Protein AF-E9GGU0-F1 (afdb_monomer_lite)

Sequence (508 aa):
MAERGARAARRAAVAAVNPDRPEDVEHHHHQGPAQRIGGIAREENRVRRKEREPPLFRGEAHEDAVDWLSRYEEIAHYNEWNVDEQLHNFGIHLEGVARRWYLSLIPAPLTFQDLRARFLVAFKPPNYDLDLETKLRSRFQEEHEPVMTYCHDVIYLCSRVDRNMGEALKVQHLLRGLKRALVQKVYPFLDPEVHTSQDFMRLVQIQCQADLLANQPPLVSSCTPPAVLMIPPQPPILPQASPFVTEDRLKAFKKELATEFRCELSSTLSSMRKEISNDVRDVLRESRNPKPFTSKRSRDGQPICRQCHQPGHIARECDQRNEAVKLAAVVERGNTTDSVFSIPQLDRTKLVLKNVLFSNRNVEAIVDTGSGVTVISPNLCTALKIPIRRWTGQDVVLADGKRTRPKGMIDAEFTIDHRPVTVSALVFDINGYDLLLGNDTLRQLQSIQVDYFPDMASLTIGDPDFMCNNKDNYVFCNKSCMVPAHTMIVIPIKHARNVLKRVLKNLK

Secondary structure (DSSP, 8-state):
--------------------------------------------------PPPPPPB---TTS-HHHHHHHHHHHHHHTT--HHHHHHHHHHTB-HHHHHHHHT-SSPPSSHHHHHHHHHHHHS-TTHHHHHHHHHHH----TT--HHHHHHHHHHHHHHH-TT--HHHHHHHHHHHS-HHHHHHHGGG--TTT--HHHHHHHHHHHHHHHHHHTSPP-----PPPP----PPPPPPPPP------HHHHHHHHHHHHHHHHHHHHHHHHHHHHHHHHHHHHHTTS---------SB-TTSPBBPTTT--BTS-GGG-GGGSTTSTTSTT--S---------PPPP-GGGS-EEEEEETTEEEEEEE-TT-SS-EE-HHHHHHTTPPPBPP-SPPEEPTTS-EE--SEEEEEEEEETTEEEEEEEEE--BTTBSEEE-HHHHGGG--EEEEEETTEEEEEES------S--SS-EEE-S-----TT------EEEGGGTHHHHTTS--

pLDDT: mean 70.71, std 22.52, range [26.12, 96.88]

InterPro domains:
  IPR001878 Zinc finger, CCHC-type [PS50158] (305-320)
  IPR001878 Zinc finger, CCHC-type [SM00343] (304-320)
  IPR005162 Retrotransposon-derived protein PEG10, N-terminal capsid-like domain [PF03732] (91-179)
  IPR021109 Aspartic peptidase domain superfamily [G3DSA:2.40.70.10] (350-467)
  IPR021109 Aspartic peptidase domain superfamily [SSF50630] (346-446)
  IPR036875 Zinc finger, CCHC-type superfamily [SSF57756] (290-323)

Radius of gyration: 40.95 Å; chains: 1; bounding box: 118×86×121 Å

Organism: Daphnia pulex (NCBI:txid6669)

Structure (mmCIF, N/CA/C/O backbone):
data_AF-E9GGU0-F1
#
_entry.id   AF-E9GGU0-F1
#
loop_
_atom_site.group_PDB
_atom_site.id
_atom_site.type_symbol
_atom_site.label_atom_id
_atom_site.label_alt_id
_atom_site.label_comp_id
_atom_site.label_asym_id
_atom_site.label_entity_id
_atom_site.label_seq_id
_atom_site.pdbx_PDB_ins_code
_atom_site.Cartn_x
_atom_site.Cartn_y
_atom_site.Cartn_z
_atom_site.occupancy
_atom_site.B_iso_or_equiv
_atom_site.auth_seq_id
_atom_site.auth_comp_id
_atom_site.auth_asym_id
_atom_site.auth_atom_id
_atom_site.pdbx_PDB_model_num
ATOM 1 N N . MET A 1 1 ? -5.272 3.632 -64.710 1.00 37.12 1 MET A N 1
ATOM 2 C CA . MET A 1 1 ? -4.442 4.394 -65.667 1.00 37.12 1 MET A CA 1
ATOM 3 C C . MET A 1 1 ? -3.167 4.758 -64.918 1.00 37.12 1 MET A C 1
ATOM 5 O O . MET A 1 1 ? -3.274 5.462 -63.928 1.00 37.12 1 MET A O 1
ATOM 9 N N . ALA A 1 2 ? -2.093 3.970 -65.051 1.00 35.56 2 ALA A N 1
ATOM 10 C CA . ALA A 1 2 ? -1.061 4.100 -66.101 1.00 35.56 2 ALA A CA 1
ATOM 11 C C . ALA A 1 2 ? -0.301 5.439 -65.935 1.00 35.56 2 ALA A C 1
ATOM 13 O O . ALA A 1 2 ? -0.958 6.465 -65.896 1.00 35.56 2 ALA A O 1
ATOM 14 N N . GLU A 1 3 ? 1.024 5.553 -65.802 1.00 34.50 3 GLU A N 1
ATOM 15 C CA . GLU A 1 3 ? 2.146 4.644 -66.061 1.00 34.50 3 GLU A CA 1
ATOM 16 C C . GLU A 1 3 ? 3.471 5.229 -65.487 1.00 34.50 3 GLU A C 1
ATOM 18 O O . GLU A 1 3 ? 3.697 6.428 -65.557 1.00 34.50 3 GLU A O 1
ATOM 23 N N . ARG A 1 4 ? 4.330 4.336 -64.961 1.00 36.91 4 ARG A N 1
ATOM 24 C CA . ARG A 1 4 ? 5.788 4.125 -65.198 1.00 36.91 4 ARG A CA 1
ATOM 25 C C . ARG A 1 4 ? 6.869 5.236 -65.103 1.00 36.91 4 ARG A C 1
ATOM 27 O O . ARG A 1 4 ? 6.868 6.204 -65.845 1.00 36.91 4 ARG A O 1
ATOM 34 N N . GLY A 1 5 ? 7.960 4.831 -64.418 1.00 32.66 5 GLY A N 1
ATOM 35 C CA . GLY A 1 5 ? 9.388 5.040 -64.776 1.00 32.66 5 GLY A CA 1
ATOM 36 C C . GLY A 1 5 ? 10.144 6.038 -63.875 1.00 32.66 5 GLY A C 1
ATOM 37 O O . GLY A 1 5 ? 9.634 7.118 -63.652 1.00 32.66 5 GLY A O 1
ATOM 38 N N . ALA A 1 6 ? 11.345 5.813 -63.317 1.00 34.03 6 ALA A N 1
ATOM 39 C CA . ALA A 1 6 ? 12.388 4.817 -63.567 1.00 34.03 6 ALA A CA 1
ATOM 40 C C . ALA A 1 6 ? 13.391 4.670 -62.380 1.00 34.03 6 ALA A C 1
ATOM 42 O O . ALA A 1 6 ? 13.600 5.584 -61.586 1.00 34.03 6 ALA A O 1
ATOM 43 N N . ARG A 1 7 ? 14.015 3.480 -62.329 1.00 33.47 7 ARG A N 1
ATOM 44 C CA . ARG A 1 7 ? 15.306 3.052 -61.715 1.00 33.47 7 ARG A CA 1
ATOM 45 C C . ARG A 1 7 ? 16.486 3.976 -62.114 1.00 33.47 7 ARG A C 1
ATOM 47 O O . ARG A 1 7 ? 16.357 4.660 -63.114 1.00 33.47 7 ARG A O 1
ATOM 54 N N . ALA A 1 8 ? 17.702 3.997 -61.550 1.00 32.75 8 ALA A N 1
ATOM 55 C CA . ALA A 1 8 ? 18.461 3.297 -60.499 1.00 32.75 8 ALA A CA 1
ATOM 56 C C . ALA A 1 8 ? 19.825 4.029 -60.341 1.00 32.75 8 ALA A C 1
ATOM 58 O O . ALA A 1 8 ? 20.209 4.759 -61.250 1.00 32.75 8 ALA A O 1
ATOM 59 N N . ALA A 1 9 ? 20.571 3.777 -59.250 1.00 31.72 9 ALA A N 1
ATOM 60 C CA . ALA A 1 9 ? 22.002 3.384 -59.249 1.00 31.72 9 ALA A CA 1
ATOM 61 C C . ALA A 1 9 ? 22.698 3.705 -57.905 1.00 31.72 9 ALA A C 1
ATOM 63 O O . ALA A 1 9 ? 22.977 4.859 -57.588 1.00 31.72 9 ALA A O 1
ATOM 64 N N . ARG A 1 10 ? 23.077 2.670 -57.140 1.00 34.50 10 ARG A N 1
ATOM 65 C CA . ARG A 1 10 ? 24.144 2.752 -56.127 1.00 34.50 10 ARG A CA 1
ATOM 66 C C . ARG A 1 10 ? 25.098 1.564 -56.280 1.00 34.50 10 ARG A C 1
ATOM 68 O O . ARG A 1 10 ? 24.746 0.435 -55.975 1.00 34.50 10 ARG A O 1
ATOM 75 N N . ARG A 1 11 ? 26.280 1.909 -56.800 1.00 33.59 11 ARG A N 1
ATOM 76 C CA . ARG A 1 11 ? 27.647 1.493 -56.435 1.00 33.59 11 ARG A CA 1
ATOM 77 C C . ARG A 1 11 ? 27.890 0.031 -56.031 1.00 33.59 11 ARG A C 1
ATOM 79 O O . ARG A 1 11 ? 27.659 -0.352 -54.891 1.00 33.59 11 ARG A O 1
ATOM 86 N N . ALA A 1 12 ? 28.558 -0.681 -56.937 1.00 31.62 12 ALA A N 1
ATOM 87 C CA . ALA A 1 12 ? 29.599 -1.653 -56.621 1.00 31.62 12 ALA A CA 1
ATOM 88 C C . ALA A 1 12 ? 30.969 -1.004 -56.904 1.00 31.62 12 ALA A C 1
ATOM 90 O O . ALA A 1 12 ? 31.117 -0.334 -57.926 1.00 31.62 12 ALA A O 1
ATOM 91 N N . ALA A 1 13 ? 31.950 -1.190 -56.020 1.00 32.12 13 ALA A N 1
ATOM 92 C CA . ALA A 1 13 ? 33.365 -0.989 -56.331 1.00 32.12 13 ALA A CA 1
ATOM 93 C C . ALA A 1 13 ? 34.216 -1.907 -55.442 1.00 32.12 13 ALA A C 1
ATOM 95 O O . ALA A 1 13 ? 34.199 -1.808 -54.218 1.00 32.12 13 ALA A O 1
ATOM 96 N N . VAL A 1 14 ? 34.909 -2.814 -56.121 1.00 32.91 14 VAL A N 1
ATOM 97 C CA . VAL A 1 14 ? 35.934 -3.752 -55.659 1.00 32.91 14 VAL A CA 1
ATOM 98 C C . VAL A 1 14 ? 37.300 -3.080 -55.828 1.00 32.91 14 VAL A C 1
ATOM 100 O O . VAL A 1 14 ? 37.515 -2.424 -56.844 1.00 32.91 14 VAL A O 1
ATOM 103 N N . ALA A 1 15 ? 38.224 -3.285 -54.889 1.00 32.84 15 ALA A N 1
ATOM 104 C CA . ALA A 1 15 ? 39.672 -3.118 -55.069 1.00 32.84 15 ALA A CA 1
ATOM 105 C C . ALA A 1 15 ? 40.390 -3.791 -53.886 1.00 32.84 15 ALA A C 1
ATOM 107 O O . ALA A 1 15 ? 39.876 -3.733 -52.776 1.00 32.84 15 ALA A O 1
ATOM 108 N N . ALA A 1 16 ? 41.581 -4.373 -53.960 1.00 33.06 16 ALA A N 1
ATOM 109 C CA . ALA A 1 16 ? 42.420 -4.949 -55.008 1.00 33.06 16 ALA A CA 1
ATOM 110 C C . ALA A 1 16 ? 43.642 -5.507 -54.246 1.00 33.06 16 ALA A C 1
ATOM 112 O O . ALA A 1 16 ? 44.095 -4.916 -53.268 1.00 33.06 16 ALA A O 1
ATOM 113 N N . VAL A 1 17 ? 44.132 -6.659 -54.687 1.00 34.75 17 VAL A N 1
ATOM 114 C CA . VAL A 1 17 ? 45.361 -7.333 -54.246 1.00 34.75 17 VAL A CA 1
ATOM 115 C C . VAL A 1 17 ? 46.580 -6.640 -54.867 1.00 34.75 17 VAL A C 1
ATOM 117 O O . VAL A 1 17 ? 46.487 -6.194 -56.008 1.00 34.75 17 VAL A O 1
ATOM 120 N N . ASN A 1 18 ? 47.728 -6.629 -54.179 1.00 33.97 18 ASN A N 1
ATOM 121 C CA . ASN A 1 18 ? 49.020 -6.828 -54.849 1.00 33.97 18 ASN A CA 1
ATOM 122 C C . ASN A 1 18 ? 50.099 -7.398 -53.894 1.00 33.97 18 ASN A C 1
ATOM 124 O O . ASN A 1 18 ? 50.065 -7.068 -52.706 1.00 33.97 18 ASN A O 1
ATOM 128 N N . PRO A 1 19 ? 51.014 -8.258 -54.387 1.00 50.44 19 PRO A N 1
ATOM 129 C CA . PRO A 1 19 ? 52.032 -8.971 -53.611 1.00 50.44 19 PRO A CA 1
ATOM 130 C C . PRO A 1 19 ? 53.426 -8.324 -53.733 1.00 50.44 19 PRO A C 1
ATOM 132 O O . PRO A 1 19 ? 53.676 -7.611 -54.695 1.00 50.44 19 PRO A O 1
ATOM 135 N N . ASP A 1 20 ? 54.333 -8.607 -52.791 1.00 30.86 20 ASP A N 1
ATOM 136 C CA . ASP A 1 20 ? 55.732 -8.963 -53.099 1.00 30.86 20 ASP A CA 1
ATOM 137 C C . ASP A 1 20 ? 56.516 -9.374 -51.838 1.00 30.86 20 ASP A C 1
ATOM 139 O O . ASP A 1 20 ? 56.345 -8.824 -50.750 1.00 30.86 20 ASP A O 1
ATOM 143 N N . ARG A 1 21 ? 57.364 -10.389 -52.018 1.00 34.34 21 ARG A N 1
ATOM 144 C CA . ARG A 1 21 ? 58.313 -11.010 -51.070 1.00 34.34 21 ARG A CA 1
ATOM 145 C C . ARG A 1 21 ? 59.735 -10.706 -51.593 1.00 34.34 21 ARG A C 1
ATOM 147 O O . ARG A 1 21 ? 59.853 -10.415 -52.783 1.00 34.34 21 ARG A O 1
ATOM 154 N N . PRO A 1 22 ? 60.815 -10.807 -50.792 1.00 42.41 22 PRO A N 1
ATOM 155 C CA . PRO A 1 22 ? 61.442 -12.123 -50.602 1.00 42.41 22 PRO A CA 1
ATOM 156 C C . PRO A 1 22 ? 62.051 -12.370 -49.203 1.00 42.41 22 PRO A C 1
ATOM 158 O O . PRO A 1 22 ? 62.118 -11.490 -48.350 1.00 42.41 22 PRO A O 1
ATOM 161 N N . GLU A 1 23 ? 62.416 -13.635 -48.988 1.00 33.81 23 GLU A N 1
ATOM 162 C CA . GLU A 1 23 ? 63.042 -14.246 -47.806 1.00 33.81 23 GLU A CA 1
ATOM 163 C C . GLU A 1 23 ? 64.552 -13.962 -47.725 1.00 33.81 23 GLU A C 1
ATOM 165 O O . GLU A 1 23 ? 65.158 -13.781 -48.773 1.00 33.81 23 GLU A O 1
ATOM 170 N N . ASP A 1 24 ? 65.149 -14.027 -46.521 1.00 30.30 24 ASP A N 1
ATOM 171 C CA . ASP A 1 24 ? 66.516 -14.551 -46.324 1.00 30.30 24 ASP A CA 1
ATOM 172 C C . ASP A 1 24 ? 66.828 -14.937 -44.848 1.00 30.30 24 ASP A C 1
ATOM 174 O O . ASP A 1 24 ? 66.830 -14.101 -43.947 1.00 30.30 24 ASP A O 1
ATOM 178 N N . VAL A 1 25 ? 67.057 -16.247 -44.661 1.00 32.53 25 VAL A N 1
ATOM 179 C CA . VAL A 1 25 ? 68.140 -16.975 -43.946 1.00 32.53 25 VAL A CA 1
ATOM 180 C C . VAL A 1 25 ? 68.500 -16.698 -42.461 1.00 32.53 25 VAL A C 1
ATOM 182 O O . VAL A 1 25 ? 68.911 -15.616 -42.055 1.00 32.53 25 VAL A O 1
ATOM 185 N N . GLU A 1 26 ? 68.468 -17.787 -41.675 1.00 34.50 26 GLU A N 1
ATOM 186 C CA . GLU A 1 26 ? 68.970 -17.965 -40.298 1.00 34.50 26 GLU A CA 1
ATOM 187 C C . GLU A 1 26 ? 70.510 -17.984 -40.178 1.00 34.50 26 GLU A C 1
ATOM 189 O O . GLU A 1 26 ? 71.182 -18.565 -41.024 1.00 34.50 26 GLU A O 1
ATOM 194 N N . HIS A 1 27 ? 71.065 -17.535 -39.036 1.00 30.58 27 HIS A N 1
ATOM 195 C CA . HIS A 1 27 ? 72.241 -18.178 -38.421 1.00 30.58 27 HIS A CA 1
ATOM 196 C C . HIS A 1 27 ? 72.384 -17.905 -36.906 1.00 30.58 27 HIS A C 1
ATOM 198 O O . HIS A 1 27 ? 72.242 -16.786 -36.419 1.00 30.58 27 HIS A O 1
ATOM 204 N N . HIS A 1 28 ? 72.699 -18.980 -36.177 1.00 33.00 28 HIS A N 1
ATOM 205 C CA . HIS A 1 28 ? 72.992 -19.088 -34.743 1.00 33.00 28 HIS A CA 1
ATOM 206 C C . HIS A 1 28 ? 74.235 -18.308 -34.274 1.00 33.00 28 HIS A C 1
ATOM 208 O O . HIS A 1 28 ? 75.242 -18.320 -34.976 1.00 33.00 28 HIS A O 1
ATOM 214 N N . HIS A 1 29 ? 74.247 -17.846 -33.010 1.00 29.67 29 HIS A N 1
ATOM 215 C CA . HIS A 1 29 ? 75.419 -17.978 -32.120 1.00 29.67 29 HIS A CA 1
ATOM 216 C C . HIS A 1 29 ? 75.053 -17.953 -30.620 1.00 29.67 29 HIS A C 1
ATOM 218 O O . HIS A 1 29 ? 74.303 -17.104 -30.145 1.00 29.67 29 HIS A O 1
ATOM 224 N N . HIS A 1 30 ? 75.597 -18.928 -29.886 1.00 33.03 30 HIS A N 1
ATOM 225 C CA . HIS A 1 30 ? 75.591 -19.066 -28.427 1.00 33.03 30 HIS A CA 1
ATOM 226 C C . HIS A 1 30 ? 76.567 -18.091 -27.747 1.00 33.03 30 HIS A C 1
ATOM 228 O O . HIS A 1 30 ? 77.650 -17.885 -28.282 1.00 33.03 30 HIS A O 1
ATOM 234 N N . GLN A 1 31 ? 76.238 -17.625 -26.530 1.00 30.03 31 GLN A N 1
ATOM 235 C CA . GLN A 1 31 ? 77.075 -17.670 -25.304 1.00 30.03 31 GLN A CA 1
ATOM 236 C C . GLN A 1 31 ? 76.475 -16.776 -24.193 1.00 30.03 31 GLN A C 1
ATOM 238 O O . GLN A 1 31 ? 76.251 -15.588 -24.394 1.00 30.03 31 GLN A O 1
ATOM 243 N N . GLY A 1 32 ? 76.226 -17.341 -23.004 1.00 26.84 32 GLY A N 1
ATOM 244 C CA . GLY A 1 32 ? 76.186 -16.571 -21.744 1.00 26.84 32 GLY A CA 1
ATOM 245 C C . GLY A 1 32 ? 77.576 -16.567 -21.080 1.00 26.84 32 GLY A C 1
ATOM 246 O O . GLY A 1 32 ? 78.518 -17.049 -21.708 1.00 26.84 32 GLY A O 1
ATOM 247 N N . PRO A 1 33 ? 77.735 -16.192 -19.792 1.00 51.72 33 PRO A N 1
ATOM 248 C CA . PRO A 1 33 ? 76.881 -15.379 -18.909 1.00 51.72 33 PRO A CA 1
ATOM 249 C C . PRO A 1 33 ? 77.674 -14.246 -18.190 1.00 51.72 33 PRO A C 1
ATOM 251 O O . PRO A 1 33 ? 78.862 -14.410 -17.949 1.00 51.72 33 PRO A O 1
ATOM 254 N N . ALA A 1 34 ? 77.038 -13.149 -17.739 1.00 27.73 34 ALA A N 1
ATOM 255 C CA . ALA A 1 34 ? 77.489 -12.393 -16.545 1.00 27.73 34 ALA A CA 1
ATOM 256 C C . ALA A 1 34 ? 76.532 -11.259 -16.109 1.00 27.73 34 ALA A C 1
ATOM 258 O O . ALA A 1 34 ? 76.316 -10.286 -16.817 1.00 27.73 34 ALA A O 1
ATOM 259 N N . GLN A 1 35 ? 76.055 -11.401 -14.868 1.00 31.52 35 GLN A N 1
ATOM 260 C CA . GLN A 1 35 ? 75.919 -10.374 -13.820 1.00 31.52 35 GLN A CA 1
ATOM 261 C C . GLN A 1 35 ? 74.966 -9.168 -13.984 1.00 31.52 35 GLN A C 1
ATOM 263 O O . GLN A 1 35 ? 75.272 -8.131 -14.556 1.00 31.52 35 GLN A O 1
ATOM 268 N N . ARG A 1 36 ? 73.838 -9.320 -13.269 1.00 37.50 36 ARG A N 1
ATOM 269 C CA . ARG A 1 36 ? 73.044 -8.326 -12.519 1.00 37.50 36 ARG A CA 1
ATOM 270 C C . ARG A 1 36 ? 73.604 -6.895 -12.463 1.00 37.50 36 ARG A C 1
ATOM 272 O O . ARG A 1 36 ? 74.547 -6.643 -11.722 1.00 37.50 36 ARG A O 1
ATOM 279 N N . ILE A 1 37 ? 72.827 -5.952 -12.997 1.00 36.56 37 ILE A N 1
ATOM 280 C CA . ILE A 1 37 ? 72.530 -4.681 -12.321 1.00 36.56 37 ILE A CA 1
ATOM 281 C C . ILE A 1 37 ? 71.016 -4.476 -12.404 1.00 36.56 37 ILE A C 1
ATOM 283 O O . ILE A 1 37 ? 70.420 -4.557 -13.475 1.00 36.56 37 ILE A O 1
ATOM 287 N N . GLY A 1 38 ? 70.390 -4.323 -11.238 1.00 38.78 38 GLY A N 1
ATOM 288 C CA . GLY A 1 38 ? 68.946 -4.237 -11.083 1.00 38.78 38 GLY A CA 1
ATOM 289 C C . GLY A 1 38 ? 68.365 -2.981 -11.722 1.00 38.78 38 GLY A C 1
ATOM 290 O O . GLY A 1 38 ? 68.660 -1.869 -11.299 1.00 38.78 38 GLY A O 1
ATOM 291 N N . GLY A 1 39 ? 67.479 -3.184 -12.692 1.00 31.52 39 GLY A N 1
ATOM 292 C CA . GLY A 1 39 ? 66.408 -2.254 -13.012 1.00 31.52 39 GLY A CA 1
ATOM 293 C C . GLY A 1 39 ? 65.128 -2.825 -12.423 1.00 31.52 39 GLY A C 1
ATOM 294 O O . GLY A 1 39 ? 64.658 -3.870 -12.861 1.00 31.52 39 GLY A O 1
ATOM 295 N N . ILE A 1 40 ? 64.612 -2.177 -11.383 1.00 40.94 40 ILE A N 1
ATOM 296 C CA . ILE A 1 40 ? 63.329 -2.491 -10.758 1.00 40.94 40 ILE A CA 1
ATOM 297 C C . ILE A 1 40 ? 62.251 -2.268 -11.823 1.00 40.94 40 ILE A C 1
ATOM 299 O O . ILE A 1 40 ? 61.807 -1.142 -12.041 1.00 40.94 40 ILE A O 1
ATOM 303 N N . ALA A 1 41 ? 61.844 -3.336 -12.508 1.00 38.38 41 ALA A N 1
ATOM 304 C CA . ALA A 1 41 ? 60.553 -3.355 -13.166 1.00 38.38 41 ALA A CA 1
ATOM 305 C C . ALA A 1 41 ? 59.522 -3.223 -12.044 1.00 38.38 41 ALA A C 1
ATOM 307 O O . ALA A 1 41 ? 59.388 -4.108 -11.198 1.00 38.38 41 ALA A O 1
ATOM 308 N N . ARG A 1 42 ? 58.851 -2.068 -11.983 1.00 38.25 42 ARG A N 1
ATOM 309 C CA . ARG A 1 42 ? 57.596 -1.935 -11.247 1.00 38.25 42 ARG A CA 1
ATOM 310 C C . ARG A 1 42 ? 56.612 -2.879 -11.915 1.00 38.25 42 ARG A C 1
ATOM 312 O O . ARG A 1 42 ? 55.923 -2.519 -12.861 1.00 38.25 42 ARG A O 1
ATOM 319 N N . GLU A 1 43 ? 56.608 -4.107 -11.434 1.00 42.94 43 GLU A N 1
ATOM 320 C CA . GLU A 1 43 ? 55.523 -5.039 -11.627 1.00 42.94 43 GLU A CA 1
ATOM 321 C C . GLU A 1 43 ? 54.341 -4.421 -10.881 1.00 42.94 43 GLU A C 1
ATOM 323 O O . GLU A 1 43 ? 54.212 -4.515 -9.658 1.00 42.94 43 GLU A O 1
ATOM 328 N N . GLU A 1 44 ? 53.555 -3.629 -11.612 1.00 45.88 44 GLU A N 1
ATOM 329 C CA . GLU A 1 44 ? 52.269 -3.141 -11.147 1.00 45.88 44 GLU A CA 1
ATOM 330 C C . GLU A 1 44 ? 51.409 -4.369 -10.889 1.00 45.88 44 GLU A C 1
ATOM 332 O O . GLU A 1 44 ? 50.756 -4.922 -11.773 1.00 45.88 44 GLU A O 1
ATOM 337 N N . ASN A 1 45 ? 51.439 -4.806 -9.637 1.00 44.03 45 ASN A N 1
ATOM 338 C CA . ASN A 1 45 ? 50.515 -5.755 -9.065 1.00 44.03 45 ASN A CA 1
ATOM 339 C C . ASN A 1 45 ? 49.127 -5.091 -9.050 1.00 44.03 45 ASN A C 1
ATOM 341 O O . ASN A 1 45 ? 48.633 -4.644 -8.014 1.00 44.03 45 ASN A O 1
ATOM 345 N N . ARG A 1 46 ? 48.507 -4.956 -10.232 1.00 52.12 46 ARG A N 1
ATOM 346 C CA . ARG A 1 46 ? 47.072 -4.727 -10.372 1.00 52.12 46 ARG A CA 1
ATOM 347 C C . ARG A 1 46 ? 46.427 -5.971 -9.790 1.00 52.12 46 ARG A C 1
ATOM 349 O O . ARG A 1 46 ? 46.284 -6.982 -10.474 1.00 52.12 46 ARG A O 1
ATOM 356 N N . VAL A 1 47 ? 46.074 -5.895 -8.511 1.00 56.28 47 VAL A N 1
ATOM 357 C CA . VAL A 1 47 ? 45.126 -6.809 -7.879 1.00 56.28 47 VAL A CA 1
ATOM 358 C C . VAL A 1 47 ? 43.953 -6.931 -8.850 1.00 56.28 47 VAL A C 1
ATOM 360 O O . VAL A 1 47 ? 43.191 -5.977 -9.009 1.00 56.28 47 VAL A O 1
ATOM 363 N N . ARG A 1 48 ? 43.855 -8.053 -9.579 1.00 62.69 48 ARG A N 1
ATOM 364 C CA . ARG A 1 48 ? 42.730 -8.301 -10.485 1.00 62.69 48 ARG A CA 1
ATOM 365 C C . ARG A 1 48 ? 41.489 -8.301 -9.606 1.00 62.69 48 ARG A C 1
ATOM 367 O O . ARG A 1 48 ? 41.314 -9.209 -8.792 1.00 62.69 48 ARG A O 1
ATOM 374 N N . ARG A 1 49 ? 40.680 -7.244 -9.696 1.00 66.50 49 ARG A N 1
ATOM 375 C CA . ARG A 1 49 ? 39.395 -7.198 -9.001 1.00 66.50 49 ARG A CA 1
ATOM 376 C C . ARG A 1 49 ? 38.590 -8.396 -9.483 1.00 66.50 49 ARG A C 1
ATOM 378 O O . ARG A 1 49 ? 38.499 -8.640 -10.681 1.00 66.50 49 ARG A O 1
ATOM 385 N N . LYS A 1 50 ? 38.065 -9.175 -8.540 1.00 83.38 50 LYS A N 1
ATOM 386 C CA . LYS A 1 50 ? 37.176 -10.283 -8.870 1.00 83.38 50 LYS A CA 1
ATOM 387 C C . LYS A 1 50 ? 35.866 -9.680 -9.365 1.00 83.38 50 LYS A C 1
ATOM 389 O O . LYS A 1 50 ? 35.175 -9.031 -8.579 1.00 83.38 50 LYS A O 1
ATOM 394 N N . GLU A 1 51 ? 35.568 -9.873 -10.644 1.00 87.38 51 GLU A N 1
ATOM 395 C CA . GLU A 1 51 ? 34.302 -9.448 -11.236 1.00 87.38 51 GLU A CA 1
ATOM 396 C C . GLU A 1 51 ? 33.128 -10.079 -10.484 1.00 87.38 51 GLU A C 1
ATOM 398 O O . GLU A 1 51 ? 33.206 -11.207 -9.980 1.00 87.38 51 GLU A O 1
ATOM 403 N N . ARG A 1 52 ? 32.049 -9.308 -10.361 1.00 89.69 52 ARG A N 1
ATOM 404 C CA . ARG A 1 52 ? 30.788 -9.765 -9.781 1.00 89.69 52 ARG A CA 1
ATOM 405 C C . ARG A 1 52 ? 29.802 -10.066 -10.893 1.00 89.69 52 ARG A C 1
ATOM 407 O O . ARG A 1 52 ? 29.704 -9.313 -11.854 1.00 89.69 52 ARG A O 1
ATOM 414 N N . GLU A 1 53 ? 29.037 -11.129 -10.726 1.00 89.31 53 GLU A N 1
ATOM 415 C CA . GLU A 1 53 ? 27.990 -11.498 -11.672 1.00 89.31 53 GLU A CA 1
ATOM 416 C C . GLU A 1 53 ? 26.634 -10.985 -11.169 1.00 89.31 53 GLU A C 1
ATOM 418 O O . GLU A 1 53 ? 26.297 -11.194 -9.995 1.00 89.31 53 GLU A O 1
ATOM 423 N N . PRO A 1 54 ? 25.855 -10.288 -12.017 1.00 92.19 54 PRO A N 1
ATOM 424 C CA . PRO A 1 54 ? 24.466 -9.979 -11.722 1.00 92.19 54 PRO A CA 1
ATOM 425 C C . PRO A 1 54 ? 23.626 -11.234 -11.448 1.00 92.19 54 PRO A C 1
ATOM 427 O O . PRO A 1 54 ? 23.886 -12.298 -12.009 1.00 92.19 54 PRO A O 1
ATOM 430 N N . PRO A 1 55 ? 22.578 -11.134 -10.613 1.00 93.06 55 PRO A N 1
ATOM 431 C CA . PRO A 1 55 ? 21.610 -12.217 -10.482 1.00 93.06 55 PRO A CA 1
ATOM 432 C C . PRO A 1 55 ? 20.875 -12.456 -11.810 1.00 93.06 55 PRO A C 1
ATOM 434 O O . PRO A 1 55 ? 20.739 -11.545 -12.625 1.00 93.06 55 PRO A O 1
ATOM 437 N N . LEU A 1 56 ? 20.351 -13.665 -12.013 1.00 95.31 56 LEU A N 1
ATOM 438 C CA . LEU A 1 56 ? 19.472 -13.963 -13.148 1.00 95.31 56 LEU A CA 1
ATOM 439 C C . LEU A 1 56 ? 18.087 -13.331 -12.949 1.00 95.31 56 LEU A C 1
ATOM 441 O O . LEU A 1 56 ? 17.617 -13.237 -11.816 1.00 95.31 56 LEU A O 1
ATOM 445 N N . PHE A 1 57 ? 17.428 -12.955 -14.047 1.00 96.88 57 PHE A N 1
ATOM 446 C CA . PHE A 1 57 ? 16.037 -12.488 -14.055 1.00 96.88 57 PHE A CA 1
ATOM 447 C C . PHE A 1 57 ? 15.206 -13.245 -15.086 1.00 96.88 57 PHE A C 1
ATOM 449 O O . PHE A 1 57 ? 15.544 -13.280 -16.273 1.00 96.88 57 PHE A O 1
ATOM 456 N N . ARG A 1 58 ? 14.105 -13.859 -14.646 1.00 95.62 58 ARG A N 1
ATOM 457 C CA . ARG A 1 58 ? 13.238 -14.702 -15.492 1.00 95.62 58 ARG A CA 1
ATOM 458 C C . ARG A 1 58 ? 12.008 -13.952 -16.012 1.00 95.62 58 ARG A C 1
ATOM 460 O O . ARG A 1 58 ? 11.444 -14.340 -17.044 1.00 95.62 58 ARG A O 1
ATOM 467 N N . GLY A 1 59 ? 11.622 -12.870 -15.339 1.00 90.44 59 GLY A N 1
ATOM 468 C CA . GLY A 1 59 ? 10.395 -12.115 -15.588 1.00 90.44 59 GLY A CA 1
ATOM 469 C C . GLY A 1 59 ? 9.173 -12.736 -14.909 1.00 90.44 59 GLY A C 1
ATOM 470 O O . GLY A 1 59 ? 8.070 -12.657 -15.450 1.00 90.44 59 GLY A O 1
ATOM 471 N N . GLU A 1 60 ? 9.363 -13.411 -13.775 1.00 91.06 60 GLU A N 1
ATOM 472 C CA . GLU A 1 60 ? 8.287 -14.040 -13.008 1.00 91.06 60 GLU A CA 1
ATOM 473 C C . GLU A 1 60 ? 7.609 -13.057 -12.043 1.00 91.06 60 GLU A C 1
ATOM 475 O O . GLU A 1 60 ? 8.200 -12.078 -11.602 1.00 91.06 60 GLU A O 1
ATOM 480 N N . ALA A 1 61 ? 6.354 -13.332 -11.665 1.00 80.31 61 ALA A N 1
ATOM 481 C CA . ALA A 1 61 ? 5.538 -12.411 -10.861 1.00 80.31 61 ALA A CA 1
ATOM 482 C C . ALA A 1 61 ? 6.097 -12.114 -9.455 1.00 80.31 61 ALA A C 1
ATOM 484 O O . ALA A 1 61 ? 5.702 -11.129 -8.833 1.00 80.31 61 ALA A O 1
ATOM 485 N N . HIS A 1 62 ? 6.974 -12.976 -8.939 1.00 82.19 62 HIS A N 1
ATOM 486 C CA . HIS A 1 62 ? 7.607 -12.807 -7.634 1.00 82.19 62 HIS A CA 1
ATOM 487 C C . HIS A 1 62 ? 8.927 -12.019 -7.706 1.00 82.19 62 HIS A C 1
ATOM 489 O O . HIS A 1 62 ? 9.432 -11.593 -6.668 1.00 82.19 62 HIS A O 1
ATOM 495 N N . GLU A 1 63 ? 9.492 -11.831 -8.902 1.00 90.00 63 GLU A N 1
ATOM 496 C CA . GLU A 1 63 ? 10.742 -11.100 -9.099 1.00 90.00 63 GLU A CA 1
ATOM 497 C C . GLU A 1 63 ? 10.468 -9.592 -9.193 1.00 90.00 63 GLU A C 1
ATOM 499 O O . GLU A 1 63 ? 9.592 -9.139 -9.932 1.00 90.00 63 GLU A O 1
ATOM 504 N N . ASP A 1 64 ? 11.241 -8.785 -8.464 1.00 89.19 64 ASP A N 1
ATOM 505 C CA . ASP A 1 64 ? 11.156 -7.327 -8.550 1.00 89.19 64 ASP A CA 1
ATOM 506 C C . ASP A 1 64 ? 12.112 -6.811 -9.633 1.00 89.19 64 ASP A C 1
ATOM 508 O O . ASP A 1 64 ? 13.323 -6.708 -9.429 1.00 89.19 64 ASP A O 1
ATOM 512 N N . ALA A 1 65 ? 11.552 -6.464 -10.793 1.00 92.56 65 ALA A N 1
ATOM 513 C CA . ALA A 1 65 ? 12.304 -5.939 -11.929 1.00 92.56 65 ALA A CA 1
ATOM 514 C C . ALA A 1 65 ? 13.078 -4.649 -11.593 1.00 92.56 65 ALA A C 1
ATOM 516 O O . ALA A 1 65 ? 14.179 -4.433 -12.096 1.00 92.56 65 ALA A O 1
ATOM 517 N N . VAL A 1 66 ? 12.528 -3.784 -10.735 1.00 91.31 66 VAL A N 1
ATOM 518 C CA . VAL A 1 66 ? 13.159 -2.508 -10.371 1.00 91.31 66 VAL A CA 1
ATOM 519 C C . VAL A 1 66 ? 14.351 -2.753 -9.444 1.00 91.31 66 VAL A C 1
ATOM 521 O O . VAL A 1 66 ? 15.407 -2.145 -9.626 1.00 91.31 66 VAL A O 1
ATOM 524 N N . ASP A 1 67 ? 14.204 -3.657 -8.469 1.00 90.56 67 ASP A N 1
ATOM 525 C CA . ASP A 1 67 ? 15.310 -4.079 -7.598 1.00 90.56 67 ASP A CA 1
ATOM 526 C C . ASP A 1 67 ? 16.418 -4.780 -8.389 1.00 90.56 67 ASP A C 1
ATOM 528 O O . ASP A 1 67 ? 17.589 -4.420 -8.268 1.00 90.56 67 ASP A O 1
ATOM 532 N N . TRP A 1 68 ? 16.045 -5.721 -9.259 1.00 95.50 68 TRP A N 1
ATOM 533 C CA . TRP A 1 68 ? 16.993 -6.440 -10.102 1.00 95.50 68 TRP A CA 1
ATOM 534 C C . TRP A 1 68 ? 17.801 -5.493 -10.997 1.00 95.50 68 TRP A C 1
ATOM 536 O O . TRP A 1 68 ? 19.029 -5.577 -11.030 1.00 95.50 68 TRP A O 1
ATOM 546 N N . LEU A 1 69 ? 17.133 -4.544 -11.663 1.00 95.81 69 LEU A N 1
ATOM 547 C CA . LEU A 1 69 ? 17.800 -3.558 -12.514 1.00 95.81 69 LEU A CA 1
ATOM 548 C C . LEU A 1 69 ? 18.779 -2.692 -11.710 1.00 95.81 69 LEU A C 1
ATOM 550 O O . LEU A 1 69 ? 19.888 -2.437 -12.171 1.00 95.81 69 LEU A O 1
ATOM 554 N N . SER A 1 70 ? 18.392 -2.273 -10.503 1.00 92.69 70 SER A N 1
ATOM 555 C CA . SER A 1 70 ? 19.260 -1.473 -9.630 1.00 92.69 70 SER A CA 1
ATOM 556 C C . SER A 1 70 ? 20.527 -2.249 -9.250 1.00 92.69 70 SER A C 1
ATOM 558 O O . SER A 1 70 ? 21.633 -1.727 -9.373 1.00 92.69 70 SER A O 1
ATOM 560 N N . ARG A 1 71 ? 20.392 -3.533 -8.892 1.00 93.69 71 ARG A N 1
ATOM 561 C CA . ARG A 1 71 ? 21.535 -4.418 -8.600 1.00 93.69 71 ARG A CA 1
ATOM 562 C C . ARG A 1 71 ? 22.432 -4.638 -9.814 1.00 93.69 71 ARG A C 1
ATOM 564 O O . ARG A 1 71 ? 23.653 -4.662 -9.683 1.00 93.69 71 ARG A O 1
ATOM 571 N N . TYR A 1 72 ? 21.835 -4.802 -10.991 1.00 96.12 72 TYR A N 1
ATOM 572 C CA . TYR A 1 72 ? 22.577 -4.924 -12.240 1.00 96.12 72 TYR A CA 1
ATOM 573 C C . TYR A 1 72 ? 23.429 -3.669 -12.502 1.00 96.12 72 TYR A C 1
ATOM 575 O O . TYR A 1 72 ? 24.610 -3.786 -12.820 1.00 96.12 72 TYR A O 1
ATOM 583 N N . GLU A 1 73 ? 22.861 -2.474 -12.316 1.00 94.56 73 GLU A N 1
ATOM 584 C CA . GLU A 1 73 ? 23.569 -1.196 -12.482 1.00 94.56 73 GLU A CA 1
ATOM 585 C C . GLU A 1 73 ? 24.712 -1.023 -11.475 1.00 94.56 73 GLU A C 1
ATOM 587 O O . GLU A 1 73 ? 25.804 -0.600 -11.854 1.00 94.56 73 GLU A O 1
ATOM 592 N N . GLU A 1 74 ? 24.494 -1.398 -10.213 1.00 93.56 74 GLU A N 1
ATOM 593 C CA . GLU A 1 74 ? 25.534 -1.390 -9.178 1.00 93.56 74 GLU A CA 1
ATOM 594 C C . GLU A 1 74 ? 26.707 -2.312 -9.534 1.00 93.56 74 GLU A C 1
ATOM 596 O O . GLU A 1 74 ? 27.870 -1.944 -9.355 1.00 93.56 74 GLU A O 1
ATOM 601 N N . ILE A 1 75 ? 26.418 -3.501 -10.068 1.00 94.75 75 ILE A N 1
ATOM 602 C CA . ILE A 1 75 ? 27.440 -4.472 -10.472 1.00 94.75 75 ILE A CA 1
ATOM 603 C C . ILE A 1 75 ? 28.164 -4.016 -11.737 1.00 94.75 75 ILE A C 1
ATOM 605 O O . ILE A 1 75 ? 29.390 -4.093 -11.785 1.00 94.75 75 ILE A O 1
ATOM 609 N N . ALA A 1 76 ? 27.441 -3.485 -12.723 1.00 94.00 76 ALA A N 1
ATOM 610 C CA . ALA A 1 76 ? 28.041 -2.901 -13.918 1.00 94.00 76 ALA A CA 1
ATOM 611 C C . ALA A 1 76 ? 28.997 -1.754 -13.552 1.00 94.00 76 ALA A C 1
ATOM 613 O O . ALA A 1 76 ? 30.104 -1.681 -14.080 1.00 94.00 76 ALA A O 1
ATOM 614 N N . HIS A 1 77 ? 28.604 -0.909 -12.593 1.00 93.88 77 HIS A N 1
ATOM 615 C CA . HIS A 1 77 ? 29.457 0.153 -12.068 1.00 93.88 77 HIS A CA 1
ATOM 616 C C . HIS A 1 77 ? 30.683 -0.396 -11.324 1.00 93.88 77 HIS A C 1
ATOM 618 O O . HIS A 1 77 ? 31.793 0.076 -11.551 1.00 93.88 77 HIS A O 1
ATOM 624 N N . TYR A 1 78 ? 30.508 -1.408 -10.468 1.00 92.94 78 TYR A N 1
ATOM 625 C CA . TYR A 1 78 ? 31.610 -2.045 -9.737 1.00 92.94 78 TYR A CA 1
ATOM 626 C C . TYR A 1 78 ? 32.630 -2.723 -10.664 1.00 92.94 78 TYR A C 1
ATOM 628 O O . TYR A 1 78 ? 33.834 -2.645 -10.414 1.00 92.94 78 TYR A O 1
ATOM 636 N N . ASN A 1 79 ? 32.144 -3.386 -11.714 1.00 93.44 79 ASN A N 1
ATOM 637 C CA . ASN A 1 79 ? 32.969 -4.057 -12.715 1.00 93.44 79 ASN A CA 1
ATOM 638 C C . ASN A 1 79 ? 33.559 -3.089 -13.753 1.00 93.44 79 ASN A C 1
ATOM 640 O O . ASN A 1 79 ? 34.361 -3.521 -14.572 1.00 93.44 79 ASN A O 1
ATOM 644 N N . GLU A 1 80 ? 33.170 -1.809 -13.727 1.00 92.69 80 GLU A N 1
ATOM 645 C CA . GLU A 1 80 ? 33.618 -0.785 -14.678 1.00 92.69 80 GLU A CA 1
ATOM 646 C C . GLU A 1 80 ? 33.300 -1.150 -16.144 1.00 92.69 80 GLU A C 1
ATOM 648 O O . GLU A 1 80 ? 34.068 -0.838 -17.053 1.00 92.69 80 GLU A O 1
ATOM 653 N N . TRP A 1 81 ? 32.153 -1.802 -16.379 1.00 92.88 81 TRP A N 1
ATOM 654 C CA . TRP A 1 81 ? 31.731 -2.199 -17.725 1.00 92.88 81 TRP A CA 1
ATOM 655 C C . TRP A 1 81 ? 31.518 -0.989 -18.632 1.00 92.88 81 TRP A C 1
ATOM 657 O O . TRP A 1 81 ? 30.880 -0.002 -18.253 1.00 92.88 81 TRP A O 1
ATOM 667 N N . ASN A 1 82 ? 32.004 -1.096 -19.867 1.00 90.06 82 ASN A N 1
ATOM 668 C CA . ASN A 1 82 ? 31.683 -0.128 -20.908 1.00 90.06 82 ASN A CA 1
ATOM 669 C C . ASN A 1 82 ? 30.242 -0.325 -21.430 1.00 90.06 82 ASN A C 1
ATOM 671 O O . ASN A 1 82 ? 29.554 -1.281 -21.074 1.00 90.06 82 ASN A O 1
ATOM 675 N N . VAL A 1 83 ? 29.759 0.597 -22.269 1.00 87.44 83 VAL A N 1
ATOM 676 C CA . VAL A 1 83 ? 28.361 0.586 -22.746 1.00 87.44 83 VAL A CA 1
ATOM 677 C C . VAL A 1 83 ? 28.023 -0.692 -23.523 1.00 87.44 83 VAL A C 1
ATOM 679 O O . VAL A 1 83 ? 26.933 -1.237 -23.346 1.00 87.44 83 VAL A O 1
ATOM 682 N N . ASP A 1 84 ? 28.949 -1.193 -24.341 1.00 88.25 84 ASP A N 1
ATOM 683 C CA . ASP A 1 84 ? 28.735 -2.396 -25.150 1.00 88.25 84 ASP A CA 1
ATOM 684 C C . ASP A 1 84 ? 28.730 -3.657 -24.274 1.00 88.25 84 ASP A C 1
ATOM 686 O O . ASP A 1 84 ? 27.853 -4.511 -24.416 1.00 88.25 84 ASP A O 1
ATOM 690 N N . GLU A 1 85 ? 29.652 -3.742 -23.312 1.00 91.06 85 GLU A N 1
ATOM 691 C CA . GLU A 1 85 ? 29.696 -4.803 -22.299 1.00 91.06 85 GLU A CA 1
ATOM 692 C C . GLU A 1 85 ? 28.431 -4.807 -21.446 1.00 91.06 85 GLU A C 1
ATOM 694 O O . GLU A 1 85 ? 27.845 -5.862 -21.217 1.00 91.06 85 GLU A O 1
ATOM 699 N N . GLN A 1 86 ? 27.957 -3.637 -21.019 1.00 92.31 86 GLN A N 1
ATOM 700 C CA . GLN A 1 86 ? 26.721 -3.503 -20.260 1.00 92.31 86 GLN A CA 1
ATOM 701 C C . GLN A 1 86 ? 25.518 -3.992 -21.086 1.00 92.31 86 GLN A C 1
ATOM 703 O O . GLN A 1 86 ? 24.731 -4.820 -20.635 1.00 92.31 86 GLN A O 1
ATOM 708 N N . LEU A 1 87 ? 25.377 -3.571 -22.343 1.00 91.56 87 LEU A N 1
ATOM 709 C CA . LEU A 1 87 ? 24.278 -4.045 -23.193 1.00 91.56 87 LEU A CA 1
ATOM 710 C C . LEU A 1 87 ? 24.332 -5.558 -23.446 1.00 91.56 87 LEU A C 1
ATOM 712 O O . LEU A 1 87 ? 23.291 -6.223 -23.397 1.00 91.56 87 LEU A O 1
ATOM 716 N N . HIS A 1 88 ? 25.527 -6.097 -23.691 1.00 89.31 88 HIS A N 1
ATOM 717 C CA . HIS A 1 88 ? 25.739 -7.520 -23.936 1.00 89.31 88 HIS A CA 1
ATOM 718 C C . HIS A 1 88 ? 25.453 -8.361 -22.685 1.00 89.31 88 HIS A C 1
ATOM 720 O O . HIS A 1 88 ? 24.648 -9.295 -22.722 1.00 89.31 88 HIS A O 1
ATOM 726 N N . ASN A 1 89 ? 26.051 -7.982 -21.554 1.00 93.19 89 ASN A N 1
ATOM 727 C CA . ASN A 1 89 ? 25.907 -8.687 -20.287 1.00 93.19 89 ASN A CA 1
ATOM 728 C C . ASN A 1 89 ? 24.476 -8.621 -19.761 1.00 93.19 89 ASN A C 1
ATOM 730 O O . ASN A 1 89 ? 24.045 -9.554 -19.087 1.00 93.19 89 ASN A O 1
ATOM 734 N N . PHE A 1 90 ? 23.711 -7.575 -20.083 1.00 94.75 90 PHE A N 1
ATOM 735 C CA . PHE A 1 90 ? 22.296 -7.516 -19.724 1.00 94.75 90 PHE A CA 1
ATOM 736 C C . PHE A 1 90 ? 21.531 -8.720 -20.278 1.00 94.75 90 PHE A C 1
ATOM 738 O O . PHE A 1 90 ? 20.869 -9.417 -19.520 1.00 94.75 90 PHE A O 1
ATOM 745 N N . GLY A 1 91 ? 21.678 -9.020 -21.574 1.00 92.19 91 GLY A N 1
ATOM 746 C CA . GLY A 1 91 ? 20.984 -10.137 -22.223 1.00 92.19 91 GLY A CA 1
ATOM 747 C C . GLY A 1 91 ? 21.401 -11.521 -21.711 1.00 92.19 91 GLY A C 1
ATOM 748 O O . GLY A 1 91 ? 20.579 -12.437 -21.712 1.00 92.19 91 GLY A O 1
ATOM 749 N N . ILE A 1 92 ? 22.651 -11.671 -21.253 1.00 93.19 92 ILE A N 1
ATOM 750 C CA . ILE A 1 92 ? 23.170 -12.919 -20.662 1.00 93.19 92 ILE A CA 1
ATOM 751 C C . ILE A 1 92 ? 22.447 -13.256 -19.354 1.00 93.19 92 ILE A C 1
ATOM 753 O O . ILE A 1 92 ? 22.156 -14.421 -19.101 1.00 93.19 92 ILE A O 1
ATOM 757 N N . HIS A 1 93 ? 22.110 -12.243 -18.553 1.00 95.62 93 HIS A N 1
ATOM 758 C CA . HIS A 1 93 ? 21.496 -12.429 -17.235 1.00 95.62 93 HIS A CA 1
ATOM 759 C C . HIS A 1 93 ? 19.962 -12.485 -17.277 1.00 95.62 93 HIS A C 1
ATOM 761 O O . HIS A 1 93 ? 19.305 -12.452 -16.236 1.00 95.62 93 HIS A O 1
ATOM 767 N N . LEU A 1 94 ? 19.379 -12.597 -18.473 1.00 96.38 94 LEU A N 1
ATOM 768 C CA . LEU A 1 94 ? 17.951 -12.819 -18.654 1.00 96.38 94 LEU A CA 1
ATOM 769 C C . LEU A 1 94 ? 17.680 -14.273 -19.017 1.00 96.38 94 LEU A C 1
ATOM 771 O O . LEU A 1 94 ? 18.286 -14.830 -19.931 1.00 96.38 94 LEU A O 1
ATOM 775 N N . GLU A 1 95 ? 16.671 -14.859 -18.384 1.00 95.50 95 GLU A N 1
ATOM 776 C CA . GLU A 1 95 ? 16.152 -16.184 -18.714 1.00 95.50 95 GLU A CA 1
ATOM 777 C C . GLU A 1 95 ? 14.632 -16.144 -18.934 1.00 95.50 95 GLU A C 1
ATOM 779 O O . GLU A 1 95 ? 13.986 -15.102 -18.828 1.00 95.50 95 GLU A O 1
ATOM 784 N N . GLY A 1 96 ? 14.041 -17.275 -19.325 1.00 94.94 96 GLY A N 1
ATOM 785 C CA . GLY A 1 96 ? 12.586 -17.419 -19.386 1.00 94.94 96 GLY A CA 1
ATOM 786 C C . GLY A 1 96 ? 11.879 -16.398 -20.289 1.00 94.94 96 GLY A C 1
ATOM 787 O O . GLY A 1 96 ? 12.182 -16.275 -21.481 1.00 94.94 96 GLY A O 1
ATOM 788 N N . VAL A 1 97 ? 10.874 -15.716 -19.729 1.00 94.56 97 VAL A N 1
ATOM 789 C CA . VAL A 1 97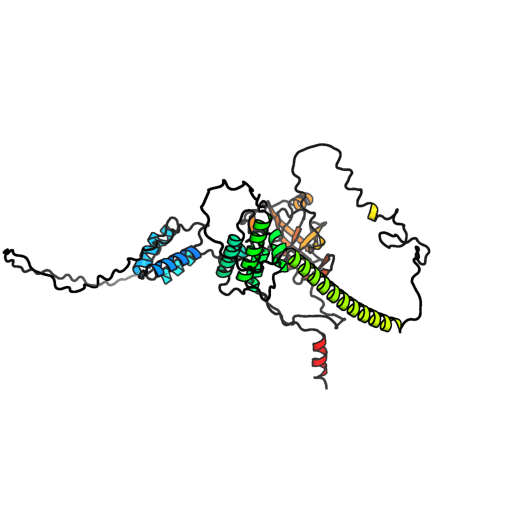 ? 10.067 -14.710 -20.440 1.00 94.56 97 VAL A CA 1
ATOM 790 C C . VAL A 1 97 ? 10.907 -13.471 -20.734 1.00 94.56 97 VAL A C 1
ATOM 792 O O . VAL A 1 97 ? 10.842 -12.956 -21.852 1.00 94.56 97 VAL A O 1
ATOM 795 N N . ALA A 1 98 ? 11.744 -13.050 -19.784 1.00 95.75 98 ALA A N 1
ATOM 796 C CA . ALA A 1 98 ? 12.616 -11.894 -19.941 1.00 95.75 98 ALA A CA 1
ATOM 797 C C . ALA A 1 98 ? 13.597 -12.056 -21.107 1.00 95.75 98 ALA A C 1
ATOM 799 O O . ALA A 1 98 ? 13.754 -11.148 -21.924 1.00 95.75 98 ALA A O 1
ATOM 800 N N . ARG A 1 99 ? 14.177 -13.250 -21.273 1.00 95.69 99 ARG A N 1
ATOM 801 C CA . ARG A 1 99 ? 15.072 -13.525 -22.406 1.00 95.69 99 ARG A CA 1
ATOM 802 C C . ARG A 1 99 ? 14.359 -13.458 -23.754 1.00 95.69 99 ARG A C 1
ATOM 804 O O . ARG A 1 99 ? 14.890 -12.890 -24.706 1.00 95.69 99 ARG A O 1
ATOM 811 N N . ARG A 1 100 ? 13.152 -14.027 -23.852 1.00 95.44 100 ARG A N 1
ATOM 812 C CA . ARG A 1 100 ? 12.342 -13.969 -25.084 1.00 95.44 100 ARG A CA 1
ATOM 813 C C . ARG A 1 100 ? 11.970 -12.534 -25.441 1.00 95.44 100 ARG A C 1
ATOM 815 O O . ARG A 1 100 ? 12.068 -12.163 -26.605 1.00 95.44 100 ARG A O 1
ATOM 822 N N . TRP A 1 101 ? 11.595 -11.737 -24.442 1.00 95.88 101 TRP A N 1
ATOM 823 C CA . TRP A 1 101 ? 11.341 -10.311 -24.615 1.00 95.88 101 TRP A CA 1
ATOM 824 C C . TRP A 1 101 ? 12.575 -9.585 -25.165 1.00 95.88 101 TRP A C 1
ATOM 826 O O . TRP A 1 101 ? 12.463 -8.906 -26.183 1.00 95.88 101 TRP A O 1
ATOM 836 N N . TYR A 1 102 ? 13.754 -9.793 -24.574 1.00 95.06 102 TYR A N 1
ATOM 837 C CA . TYR A 1 102 ? 14.988 -9.128 -25.002 1.00 95.06 102 TYR A CA 1
ATOM 838 C C . TYR A 1 102 ? 15.351 -9.451 -26.457 1.00 95.06 102 TYR A C 1
ATOM 840 O O . TYR A 1 102 ? 15.643 -8.552 -27.242 1.00 95.06 102 TYR A O 1
ATOM 848 N N . LEU A 1 103 ? 15.241 -10.724 -26.851 1.00 93.69 103 LEU A N 1
ATOM 849 C CA . LEU A 1 103 ? 15.500 -11.165 -28.227 1.00 93.69 103 LEU A CA 1
ATOM 850 C C . LEU A 1 103 ? 14.456 -10.665 -29.242 1.00 93.69 103 LEU A C 1
ATOM 852 O O . LEU A 1 103 ? 14.725 -10.674 -30.439 1.00 93.69 103 LEU A O 1
ATOM 856 N N . SER A 1 104 ? 13.274 -10.238 -28.783 1.00 94.19 104 SER A N 1
ATOM 857 C CA . SER A 1 104 ? 12.203 -9.709 -29.640 1.00 94.19 104 SER A CA 1
ATOM 858 C C . SER A 1 104 ? 12.305 -8.202 -29.916 1.00 94.19 104 SER A C 1
ATOM 860 O O . SER A 1 104 ? 11.499 -7.666 -30.677 1.00 94.19 104 SER A O 1
ATOM 862 N N . LEU A 1 105 ? 13.271 -7.502 -29.309 1.00 92.25 105 LEU A N 1
ATOM 863 C CA . LEU A 1 105 ? 13.422 -6.054 -29.453 1.00 92.25 105 LEU A CA 1
ATOM 864 C C . LEU A 1 105 ? 13.886 -5.678 -30.868 1.00 92.25 105 LEU A C 1
ATOM 866 O O . LEU A 1 105 ? 15.021 -5.945 -31.261 1.00 92.25 105 LEU A O 1
ATOM 870 N N . ILE A 1 106 ? 13.011 -5.005 -31.619 1.00 89.69 106 ILE A N 1
ATOM 871 C CA . ILE A 1 106 ? 13.293 -4.495 -32.966 1.00 89.69 106 ILE A CA 1
ATOM 872 C C . ILE A 1 106 ? 12.897 -3.007 -33.028 1.00 89.69 106 ILE A C 1
ATOM 874 O O . ILE A 1 106 ? 11.725 -2.694 -32.813 1.00 89.69 106 ILE A O 1
ATOM 878 N N . PRO A 1 107 ? 13.827 -2.080 -33.337 1.00 89.56 107 PRO A N 1
ATOM 879 C CA . PRO A 1 107 ? 15.270 -2.294 -33.466 1.00 89.56 107 PRO A CA 1
ATOM 880 C C . PRO A 1 107 ? 15.924 -2.606 -32.110 1.00 89.56 107 PRO A C 1
ATOM 882 O O . PRO A 1 107 ? 15.394 -2.233 -31.054 1.00 89.56 107 PRO A O 1
ATOM 885 N N . ALA A 1 108 ? 17.088 -3.261 -32.161 1.00 87.69 108 ALA A N 1
ATOM 886 C CA . ALA A 1 108 ? 17.899 -3.535 -30.981 1.00 87.69 108 ALA A CA 1
ATOM 887 C C . ALA A 1 108 ? 18.293 -2.221 -30.273 1.00 87.69 108 ALA A C 1
ATOM 889 O O . ALA A 1 108 ? 18.568 -1.224 -30.950 1.00 87.69 108 ALA A O 1
ATOM 890 N N . PRO A 1 109 ? 18.298 -2.192 -28.930 1.00 89.00 109 PRO A N 1
ATOM 891 C CA . PRO A 1 109 ? 18.658 -0.998 -28.179 1.00 89.00 109 PRO A CA 1
ATOM 892 C C . PRO A 1 109 ? 20.143 -0.674 -28.369 1.00 89.00 109 PRO A C 1
ATOM 894 O O . PRO A 1 109 ? 20.998 -1.545 -28.233 1.00 89.00 109 PRO A O 1
ATOM 897 N N . LEU A 1 110 ? 20.437 0.591 -28.672 1.00 87.62 110 LEU A N 1
ATOM 898 C CA . LEU A 1 110 ? 21.804 1.089 -28.885 1.00 87.62 110 LEU A CA 1
ATOM 899 C C . LEU A 1 110 ? 22.411 1.720 -27.628 1.00 87.62 110 LEU A C 1
ATOM 901 O O . LEU A 1 110 ? 23.609 1.968 -27.574 1.00 87.62 110 LEU A O 1
ATOM 905 N N . THR A 1 111 ? 21.584 2.028 -26.629 1.00 91.88 111 THR A N 1
ATOM 906 C CA . THR A 1 111 ? 22.027 2.620 -25.367 1.00 91.88 111 THR A CA 1
ATOM 907 C C . THR A 1 111 ? 21.396 1.888 -24.201 1.00 91.88 111 THR A C 1
ATOM 909 O O . THR A 1 111 ? 20.253 1.422 -24.268 1.00 91.88 111 THR A O 1
ATOM 912 N N . PHE A 1 112 ? 22.129 1.821 -23.092 1.00 92.12 112 PHE A N 1
ATOM 913 C CA . PHE A 1 112 ? 21.608 1.219 -21.874 1.00 92.12 112 PHE A CA 1
ATOM 914 C C . PHE A 1 112 ? 20.392 1.984 -21.326 1.00 92.12 112 PHE A C 1
ATOM 916 O O . PHE A 1 112 ? 19.479 1.376 -20.781 1.00 92.12 112 PHE A O 1
ATOM 923 N N . GLN A 1 113 ? 20.310 3.302 -21.546 1.00 93.25 113 GLN A N 1
ATOM 924 C CA . GLN A 1 113 ? 19.154 4.108 -21.145 1.00 93.25 113 GLN A CA 1
ATOM 925 C C . GLN A 1 113 ? 17.865 3.714 -21.888 1.00 93.25 113 GLN A C 1
ATOM 927 O O . GLN A 1 113 ? 16.805 3.629 -21.266 1.00 93.25 113 GLN A O 1
ATOM 932 N N . ASP A 1 114 ? 17.947 3.448 -23.195 1.00 92.75 114 ASP A N 1
ATOM 933 C CA . ASP A 1 114 ? 16.811 2.953 -23.984 1.00 92.75 114 ASP A CA 1
ATOM 934 C C . ASP A 1 114 ? 16.412 1.539 -23.538 1.00 92.75 114 ASP A C 1
ATOM 936 O O . ASP A 1 114 ? 15.239 1.273 -23.267 1.00 92.75 114 ASP A O 1
ATOM 940 N N . LEU A 1 115 ? 17.393 0.649 -23.348 1.00 94.31 115 LEU A N 1
ATOM 941 C CA . LEU A 1 115 ? 17.150 -0.697 -22.820 1.00 94.31 115 LEU A CA 1
ATOM 942 C C . LEU A 1 115 ? 16.475 -0.658 -21.440 1.00 94.31 115 LEU A C 1
ATOM 944 O O . LEU A 1 115 ? 15.476 -1.346 -21.231 1.00 94.31 115 LEU A O 1
ATOM 948 N N . ARG A 1 116 ? 16.961 0.195 -20.530 1.00 95.06 116 ARG A N 1
ATOM 949 C CA . ARG A 1 116 ? 16.379 0.446 -19.204 1.00 95.06 116 ARG A CA 1
ATOM 950 C C . ARG A 1 116 ? 14.924 0.887 -19.304 1.00 95.06 116 ARG A C 1
ATOM 952 O O . ARG A 1 116 ? 14.072 0.335 -18.611 1.00 95.06 116 ARG A O 1
ATOM 959 N N . ALA A 1 117 ? 14.628 1.869 -20.155 1.00 93.38 117 ALA A N 1
ATOM 960 C CA . ALA A 1 117 ? 13.269 2.374 -20.321 1.00 93.38 117 ALA A CA 1
ATOM 961 C C . ALA A 1 117 ? 12.322 1.272 -20.820 1.00 93.38 117 ALA A C 1
ATOM 963 O O . ALA A 1 117 ? 11.260 1.059 -20.234 1.00 93.38 117 ALA A O 1
ATOM 964 N N . ARG A 1 118 ? 12.730 0.515 -21.846 1.00 94.56 118 ARG A N 1
ATOM 965 C CA . ARG A 1 118 ? 11.935 -0.595 -22.391 1.00 94.56 118 ARG A CA 1
ATOM 966 C C . ARG A 1 118 ? 11.753 -1.730 -21.381 1.00 94.56 118 ARG A C 1
ATOM 968 O O . ARG A 1 118 ? 10.662 -2.287 -21.298 1.00 94.56 118 ARG A O 1
ATOM 975 N N . PHE A 1 119 ? 12.791 -2.059 -20.610 1.00 96.00 119 PHE A N 1
ATOM 976 C CA . PHE A 1 119 ? 12.7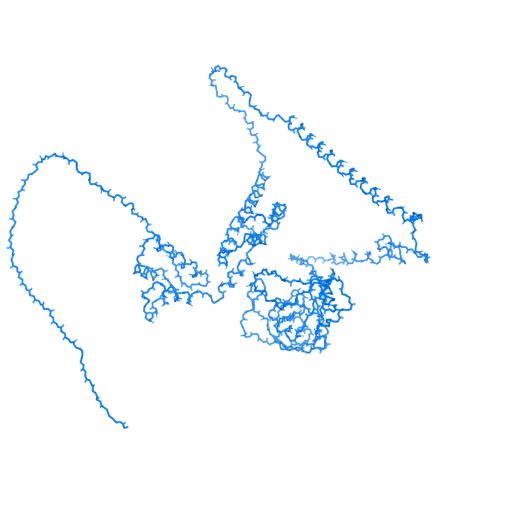39 -3.089 -19.571 1.00 96.00 119 PHE A CA 1
ATOM 977 C C . PHE A 1 119 ? 11.720 -2.740 -18.487 1.00 96.00 119 PHE A C 1
ATOM 979 O O . PHE A 1 119 ? 10.877 -3.564 -18.138 1.00 96.00 119 PHE A O 1
ATOM 986 N N . LEU A 1 120 ? 11.747 -1.495 -18.004 1.00 93.00 120 LEU A N 1
ATOM 987 C CA . LEU A 1 120 ? 10.785 -1.030 -17.010 1.00 93.00 120 LEU A CA 1
ATOM 988 C C . LEU A 1 120 ? 9.361 -1.015 -17.573 1.00 93.00 120 LEU A C 1
ATOM 990 O O . LEU A 1 120 ? 8.451 -1.446 -16.883 1.00 93.00 120 LEU A O 1
ATOM 994 N N . VAL A 1 121 ? 9.148 -0.615 -18.827 1.00 91.81 121 VAL A N 1
ATOM 995 C CA . VAL A 1 121 ? 7.812 -0.701 -19.447 1.00 91.81 121 VAL A CA 1
ATOM 996 C C . VAL A 1 121 ? 7.302 -2.147 -19.525 1.00 91.81 121 VAL A C 1
ATOM 998 O O . VAL A 1 121 ? 6.108 -2.380 -19.358 1.00 91.81 121 VAL A O 1
ATOM 1001 N N . ALA A 1 122 ? 8.185 -3.115 -19.775 1.00 92.06 122 ALA A N 1
ATOM 1002 C CA . ALA A 1 122 ? 7.804 -4.515 -19.940 1.00 92.06 122 ALA A CA 1
ATOM 1003 C C . ALA A 1 122 ? 7.580 -5.260 -18.615 1.00 92.06 122 ALA A C 1
ATOM 1005 O O . ALA A 1 122 ? 6.674 -6.088 -18.535 1.00 92.06 122 ALA A O 1
ATOM 1006 N N . PHE A 1 123 ? 8.401 -4.988 -17.595 1.00 92.94 123 PHE A N 1
ATOM 1007 C CA . PHE A 1 123 ? 8.437 -5.786 -16.364 1.00 92.94 123 PHE A CA 1
ATOM 1008 C C . PHE A 1 123 ? 8.151 -5.008 -15.080 1.00 92.94 123 PHE A C 1
ATOM 1010 O O . PHE A 1 123 ? 7.926 -5.645 -14.053 1.00 92.94 123 PHE A O 1
ATOM 1017 N N . LYS A 1 124 ? 8.124 -3.665 -15.090 1.00 89.12 124 LYS A N 1
ATOM 1018 C CA . LYS A 1 124 ? 7.647 -2.897 -13.928 1.00 89.12 124 LYS A CA 1
ATOM 1019 C C . LYS A 1 124 ? 6.116 -3.009 -13.883 1.00 89.12 124 LYS A C 1
ATOM 1021 O O . LYS A 1 124 ? 5.457 -2.594 -14.838 1.00 89.12 124 LYS A O 1
ATOM 1026 N N . PRO A 1 125 ? 5.523 -3.517 -12.789 1.00 82.62 125 PRO A N 1
ATOM 1027 C CA . PRO A 1 125 ? 4.073 -3.532 -12.639 1.00 82.62 125 PRO A CA 1
ATOM 1028 C C . PRO A 1 125 ? 3.472 -2.118 -12.779 1.00 82.62 125 PRO A C 1
ATOM 1030 O O . PRO A 1 125 ? 4.045 -1.165 -12.245 1.00 82.62 125 PRO A O 1
ATOM 1033 N N . PRO A 1 126 ? 2.303 -1.946 -13.426 1.00 75.12 126 PRO A N 1
ATOM 1034 C CA . PRO A 1 126 ? 1.677 -0.628 -13.586 1.00 75.12 126 PRO A CA 1
ATOM 1035 C C . PRO A 1 126 ? 1.386 0.086 -12.260 1.00 75.12 126 PRO A C 1
ATOM 1037 O O . PRO A 1 126 ? 1.531 1.300 -12.166 1.00 75.12 126 PRO A O 1
ATOM 1040 N N . ASN A 1 127 ? 1.031 -0.678 -11.223 1.00 79.69 127 ASN A N 1
ATOM 1041 C CA . ASN A 1 127 ? 0.706 -0.169 -9.889 1.00 79.69 127 ASN A CA 1
ATOM 1042 C C . ASN A 1 127 ? 1.867 -0.332 -8.899 1.00 79.69 127 ASN A C 1
ATOM 1044 O O . ASN A 1 127 ? 1.640 -0.336 -7.696 1.00 79.69 127 ASN A O 1
ATOM 1048 N N . TYR A 1 128 ?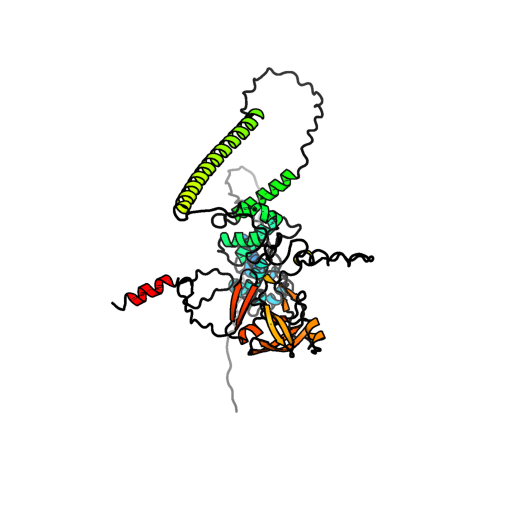 3.104 -0.471 -9.383 1.00 79.25 128 TYR A N 1
ATOM 1049 C CA . TYR A 1 128 ? 4.265 -0.798 -8.550 1.00 79.25 128 TYR A CA 1
ATOM 1050 C C . TYR A 1 128 ? 4.419 0.104 -7.318 1.00 79.25 128 TYR A C 1
ATOM 1052 O O . TYR A 1 128 ? 4.693 -0.389 -6.227 1.00 79.25 128 TYR A O 1
ATOM 1060 N N . ASP A 1 129 ? 4.206 1.411 -7.479 1.00 77.81 129 ASP A N 1
ATOM 1061 C CA . ASP A 1 129 ? 4.367 2.370 -6.385 1.00 77.81 129 ASP A CA 1
ATOM 1062 C C . ASP A 1 129 ? 3.276 2.160 -5.306 1.00 77.81 129 ASP A C 1
ATOM 1064 O O . ASP A 1 129 ? 3.569 2.153 -4.111 1.00 77.81 129 ASP A O 1
ATOM 1068 N N . LEU A 1 130 ? 2.036 1.861 -5.722 1.00 76.00 130 LEU A N 1
ATOM 1069 C CA . LEU A 1 130 ? 0.929 1.499 -4.826 1.00 76.00 130 LEU A CA 1
ATOM 1070 C C . LEU A 1 130 ? 1.139 0.122 -4.171 1.00 76.00 130 LEU A C 1
ATOM 1072 O O . LEU A 1 130 ? 0.791 -0.074 -3.005 1.00 76.00 130 LEU A O 1
ATOM 1076 N N . ASP A 1 131 ? 1.718 -0.834 -4.897 1.00 77.50 131 ASP A N 1
ATOM 1077 C CA . ASP A 1 131 ? 2.033 -2.168 -4.384 1.00 77.50 131 ASP A CA 1
ATOM 1078 C C . ASP A 1 131 ? 3.140 -2.104 -3.320 1.00 77.50 131 ASP A C 1
ATOM 1080 O O . ASP A 1 131 ? 3.031 -2.755 -2.280 1.00 77.50 131 ASP A O 1
ATOM 1084 N N . LEU A 1 132 ? 4.189 -1.301 -3.538 1.00 79.19 132 LEU A N 1
ATOM 1085 C CA . LEU A 1 132 ? 5.248 -1.054 -2.551 1.00 79.19 132 LEU A CA 1
ATOM 1086 C C . LEU A 1 132 ? 4.699 -0.417 -1.278 1.00 79.19 132 LEU A C 1
ATOM 1088 O O . LEU A 1 132 ? 5.038 -0.830 -0.170 1.00 79.19 132 LEU A O 1
ATOM 1092 N N . GLU A 1 133 ? 3.817 0.560 -1.433 1.00 81.31 133 GLU A N 1
ATOM 1093 C CA . GLU A 1 133 ? 3.134 1.173 -0.310 1.00 81.31 133 GLU A CA 1
ATOM 1094 C C . GLU A 1 133 ? 2.240 0.176 0.436 1.00 81.31 133 GLU A C 1
ATOM 1096 O O . GLU A 1 133 ? 2.250 0.120 1.667 1.00 81.31 133 GLU A O 1
ATOM 1101 N N . THR A 1 134 ? 1.492 -0.649 -0.291 1.00 79.88 134 THR A N 1
ATOM 1102 C CA . THR A 1 134 ? 0.658 -1.694 0.309 1.00 79.88 134 THR A CA 1
ATOM 1103 C C . THR A 1 134 ? 1.520 -2.700 1.069 1.00 79.88 134 THR A C 1
ATOM 1105 O O . THR A 1 134 ? 1.170 -3.072 2.189 1.00 79.88 134 THR A O 1
ATOM 1108 N N . LYS A 1 135 ? 2.690 -3.076 0.535 1.00 85.25 135 LYS A N 1
ATOM 1109 C CA . LYS A 1 135 ? 3.689 -3.902 1.234 1.00 85.25 135 LYS A CA 1
ATOM 1110 C C . LYS A 1 135 ? 4.186 -3.223 2.509 1.00 85.25 135 LYS A C 1
ATOM 1112 O O . LYS A 1 135 ? 4.149 -3.838 3.568 1.00 85.25 135 LYS A O 1
ATOM 1117 N N . LEU A 1 136 ? 4.563 -1.943 2.456 1.00 91.31 136 LEU A N 1
ATOM 1118 C CA . LEU A 1 136 ? 4.943 -1.175 3.649 1.00 91.31 136 LEU A CA 1
ATOM 1119 C C . LEU A 1 136 ? 3.792 -1.107 4.667 1.00 91.31 136 LEU A C 1
ATOM 1121 O O . LEU A 1 136 ? 4.012 -1.145 5.877 1.00 91.31 136 LEU A O 1
ATOM 1125 N N . ARG A 1 137 ? 2.542 -1.034 4.199 1.00 84.56 137 ARG A N 1
ATOM 1126 C CA . ARG A 1 137 ? 1.334 -0.961 5.033 1.00 84.56 137 ARG A CA 1
ATOM 1127 C C . ARG A 1 137 ? 0.880 -2.279 5.651 1.00 84.56 137 ARG A C 1
ATOM 1129 O O . ARG A 1 137 ? 0.255 -2.280 6.707 1.00 84.56 137 ARG A O 1
ATOM 1136 N N . SER A 1 138 ? 1.205 -3.380 5.005 1.00 88.25 138 SER A N 1
ATOM 1137 C CA . SER A 1 138 ? 0.885 -4.727 5.467 1.00 88.25 138 SER A CA 1
ATOM 1138 C C . SER A 1 138 ? 2.083 -5.412 6.118 1.00 88.25 138 SER A C 1
ATOM 1140 O O . SER A 1 138 ? 1.982 -6.565 6.525 1.00 88.25 138 SER A O 1
ATOM 1142 N N . ARG A 1 139 ? 3.217 -4.714 6.266 1.00 94.75 139 ARG A N 1
ATOM 1143 C CA . ARG A 1 139 ? 4.381 -5.262 6.955 1.00 94.75 139 ARG A CA 1
ATOM 1144 C C . ARG A 1 139 ? 4.164 -5.265 8.467 1.00 94.75 139 ARG A C 1
ATOM 1146 O O . ARG A 1 139 ? 4.171 -4.212 9.106 1.00 94.75 139 ARG A O 1
ATOM 1153 N N . PHE A 1 140 ? 4.003 -6.462 9.020 1.00 93.81 140 PHE A N 1
ATOM 1154 C CA . PHE A 1 140 ? 3.978 -6.751 10.455 1.00 93.81 140 PHE A CA 1
ATOM 1155 C C . PHE A 1 140 ? 5.096 -7.738 10.785 1.00 93.81 140 PHE A C 1
ATOM 1157 O O . PHE A 1 140 ? 5.441 -8.563 9.941 1.00 93.81 140 PHE A O 1
ATOM 1164 N N . GLN A 1 141 ? 5.662 -7.649 11.989 1.00 94.81 141 GLN A N 1
ATOM 1165 C CA . GLN A 1 141 ? 6.668 -8.588 12.470 1.00 94.81 141 GLN A CA 1
ATOM 1166 C C . GLN A 1 141 ? 6.042 -9.982 12.615 1.00 94.81 141 GLN A C 1
ATOM 1168 O O . GLN A 1 141 ? 5.098 -10.160 13.390 1.00 94.81 141 GLN A O 1
ATOM 1173 N N . GLU A 1 142 ? 6.594 -10.977 11.924 1.00 92.44 142 GLU A N 1
ATOM 1174 C CA . GLU A 1 142 ? 6.060 -12.344 11.953 1.00 92.44 142 GLU A CA 1
ATOM 1175 C C . GLU A 1 142 ? 6.348 -13.052 13.291 1.00 92.44 142 GLU A C 1
ATOM 1177 O O . GLU A 1 142 ? 7.223 -12.649 14.067 1.00 92.44 142 GLU A O 1
ATOM 1182 N N . GLU A 1 143 ? 5.629 -14.140 13.587 1.00 87.12 143 GLU A N 1
ATOM 1183 C CA . GLU A 1 143 ? 5.681 -14.830 14.887 1.00 87.12 143 GLU A CA 1
ATOM 1184 C C . GLU A 1 143 ? 7.096 -15.280 15.287 1.00 87.12 143 GLU A C 1
ATOM 1186 O O . GLU A 1 143 ? 7.514 -15.061 16.428 1.00 87.12 143 GLU A O 1
ATOM 1191 N N . HIS A 1 144 ? 7.875 -15.790 14.335 1.00 89.25 144 HIS A N 1
ATOM 1192 C CA . HIS A 1 144 ? 9.241 -16.279 14.560 1.00 89.25 144 HIS A CA 1
ATOM 1193 C C . HIS A 1 144 ? 10.322 -15.385 13.951 1.00 89.25 144 HIS A C 1
ATOM 1195 O O . HIS A 1 144 ? 11.500 -15.734 13.953 1.00 89.25 144 HIS A O 1
ATOM 1201 N N . GLU A 1 145 ? 9.939 -14.214 13.452 1.00 92.62 145 GLU A N 1
ATOM 1202 C CA . GLU A 1 145 ? 10.876 -13.306 12.818 1.00 92.62 145 GLU A CA 1
ATOM 1203 C C . GLU A 1 145 ? 11.748 -12.557 13.850 1.00 92.62 145 GLU A C 1
ATOM 1205 O O . GLU A 1 145 ? 11.209 -11.922 14.778 1.00 92.62 145 GLU A O 1
ATOM 1210 N N . PRO A 1 146 ? 13.086 -12.545 13.663 1.00 92.00 146 PRO A N 1
ATOM 1211 C CA . PRO A 1 146 ? 13.980 -11.668 14.406 1.00 92.00 146 PRO A CA 1
ATOM 1212 C C . PRO A 1 146 ? 13.592 -10.202 14.210 1.00 92.00 146 PRO A C 1
ATOM 1214 O O . PRO A 1 146 ? 13.509 -9.707 13.090 1.00 92.00 146 PRO A O 1
ATOM 1217 N N . VAL A 1 147 ? 13.406 -9.471 15.309 1.00 93.62 147 VAL A N 1
ATOM 1218 C CA . VAL A 1 147 ? 12.872 -8.099 15.256 1.00 93.62 147 VAL A CA 1
ATOM 1219 C C . VAL A 1 147 ? 13.704 -7.146 14.392 1.00 93.62 147 VAL A C 1
ATOM 1221 O O . VAL A 1 147 ? 13.157 -6.247 13.764 1.00 93.62 147 VAL A O 1
ATOM 1224 N N . MET A 1 148 ? 15.020 -7.352 14.325 1.00 94.31 148 MET A N 1
ATOM 1225 C CA . MET A 1 148 ? 15.895 -6.505 13.518 1.00 94.31 148 MET A CA 1
ATOM 1226 C C . MET A 1 148 ? 15.717 -6.730 12.019 1.00 94.31 148 MET A C 1
ATOM 1228 O O . MET A 1 148 ? 15.837 -5.767 11.267 1.00 94.31 148 MET A O 1
ATOM 1232 N N . THR A 1 149 ? 15.381 -7.949 11.590 1.00 93.94 149 THR A N 1
ATOM 1233 C CA . THR A 1 149 ? 15.018 -8.227 10.194 1.00 93.94 149 THR A CA 1
ATOM 1234 C C . THR A 1 149 ? 13.788 -7.411 9.812 1.00 93.94 149 THR A C 1
ATOM 1236 O O . THR A 1 149 ? 13.849 -6.622 8.875 1.00 93.94 149 THR A O 1
ATOM 1239 N N . TYR A 1 150 ? 12.742 -7.467 10.641 1.00 96.81 150 TYR A N 1
ATOM 1240 C CA . TYR A 1 150 ? 11.540 -6.652 10.473 1.00 96.81 150 TYR A CA 1
ATOM 1241 C C . TYR A 1 150 ? 11.862 -5.154 10.390 1.00 96.81 150 TYR A C 1
ATOM 1243 O O . TYR A 1 150 ? 11.403 -4.469 9.475 1.00 96.81 150 TYR A O 1
ATOM 1251 N N . CYS A 1 151 ? 12.673 -4.636 11.319 1.00 95.88 151 CYS A N 1
ATOM 1252 C CA . CYS A 1 151 ? 13.020 -3.219 11.334 1.00 95.88 151 CYS A CA 1
ATOM 1253 C C . CYS A 1 151 ? 13.744 -2.791 10.050 1.00 95.88 151 CYS A C 1
ATOM 1255 O O . CYS A 1 151 ? 13.387 -1.777 9.451 1.00 95.88 151 CYS A O 1
ATOM 1257 N N . HIS A 1 152 ? 14.743 -3.559 9.608 1.00 95.06 152 HIS A N 1
ATOM 1258 C CA . HIS A 1 152 ? 15.487 -3.243 8.391 1.00 95.06 152 HIS A CA 1
ATOM 1259 C C . HIS A 1 152 ? 14.627 -3.363 7.133 1.00 95.06 152 HIS A C 1
ATOM 1261 O O . HIS A 1 152 ? 14.737 -2.502 6.262 1.00 95.06 152 HIS A O 1
ATOM 1267 N N . ASP A 1 153 ? 13.728 -4.343 7.069 1.00 95.81 153 ASP A N 1
ATOM 1268 C CA . ASP A 1 153 ? 12.785 -4.491 5.960 1.00 95.81 153 ASP A CA 1
ATOM 1269 C C . ASP A 1 153 ? 11.833 -3.298 5.860 1.00 95.81 153 ASP A C 1
ATOM 1271 O O . ASP A 1 153 ? 11.603 -2.780 4.768 1.00 95.81 153 ASP A O 1
ATOM 1275 N N . VAL A 1 154 ? 11.301 -2.819 6.989 1.00 95.81 154 VAL A N 1
ATOM 1276 C CA . VAL A 1 154 ? 10.451 -1.620 7.014 1.00 95.81 154 VAL A CA 1
ATOM 1277 C C . VAL A 1 154 ? 11.233 -0.399 6.541 1.00 95.81 154 VAL A C 1
ATOM 1279 O O . VAL A 1 154 ? 10.740 0.339 5.696 1.00 95.81 154 VAL A O 1
ATOM 1282 N N . ILE A 1 155 ? 12.464 -0.197 7.018 1.00 95.56 155 ILE A N 1
ATOM 1283 C CA . ILE A 1 155 ? 13.303 0.932 6.585 1.00 95.56 155 ILE A CA 1
ATOM 1284 C C . ILE A 1 155 ? 13.663 0.843 5.101 1.00 95.56 155 ILE A C 1
ATOM 1286 O O . ILE A 1 155 ? 13.634 1.856 4.397 1.00 95.56 155 ILE A O 1
ATOM 1290 N N . TYR A 1 156 ? 13.947 -0.359 4.606 1.00 93.06 156 TYR A N 1
ATOM 1291 C CA . TYR A 1 156 ? 14.153 -0.605 3.188 1.00 93.06 156 TYR A CA 1
ATOM 1292 C C . TYR A 1 156 ? 12.897 -0.237 2.391 1.00 93.06 156 TYR A C 1
ATOM 1294 O O . TYR A 1 156 ? 12.982 0.584 1.480 1.00 93.06 156 TYR A O 1
ATOM 1302 N N . LEU A 1 157 ? 11.721 -0.740 2.775 1.00 91.94 157 LEU A N 1
ATOM 1303 C CA . LEU A 1 157 ? 10.454 -0.407 2.120 1.00 91.94 157 LEU A CA 1
ATOM 1304 C C . LEU A 1 157 ? 10.160 1.099 2.161 1.00 91.94 157 LEU A C 1
ATOM 1306 O O . LEU A 1 157 ? 9.775 1.663 1.139 1.00 91.94 157 LEU A O 1
ATOM 1310 N N . CYS A 1 158 ? 10.426 1.774 3.284 1.00 92.94 158 CYS A N 1
ATOM 1311 C CA . CYS A 1 158 ? 10.332 3.231 3.387 1.00 92.94 158 CYS A CA 1
ATOM 1312 C C . CYS A 1 158 ? 11.189 3.919 2.317 1.00 92.94 158 CYS A C 1
ATOM 1314 O O . CYS A 1 158 ? 10.686 4.782 1.609 1.00 92.94 158 CYS A O 1
ATOM 1316 N N . SER A 1 159 ? 12.445 3.492 2.139 1.00 91.38 159 SER A N 1
ATOM 1317 C CA . SER A 1 159 ? 13.353 4.068 1.133 1.00 91.38 159 SER A CA 1
ATOM 1318 C C . SER A 1 159 ? 12.920 3.818 -0.316 1.00 91.38 159 SER A C 1
ATOM 1320 O O . SER A 1 159 ? 13.285 4.585 -1.207 1.00 91.38 159 SER A O 1
ATOM 1322 N N . ARG A 1 160 ? 12.149 2.747 -0.553 1.00 87.25 160 ARG A N 1
ATOM 1323 C CA . ARG A 1 160 ? 11.594 2.398 -1.867 1.00 87.25 160 ARG A CA 1
ATOM 1324 C C . ARG A 1 160 ? 10.346 3.203 -2.203 1.00 87.25 160 ARG A C 1
ATOM 1326 O O . ARG A 1 160 ? 10.142 3.500 -3.375 1.00 87.25 160 ARG A O 1
ATOM 1333 N N . VAL A 1 161 ? 9.540 3.543 -1.197 1.00 87.12 161 VAL A N 1
ATOM 1334 C CA . VAL A 1 161 ? 8.340 4.379 -1.351 1.00 87.12 161 VAL A CA 1
ATOM 1335 C C . VAL A 1 161 ? 8.719 5.859 -1.438 1.00 87.12 161 VAL A C 1
ATOM 1337 O O . VAL A 1 161 ? 8.295 6.549 -2.358 1.00 87.12 161 VAL A O 1
ATOM 1340 N N . ASP A 1 162 ? 9.550 6.340 -0.513 1.00 85.50 162 ASP A N 1
ATOM 1341 C CA . ASP A 1 162 ? 10.066 7.707 -0.500 1.00 85.50 162 ASP A CA 1
ATOM 1342 C C . ASP A 1 162 ? 11.501 7.731 0.045 1.00 85.50 162 ASP A C 1
ATOM 1344 O O . ASP A 1 162 ? 11.766 7.502 1.229 1.00 85.50 162 ASP A O 1
ATOM 1348 N N . ARG A 1 163 ? 12.450 8.072 -0.832 1.00 87.31 163 ARG A N 1
ATOM 1349 C CA . ARG A 1 163 ? 13.876 8.152 -0.488 1.00 87.31 163 ARG A CA 1
ATOM 1350 C C . ARG A 1 163 ? 14.161 9.189 0.603 1.00 87.31 163 ARG A C 1
ATOM 1352 O O . ARG A 1 163 ? 15.130 9.035 1.342 1.00 87.31 163 ARG A O 1
ATOM 1359 N N . ASN A 1 164 ? 13.320 10.216 0.707 1.00 89.69 164 ASN A N 1
ATOM 1360 C CA . ASN A 1 164 ? 13.459 11.320 1.650 1.00 89.69 164 ASN A CA 1
ATOM 1361 C C . ASN A 1 164 ? 12.427 11.245 2.785 1.00 89.69 164 ASN A C 1
ATOM 1363 O O . ASN A 1 164 ? 12.156 12.259 3.431 1.00 89.69 164 ASN A O 1
ATOM 1367 N N . MET A 1 165 ? 11.877 10.054 3.051 1.00 90.69 165 MET A N 1
ATOM 1368 C CA . MET A 1 165 ? 10.895 9.862 4.112 1.00 90.69 165 MET A CA 1
ATOM 1369 C C . MET A 1 165 ? 11.432 10.368 5.459 1.00 90.69 165 MET A C 1
ATOM 1371 O O . MET A 1 165 ? 12.530 9.996 5.885 1.00 90.69 165 MET A O 1
ATOM 1375 N N . GLY A 1 166 ? 10.642 11.200 6.140 1.00 90.69 166 GLY A N 1
ATOM 1376 C CA . GLY A 1 166 ? 11.001 11.767 7.440 1.00 90.69 166 GLY A CA 1
ATOM 1377 C C . GLY A 1 166 ? 11.120 10.709 8.543 1.00 90.69 166 GLY A C 1
ATOM 1378 O O . GLY A 1 166 ? 10.396 9.712 8.546 1.00 90.69 166 GLY A O 1
ATOM 1379 N N . GLU A 1 167 ? 12.010 10.941 9.511 1.00 91.75 167 GLU A N 1
ATOM 1380 C CA . GLU A 1 167 ? 12.298 9.977 10.586 1.00 91.75 167 GLU A CA 1
ATOM 1381 C C . GLU A 1 167 ? 11.069 9.638 11.439 1.00 91.75 167 GLU A C 1
ATOM 1383 O O . GLU A 1 167 ? 10.817 8.462 11.696 1.00 91.75 167 GLU A O 1
ATOM 1388 N N . ALA A 1 168 ? 10.242 10.630 11.782 1.00 87.25 168 ALA A N 1
ATOM 1389 C CA . ALA A 1 168 ? 9.009 10.407 12.539 1.00 87.25 168 ALA A CA 1
ATOM 1390 C C . ALA A 1 168 ? 8.053 9.427 11.829 1.00 87.25 168 ALA A C 1
ATOM 1392 O O . ALA A 1 168 ? 7.469 8.543 12.458 1.00 87.25 168 ALA A O 1
ATOM 1393 N N . LEU A 1 169 ? 7.940 9.526 10.499 1.00 89.25 169 LEU A N 1
ATOM 1394 C CA . LEU A 1 169 ? 7.084 8.642 9.708 1.00 89.25 169 LEU A CA 1
ATOM 1395 C C . LEU A 1 169 ? 7.665 7.223 9.622 1.00 89.25 169 LEU A C 1
ATOM 1397 O O . LEU A 1 169 ? 6.931 6.243 9.760 1.00 89.25 169 LEU A O 1
ATOM 1401 N N . LYS A 1 170 ? 8.991 7.090 9.484 1.00 92.19 170 LYS A N 1
ATOM 1402 C CA . LYS A 1 170 ? 9.667 5.783 9.554 1.00 92.19 170 LYS A CA 1
ATOM 1403 C C . LYS A 1 170 ? 9.415 5.095 10.897 1.00 92.19 170 LYS A C 1
ATOM 1405 O O . LYS A 1 170 ? 9.072 3.915 10.922 1.00 92.19 170 LYS A O 1
ATOM 1410 N N . VAL A 1 171 ? 9.540 5.830 12.004 1.00 91.38 171 VAL A N 1
ATOM 1411 C CA . VAL A 1 171 ? 9.269 5.319 13.359 1.00 91.38 171 VAL A CA 1
ATOM 1412 C C . VAL A 1 171 ? 7.806 4.898 13.509 1.00 91.38 171 VAL A C 1
ATOM 1414 O O . VAL A 1 171 ? 7.526 3.846 14.082 1.00 91.38 171 VAL A O 1
ATOM 1417 N N . GLN A 1 172 ? 6.864 5.648 12.935 1.00 89.44 172 GLN A N 1
ATOM 1418 C CA . GLN A 1 172 ? 5.450 5.273 12.930 1.00 89.44 172 GLN A CA 1
ATOM 1419 C C . GLN A 1 172 ? 5.201 3.947 12.191 1.00 89.44 172 GLN A C 1
ATOM 1421 O O . GLN A 1 172 ? 4.468 3.090 12.694 1.00 89.44 172 GLN A O 1
ATOM 1426 N N . HIS A 1 173 ? 5.820 3.747 11.023 1.00 91.19 173 HIS A N 1
ATOM 1427 C CA . HIS A 1 173 ? 5.729 2.480 10.292 1.00 91.19 173 HIS A CA 1
ATOM 1428 C C . HIS A 1 173 ? 6.314 1.314 11.095 1.00 91.19 173 HIS A C 1
ATOM 1430 O O . HIS A 1 173 ? 5.679 0.262 11.190 1.00 91.19 173 HIS A O 1
ATOM 1436 N N . LEU A 1 174 ? 7.469 1.526 11.732 1.00 94.00 174 LEU A N 1
ATOM 1437 C CA . LEU A 1 174 ? 8.109 0.541 12.602 1.00 94.00 174 LEU A CA 1
ATOM 1438 C C . LEU A 1 174 ? 7.219 0.155 13.788 1.00 94.00 174 LEU A C 1
ATOM 1440 O O . LEU A 1 174 ? 7.030 -1.034 14.042 1.00 94.00 174 LEU A O 1
ATOM 1444 N N . LEU A 1 175 ? 6.629 1.135 14.476 1.00 91.81 175 LEU A N 1
ATOM 1445 C CA . LEU A 1 175 ? 5.709 0.907 15.591 1.00 91.81 175 LEU A CA 1
ATOM 1446 C C . LEU A 1 175 ? 4.471 0.111 15.180 1.00 91.81 175 LEU A C 1
ATOM 1448 O O . LEU A 1 175 ? 4.051 -0.774 15.923 1.00 91.81 175 LEU A O 1
ATOM 1452 N N . ARG A 1 176 ? 3.882 0.418 14.016 1.00 90.81 176 ARG A N 1
ATOM 1453 C CA . ARG A 1 176 ? 2.611 -0.187 13.591 1.00 90.81 176 ARG A CA 1
ATOM 1454 C C . ARG A 1 176 ? 2.709 -1.703 13.447 1.00 90.81 176 ARG A C 1
ATOM 1456 O O . ARG A 1 176 ? 1.778 -2.408 13.825 1.00 90.81 176 ARG A O 1
ATOM 1463 N N . GLY A 1 177 ? 3.798 -2.188 12.857 1.00 90.31 177 GLY A N 1
ATOM 1464 C CA . GLY A 1 177 ? 3.983 -3.613 12.603 1.00 90.31 177 GLY A CA 1
ATOM 1465 C C . GLY A 1 177 ? 4.685 -4.378 13.728 1.00 90.31 177 GLY A C 1
ATOM 1466 O O . GLY A 1 177 ? 4.726 -5.605 13.677 1.00 90.31 177 GLY A O 1
ATOM 1467 N N . LEU A 1 178 ? 5.235 -3.696 14.738 1.00 93.00 178 LEU A N 1
ATOM 1468 C CA . LEU A 1 178 ? 5.978 -4.339 15.821 1.00 93.00 178 LEU A CA 1
ATOM 1469 C C . LEU A 1 178 ? 5.046 -5.176 16.716 1.00 93.00 178 LEU A C 1
ATOM 1471 O O . LEU A 1 178 ? 3.916 -4.782 17.013 1.00 93.00 178 LEU A O 1
ATOM 1475 N N . LYS A 1 179 ? 5.531 -6.322 17.215 1.00 93.75 179 LYS A N 1
ATOM 1476 C CA . LYS A 1 179 ? 4.768 -7.160 18.156 1.00 93.75 179 LYS A CA 1
ATOM 1477 C C . LYS A 1 179 ? 4.296 -6.360 19.368 1.00 93.75 179 LYS A C 1
ATOM 1479 O O . LYS A 1 179 ? 5.086 -5.685 20.028 1.00 93.75 179 LYS A O 1
ATOM 1484 N N . ARG A 1 180 ? 3.027 -6.547 19.747 1.00 89.62 180 ARG A N 1
ATOM 1485 C CA . ARG A 1 180 ? 2.382 -5.856 20.881 1.00 89.62 180 ARG A CA 1
ATOM 1486 C C . ARG A 1 180 ? 3.201 -5.905 22.176 1.00 89.62 180 ARG A C 1
ATOM 1488 O O . ARG A 1 180 ? 3.300 -4.893 22.862 1.00 89.62 180 ARG A O 1
ATOM 1495 N N . ALA A 1 181 ? 3.791 -7.056 22.500 1.00 88.12 181 ALA A N 1
ATOM 1496 C CA . ALA A 1 181 ? 4.612 -7.216 23.702 1.00 88.12 181 ALA A CA 1
ATOM 1497 C C . ALA A 1 181 ? 5.852 -6.305 23.695 1.00 88.12 181 ALA A C 1
ATOM 1499 O O . ALA A 1 181 ? 6.210 -5.747 24.728 1.00 88.12 181 ALA A O 1
ATOM 1500 N N . LEU A 1 182 ? 6.484 -6.119 22.531 1.00 89.06 182 LEU A N 1
ATOM 1501 C CA . LEU A 1 182 ? 7.621 -5.214 22.377 1.00 89.06 182 LEU A CA 1
ATOM 1502 C C . LEU A 1 182 ? 7.169 -3.753 22.341 1.00 89.06 182 LEU A C 1
ATOM 1504 O O . LEU A 1 182 ? 7.801 -2.924 22.985 1.00 89.06 182 LEU A O 1
ATOM 1508 N N . VAL A 1 183 ? 6.044 -3.437 21.687 1.00 90.62 183 VAL A N 1
ATOM 1509 C CA . VAL A 1 183 ? 5.472 -2.077 21.693 1.00 90.62 183 VAL A CA 1
ATOM 1510 C C . VAL A 1 183 ? 5.236 -1.589 23.122 1.00 90.62 183 VAL A C 1
ATOM 1512 O O . VAL A 1 183 ? 5.649 -0.487 23.460 1.00 90.62 183 VAL A O 1
ATOM 1515 N N . GLN A 1 184 ? 4.650 -2.419 23.991 1.00 87.12 184 GLN A N 1
ATOM 1516 C CA . GLN A 1 184 ? 4.406 -2.071 25.399 1.00 87.12 184 GLN A CA 1
ATOM 1517 C C . GLN A 1 184 ? 5.683 -1.729 26.176 1.00 87.12 184 GLN A C 1
ATOM 1519 O O . GLN A 1 184 ? 5.633 -0.943 27.119 1.00 87.12 184 GLN A O 1
ATOM 1524 N N . LYS A 1 185 ? 6.814 -2.321 25.786 1.00 87.00 185 LYS A N 1
ATOM 1525 C CA . LYS A 1 185 ? 8.110 -2.131 26.437 1.00 87.00 185 LYS A CA 1
ATOM 1526 C C . LYS A 1 185 ? 8.901 -0.965 25.842 1.00 87.00 185 LYS A C 1
ATOM 1528 O O . LYS A 1 185 ? 9.619 -0.299 26.570 1.00 87.00 185 LYS A O 1
ATOM 1533 N N . VAL A 1 186 ? 8.761 -0.709 24.540 1.00 88.81 186 VAL A N 1
ATOM 1534 C CA . VAL A 1 186 ? 9.519 0.323 23.810 1.00 88.81 186 VAL A CA 1
ATOM 1535 C C . VAL A 1 186 ? 8.816 1.681 23.840 1.00 88.81 186 VAL A C 1
ATOM 1537 O O . VAL A 1 186 ? 9.473 2.695 24.052 1.00 88.81 186 VAL A O 1
ATOM 1540 N N . TYR A 1 187 ? 7.489 1.713 23.674 1.00 88.75 187 TYR A N 1
ATOM 1541 C CA . TYR A 1 187 ? 6.704 2.951 23.579 1.00 88.75 187 TYR A CA 1
ATOM 1542 C C . TYR A 1 187 ? 6.904 3.927 24.757 1.00 88.75 187 TYR A C 1
ATOM 1544 O O . TYR A 1 187 ? 7.018 5.120 24.492 1.00 88.75 187 TYR A O 1
ATOM 1552 N N . PRO A 1 188 ? 7.023 3.487 26.030 1.00 90.31 188 PRO A N 1
ATOM 1553 C CA . PRO A 1 188 ? 7.255 4.401 27.155 1.00 90.31 188 PRO A CA 1
ATOM 1554 C C . PRO A 1 188 ? 8.567 5.194 27.085 1.00 90.31 188 PRO A C 1
ATOM 1556 O O . PRO A 1 188 ? 8.687 6.223 27.742 1.00 90.31 188 PRO A O 1
ATOM 1559 N N . PHE A 1 189 ? 9.552 4.709 26.326 1.00 86.31 189 PHE A N 1
ATOM 1560 C CA . PHE A 1 189 ? 10.861 5.348 26.167 1.00 86.31 189 PHE A CA 1
ATOM 1561 C C . PHE A 1 189 ? 10.990 6.088 24.834 1.00 86.31 189 PHE A C 1
ATOM 1563 O O . PHE A 1 189 ? 12.049 6.636 24.535 1.00 86.31 189 PHE A O 1
ATOM 1570 N N . LEU A 1 190 ? 9.931 6.079 24.024 1.00 86.62 190 LEU A N 1
ATOM 1571 C CA . LEU A 1 190 ? 9.930 6.687 22.712 1.00 86.62 190 LEU A CA 1
ATOM 1572 C C . LEU A 1 190 ? 9.335 8.095 22.774 1.00 86.62 190 LEU A C 1
ATOM 1574 O O . LEU A 1 190 ? 8.174 8.289 23.116 1.00 86.62 190 LEU A O 1
ATOM 1578 N N . ASP A 1 191 ? 10.139 9.056 22.350 1.00 81.75 191 ASP A N 1
ATOM 1579 C CA . ASP A 1 191 ? 9.717 10.409 21.985 1.00 81.75 191 ASP A CA 1
ATOM 1580 C C . ASP A 1 191 ? 9.651 10.525 20.446 1.00 81.75 191 ASP A C 1
ATOM 1582 O O . ASP A 1 191 ? 10.711 10.494 19.811 1.00 81.75 191 ASP A O 1
ATOM 1586 N N . PRO A 1 192 ? 8.450 10.624 19.837 1.00 65.81 192 PRO A N 1
ATOM 1587 C CA . PRO A 1 192 ? 8.273 10.688 18.384 1.00 65.81 192 PRO A CA 1
ATOM 1588 C C . PRO A 1 192 ? 8.841 11.942 17.708 1.00 65.81 192 PRO A C 1
ATOM 1590 O O . PRO A 1 192 ? 9.033 11.922 16.492 1.00 65.81 192 PRO A O 1
ATOM 1593 N N . GLU A 1 193 ? 9.071 13.031 18.448 1.00 72.81 193 GLU A N 1
ATOM 1594 C CA . GLU A 1 193 ? 9.600 14.279 17.877 1.00 72.81 193 GLU A CA 1
ATOM 1595 C C . GLU A 1 193 ? 11.130 14.282 17.815 1.00 72.81 193 GLU A C 1
ATOM 1597 O O . GLU A 1 193 ? 11.720 14.986 16.993 1.00 72.81 193 GLU A O 1
ATOM 1602 N N . VAL A 1 194 ? 11.771 13.475 18.664 1.00 81.69 194 VAL A N 1
ATOM 1603 C CA . VAL A 1 194 ? 13.228 13.466 18.840 1.00 81.69 194 VAL A CA 1
ATOM 1604 C C . VAL A 1 194 ? 13.874 12.204 18.277 1.00 81.69 194 VAL A C 1
ATOM 1606 O O . VAL A 1 194 ? 14.944 12.281 17.675 1.00 81.69 194 VAL A O 1
ATOM 1609 N N . HIS A 1 195 ? 13.259 11.037 18.472 1.00 86.75 195 HIS A N 1
ATOM 1610 C CA . HIS A 1 195 ? 13.909 9.776 18.138 1.00 86.75 195 HIS A CA 1
ATOM 1611 C C . HIS A 1 195 ? 13.860 9.473 16.646 1.00 86.75 195 HIS A C 1
ATOM 1613 O O . HIS A 1 195 ? 12.812 9.507 15.997 1.00 86.75 195 HIS A O 1
ATOM 1619 N N . THR A 1 196 ? 15.017 9.084 16.123 1.00 93.75 196 THR A N 1
ATOM 1620 C CA . THR A 1 196 ? 15.160 8.589 14.759 1.00 93.75 196 THR A CA 1
ATOM 1621 C C . THR A 1 196 ? 14.792 7.110 14.659 1.00 93.75 196 THR A C 1
ATOM 1623 O O . THR A 1 196 ? 14.661 6.391 15.656 1.00 93.75 196 THR A O 1
ATOM 1626 N N . SER A 1 197 ? 14.690 6.608 13.430 1.00 93.12 197 SER A N 1
ATOM 1627 C CA . SER A 1 197 ? 14.569 5.172 13.167 1.00 93.12 197 SER A CA 1
ATOM 1628 C C . SER A 1 197 ? 15.717 4.355 13.776 1.00 93.12 197 SER A C 1
ATOM 1630 O O . SER A 1 197 ? 15.495 3.233 14.236 1.00 93.12 197 SER A O 1
ATOM 1632 N N . GLN A 1 198 ? 16.932 4.911 13.837 1.00 92.50 198 GLN A N 1
ATOM 1633 C CA . GLN A 1 198 ? 18.080 4.263 14.477 1.00 92.50 198 GLN A CA 1
ATOM 1634 C C . GLN A 1 198 ? 17.923 4.185 15.993 1.00 92.50 198 GLN A C 1
ATOM 1636 O O . GLN A 1 198 ? 18.193 3.135 16.579 1.00 92.50 198 GLN A O 1
ATOM 1641 N N . ASP A 1 199 ? 17.438 5.253 16.623 1.00 92.25 199 ASP A N 1
ATOM 1642 C CA . ASP A 1 199 ? 17.208 5.254 18.066 1.00 92.25 199 ASP A CA 1
ATOM 1643 C C . ASP A 1 199 ? 16.102 4.272 18.454 1.00 92.25 199 ASP A C 1
ATOM 1645 O O . ASP A 1 199 ? 16.260 3.501 19.401 1.00 92.25 199 ASP A O 1
ATOM 1649 N N . PHE A 1 200 ? 15.024 4.218 17.666 1.00 93.31 200 PHE A N 1
ATOM 1650 C CA . PHE A 1 200 ? 13.978 3.211 17.823 1.00 93.31 200 PHE A CA 1
ATOM 1651 C C . PHE A 1 200 ? 14.552 1.789 17.760 1.00 93.31 200 PHE A C 1
ATOM 1653 O O . PHE A 1 200 ? 14.303 0.973 18.649 1.00 93.31 200 PHE A O 1
ATOM 1660 N N . MET A 1 201 ? 15.351 1.488 16.730 1.00 93.44 201 MET A N 1
ATOM 1661 C CA . MET A 1 201 ? 15.982 0.174 16.578 1.00 93.44 201 MET A CA 1
ATOM 1662 C C . MET A 1 201 ? 16.885 -0.160 17.769 1.00 93.44 201 MET A C 1
ATOM 1664 O O . MET A 1 201 ? 16.863 -1.289 18.261 1.00 93.44 201 MET A O 1
ATOM 1668 N N . ARG A 1 202 ? 17.622 0.824 18.292 1.00 90.75 202 ARG A N 1
ATOM 1669 C CA . ARG A 1 202 ? 18.451 0.658 19.489 1.00 90.75 202 ARG A CA 1
ATOM 1670 C C . ARG A 1 202 ? 17.614 0.346 20.732 1.00 90.75 202 ARG A C 1
ATOM 1672 O O . ARG A 1 202 ? 17.970 -0.562 21.480 1.00 90.75 202 ARG A O 1
ATOM 1679 N N . LEU A 1 203 ? 16.500 1.047 20.948 1.00 90.94 203 LEU A N 1
ATOM 1680 C CA . LEU A 1 203 ? 15.580 0.773 22.061 1.00 90.94 203 LEU A CA 1
ATOM 1681 C C . LEU A 1 203 ? 15.006 -0.647 21.979 1.00 90.94 203 LEU A C 1
ATOM 1683 O O . LEU A 1 203 ? 14.989 -1.376 22.972 1.00 90.94 203 LEU A O 1
ATOM 1687 N N . VAL A 1 204 ? 14.603 -1.072 20.781 1.00 92.50 204 VAL A N 1
ATOM 1688 C CA . VAL A 1 204 ? 14.124 -2.436 20.523 1.00 92.50 204 VAL A CA 1
ATOM 1689 C C . VAL A 1 204 ? 15.198 -3.478 20.850 1.00 92.50 204 VAL A C 1
ATOM 1691 O O . VAL A 1 204 ? 14.904 -4.474 21.515 1.00 92.50 204 VAL A O 1
ATOM 1694 N N . GLN A 1 205 ? 16.445 -3.254 20.423 1.00 90.75 205 GLN A N 1
ATOM 1695 C CA . GLN A 1 205 ? 17.568 -4.148 20.723 1.00 90.75 205 GLN A CA 1
ATOM 1696 C C . GLN A 1 205 ? 17.832 -4.253 22.224 1.00 90.75 205 GLN A C 1
ATOM 1698 O O . GLN A 1 205 ? 17.978 -5.362 22.735 1.00 90.75 205 GLN A O 1
ATOM 1703 N N . ILE A 1 206 ? 17.849 -3.120 22.934 1.00 85.38 206 ILE A N 1
ATOM 1704 C CA . ILE A 1 206 ? 18.016 -3.085 24.393 1.00 85.38 206 ILE A CA 1
ATOM 1705 C C . ILE A 1 206 ? 16.934 -3.931 25.061 1.00 85.38 206 ILE A C 1
ATOM 1707 O O . ILE A 1 206 ? 17.241 -4.740 25.936 1.00 85.38 206 ILE A O 1
ATOM 1711 N N . GLN A 1 207 ? 15.683 -3.805 24.619 1.00 89.94 207 GLN A N 1
ATOM 1712 C CA . GLN A 1 207 ? 14.594 -4.566 25.211 1.00 89.94 207 GLN A CA 1
ATOM 1713 C C . GLN A 1 207 ? 14.694 -6.070 24.935 1.00 89.94 207 GLN A C 1
ATOM 1715 O O . GLN A 1 207 ? 14.457 -6.878 25.833 1.00 89.94 207 GLN A O 1
ATOM 1720 N N . CYS A 1 208 ? 15.070 -6.458 23.716 1.00 87.62 208 CYS A N 1
ATOM 1721 C CA . CYS A 1 208 ? 15.289 -7.866 23.387 1.00 87.62 208 CYS A CA 1
ATOM 1722 C C . CYS A 1 208 ? 16.449 -8.447 24.203 1.00 87.62 208 CYS A C 1
ATOM 1724 O O . CYS A 1 208 ? 16.353 -9.562 24.710 1.00 87.62 208 CYS A O 1
ATOM 1726 N N . GLN A 1 209 ? 17.519 -7.672 24.392 1.00 85.38 209 GLN A N 1
ATOM 1727 C CA . GLN A 1 209 ? 18.650 -8.066 25.223 1.00 85.38 209 GLN A CA 1
ATOM 1728 C C . GLN A 1 209 ? 18.251 -8.214 26.697 1.00 85.38 209 GLN A C 1
ATOM 1730 O O . GLN A 1 209 ? 18.675 -9.167 27.347 1.00 85.38 209 GLN A O 1
ATOM 1735 N N . ALA A 1 210 ? 17.425 -7.309 27.227 1.00 82.44 210 ALA A N 1
ATOM 1736 C CA . ALA A 1 210 ? 16.918 -7.397 28.595 1.00 82.44 210 ALA A CA 1
ATOM 1737 C C . ALA A 1 210 ? 16.099 -8.678 28.815 1.00 82.44 210 ALA A C 1
ATOM 1739 O O . ALA A 1 210 ? 16.296 -9.364 29.817 1.00 82.44 210 ALA A O 1
ATOM 1740 N N . ASP A 1 211 ? 15.241 -9.041 27.858 1.00 84.12 211 ASP A N 1
ATOM 1741 C CA . ASP A 1 211 ? 14.465 -10.283 27.911 1.00 84.12 211 ASP A CA 1
ATOM 1742 C C . ASP A 1 211 ? 15.374 -11.522 27.856 1.00 84.12 211 ASP A C 1
ATOM 1744 O O . ASP A 1 211 ? 15.146 -12.485 28.587 1.00 84.12 211 ASP A O 1
ATOM 1748 N N . LEU A 1 212 ? 16.432 -11.503 27.037 1.00 84.38 212 LEU A N 1
ATOM 1749 C CA . LEU A 1 212 ? 17.419 -12.586 27.005 1.00 84.38 212 LEU A CA 1
ATOM 1750 C C . LEU A 1 212 ? 18.136 -12.735 28.351 1.00 84.38 212 LEU A C 1
ATOM 1752 O O . LEU A 1 212 ? 18.240 -13.849 28.853 1.00 84.38 212 LEU A O 1
ATOM 1756 N N . LEU A 1 213 ? 18.591 -11.630 28.948 1.00 79.75 213 LEU A N 1
ATOM 1757 C CA . LEU A 1 213 ? 19.274 -11.635 30.246 1.00 79.75 213 LEU A CA 1
ATOM 1758 C C . LEU A 1 213 ? 18.358 -12.097 31.386 1.00 79.75 213 LEU A C 1
ATOM 1760 O O . LEU A 1 213 ? 18.800 -12.838 32.257 1.00 79.75 213 LEU A O 1
ATOM 1764 N N . ALA A 1 214 ? 17.083 -11.700 31.373 1.00 81.00 214 ALA A N 1
ATOM 1765 C CA . ALA A 1 214 ? 16.109 -12.114 32.383 1.00 81.00 214 ALA A CA 1
ATOM 1766 C C . ALA A 1 214 ? 15.776 -13.614 32.314 1.00 81.00 214 ALA A C 1
ATOM 1768 O O . ALA A 1 214 ? 15.467 -14.221 33.336 1.00 81.00 214 ALA A O 1
ATOM 1769 N N . ASN A 1 215 ? 15.848 -14.203 31.118 1.00 78.69 215 ASN A N 1
ATOM 1770 C CA . ASN A 1 215 ? 15.563 -15.618 30.881 1.00 78.69 215 ASN A CA 1
ATOM 1771 C C . ASN A 1 215 ? 16.811 -16.513 30.949 1.00 78.69 215 ASN A C 1
ATOM 1773 O O . ASN A 1 215 ? 16.707 -17.721 30.728 1.00 78.69 215 ASN A O 1
ATOM 1777 N N . GLN A 1 216 ? 17.991 -15.958 31.247 1.00 75.56 216 GLN A N 1
ATOM 1778 C CA . GLN A 1 216 ? 19.164 -16.781 31.517 1.00 75.56 216 GLN A CA 1
ATOM 1779 C C . GLN A 1 216 ? 18.978 -17.517 32.849 1.00 75.56 216 GLN A C 1
ATOM 1781 O O . GLN A 1 216 ? 18.588 -16.897 33.843 1.00 75.56 216 GLN A O 1
ATOM 1786 N N . PRO A 1 217 ? 19.266 -18.831 32.906 1.00 66.06 217 PRO A N 1
ATOM 1787 C CA . PRO A 1 217 ? 19.292 -19.529 34.179 1.00 66.06 217 PRO A CA 1
ATOM 1788 C C . PRO A 1 217 ? 20.305 -18.831 35.095 1.00 66.06 217 PRO A C 1
ATOM 1790 O O . PRO A 1 217 ? 21.358 -18.399 34.609 1.00 66.06 217 PRO A O 1
ATOM 1793 N N . PRO A 1 218 ? 20.019 -18.704 36.406 1.00 62.97 218 PRO A N 1
ATOM 1794 C CA . PRO A 1 218 ? 21.012 -18.199 37.339 1.00 62.97 218 PRO A CA 1
ATOM 1795 C C . PRO A 1 218 ? 22.276 -19.028 37.144 1.00 62.97 218 PRO A C 1
ATOM 1797 O O . PRO A 1 218 ? 22.194 -20.257 37.077 1.00 62.97 218 PRO A O 1
ATOM 1800 N N . LEU A 1 219 ? 23.422 -18.354 37.004 1.00 57.31 219 LEU A N 1
ATOM 1801 C CA . LEU A 1 219 ? 24.719 -19.014 37.005 1.00 57.31 219 LEU A CA 1
ATOM 1802 C C . LEU A 1 219 ? 24.742 -19.912 38.237 1.00 57.31 219 LEU A C 1
ATOM 1804 O O . LEU A 1 219 ? 24.853 -19.432 39.368 1.00 57.31 219 LEU A O 1
ATOM 1808 N N . VAL A 1 220 ? 24.584 -21.218 38.021 1.00 49.25 220 VAL A N 1
ATOM 1809 C CA . VAL A 1 220 ? 24.889 -22.203 39.039 1.00 49.25 220 VAL A CA 1
ATOM 1810 C C . VAL A 1 220 ? 26.384 -22.041 39.197 1.00 49.25 220 VAL A C 1
ATOM 1812 O O . VAL A 1 220 ? 27.155 -22.484 38.349 1.00 49.25 220 VAL A O 1
ATOM 1815 N N . SER A 1 221 ? 26.780 -21.280 40.215 1.00 50.41 221 SER A N 1
ATOM 1816 C CA . SER A 1 221 ? 28.157 -21.218 40.660 1.00 50.41 221 SER A CA 1
ATOM 1817 C C . SER A 1 221 ? 28.503 -22.652 41.014 1.00 50.41 221 SER A C 1
ATOM 1819 O O . SER A 1 221 ? 28.151 -23.144 42.087 1.00 50.41 221 SER A O 1
ATOM 1821 N N . SER A 1 222 ? 29.090 -23.374 40.062 1.00 46.16 222 SER A N 1
ATOM 1822 C CA . SER A 1 222 ? 29.688 -24.666 40.306 1.00 46.16 222 SER A CA 1
ATOM 1823 C C . SER A 1 222 ? 30.892 -24.383 41.188 1.00 46.16 222 SER A C 1
ATOM 1825 O O . SER A 1 222 ? 32.020 -24.247 40.717 1.00 46.16 222 SER A O 1
ATOM 1827 N N . CYS A 1 223 ? 30.639 -24.255 42.487 1.00 43.47 223 CYS A N 1
ATOM 1828 C CA . CYS A 1 223 ? 31.634 -24.427 43.524 1.00 43.47 223 CYS A CA 1
ATOM 1829 C C . CYS A 1 223 ? 32.048 -25.903 43.516 1.00 43.47 223 CYS A C 1
ATOM 1831 O O . CYS A 1 223 ? 31.768 -26.650 44.446 1.00 43.47 223 CYS A O 1
ATOM 1833 N N . THR A 1 224 ? 32.696 -26.347 42.443 1.00 43.88 224 THR A N 1
ATOM 1834 C CA . THR A 1 224 ? 33.673 -27.417 42.562 1.00 43.88 224 THR A CA 1
ATOM 1835 C C . THR A 1 224 ? 34.912 -26.761 43.162 1.00 43.88 224 THR A C 1
ATOM 1837 O O . THR A 1 224 ? 35.424 -25.815 42.553 1.00 43.88 224 THR A O 1
ATOM 1840 N N . PRO A 1 225 ? 35.386 -27.184 44.346 1.00 41.66 225 PRO A N 1
ATOM 1841 C CA . PRO A 1 225 ? 36.668 -26.707 44.841 1.00 41.66 225 PRO A CA 1
ATOM 1842 C C . PRO A 1 225 ? 37.718 -27.011 43.762 1.00 41.66 225 PRO A C 1
ATOM 1844 O O . PRO A 1 225 ? 37.738 -28.138 43.254 1.00 41.66 225 PRO A O 1
ATOM 1847 N N . PRO A 1 226 ? 38.543 -26.037 43.341 1.00 42.91 226 PRO A N 1
ATOM 1848 C CA . PRO A 1 226 ? 39.573 -26.316 42.359 1.00 42.91 226 PRO A CA 1
ATOM 1849 C C . PRO A 1 226 ? 40.498 -27.378 42.950 1.00 42.91 226 PRO A C 1
ATOM 1851 O O . PRO A 1 226 ? 40.964 -27.248 44.085 1.00 42.91 226 PRO A O 1
ATOM 1854 N N . ALA A 1 227 ? 40.730 -28.449 42.190 1.00 42.66 227 ALA A N 1
ATOM 1855 C CA . ALA A 1 227 ? 41.774 -29.405 42.507 1.00 42.66 227 ALA A CA 1
ATOM 1856 C C . ALA A 1 227 ? 43.072 -28.620 42.718 1.00 42.66 227 ALA A C 1
ATOM 1858 O O . ALA A 1 227 ? 43.484 -27.820 41.876 1.00 42.66 227 ALA A O 1
ATOM 1859 N N . VAL A 1 228 ? 43.655 -28.810 43.894 1.00 40.41 228 VAL A N 1
ATOM 1860 C CA . VAL A 1 228 ? 44.850 -28.121 44.353 1.00 40.41 228 VAL A CA 1
ATOM 1861 C C . VAL A 1 228 ? 46.016 -28.502 43.439 1.00 40.41 228 VAL A C 1
ATOM 1863 O O . VAL A 1 228 ? 46.653 -29.535 43.624 1.00 40.41 228 VAL A O 1
ATOM 1866 N N . LEU A 1 229 ? 46.299 -27.668 42.440 1.00 38.56 229 LEU A N 1
ATOM 1867 C CA . LEU A 1 229 ? 47.588 -27.661 41.761 1.00 38.56 229 LEU A CA 1
ATOM 1868 C C . LEU A 1 229 ? 48.537 -26.814 42.606 1.00 38.56 229 LEU A C 1
ATOM 1870 O O . LEU A 1 229 ? 48.431 -25.592 42.670 1.00 38.56 229 LEU A O 1
ATOM 1874 N N . MET A 1 230 ? 49.431 -27.511 43.305 1.00 36.22 230 MET A N 1
ATOM 1875 C CA . MET A 1 230 ? 50.534 -26.945 44.074 1.00 36.22 230 MET A CA 1
ATOM 1876 C C . MET A 1 230 ? 51.423 -26.091 43.161 1.00 36.22 230 MET A C 1
ATOM 1878 O O . MET A 1 230 ? 52.201 -26.622 42.371 1.00 36.22 230 MET A O 1
ATOM 1882 N N . ILE A 1 231 ? 51.319 -24.769 43.286 1.00 42.94 231 ILE A N 1
ATOM 1883 C CA . ILE A 1 231 ? 52.280 -23.809 42.733 1.00 42.94 231 ILE A CA 1
ATOM 1884 C C . ILE A 1 231 ? 53.079 -23.244 43.923 1.00 42.94 231 ILE A C 1
ATOM 1886 O O . ILE A 1 231 ? 52.465 -22.854 44.920 1.00 42.94 231 ILE A O 1
ATOM 1890 N N . PRO A 1 232 ? 54.425 -23.220 43.873 1.00 39.12 232 PRO A N 1
ATOM 1891 C CA . PRO A 1 232 ? 55.250 -22.709 44.966 1.00 39.12 232 PRO A CA 1
ATOM 1892 C C . PRO A 1 232 ? 55.085 -21.184 45.133 1.00 39.12 232 PRO A C 1
ATOM 1894 O O . PRO A 1 232 ? 54.804 -20.485 44.156 1.00 39.12 232 PRO A O 1
ATOM 1897 N N . PRO A 1 233 ? 55.249 -20.644 46.356 1.00 35.84 233 PRO A N 1
ATOM 1898 C CA . PRO A 1 233 ? 54.840 -19.283 46.683 1.00 35.84 233 PRO A CA 1
ATOM 1899 C C . PRO A 1 233 ? 55.811 -18.242 46.113 1.00 35.84 233 PRO A C 1
ATOM 1901 O O . PRO A 1 233 ? 57.012 -18.285 46.377 1.00 35.84 233 PRO A O 1
ATOM 1904 N N . GLN A 1 234 ? 55.277 -17.262 45.383 1.00 41.69 234 GLN A N 1
ATOM 1905 C CA . GLN A 1 234 ? 55.933 -15.967 45.185 1.00 41.69 234 GLN A CA 1
ATOM 1906 C C . GLN A 1 234 ? 55.511 -14.985 46.297 1.00 41.69 234 GLN A C 1
ATOM 1908 O O . GLN A 1 234 ? 54.408 -15.117 46.836 1.00 41.69 234 GLN A O 1
ATOM 1913 N N . PRO A 1 235 ? 56.376 -14.024 46.678 1.00 42.59 235 PRO A N 1
ATOM 1914 C CA . PRO A 1 235 ? 56.128 -13.119 47.800 1.00 42.59 235 PRO A CA 1
ATOM 1915 C C . PRO A 1 235 ? 54.948 -12.164 47.537 1.00 42.59 235 PRO A C 1
ATOM 1917 O O . PRO A 1 235 ? 54.646 -11.854 46.383 1.00 42.59 235 PRO A O 1
ATOM 1920 N N . PRO A 1 236 ? 54.271 -11.683 48.597 1.00 39.50 236 PRO A N 1
ATOM 1921 C CA . PRO A 1 236 ? 53.001 -10.985 48.468 1.00 39.50 236 PRO A CA 1
ATOM 1922 C C . PRO A 1 236 ? 53.197 -9.581 47.890 1.00 39.50 236 PRO A C 1
ATOM 1924 O O . PRO A 1 236 ? 53.777 -8.701 48.525 1.00 39.50 236 PRO A O 1
ATOM 1927 N N . ILE A 1 237 ? 52.640 -9.353 46.703 1.00 42.22 237 ILE A N 1
ATOM 1928 C CA . ILE A 1 237 ? 52.285 -8.009 46.251 1.00 42.22 237 ILE A CA 1
ATOM 1929 C C . ILE A 1 237 ? 50.966 -7.670 46.947 1.00 42.22 237 ILE A C 1
ATOM 1931 O O . ILE A 1 237 ? 49.960 -8.350 46.739 1.00 42.22 237 ILE A O 1
ATOM 1935 N N . LEU A 1 238 ? 50.972 -6.642 47.800 1.00 44.47 238 LEU A N 1
ATOM 1936 C CA . LEU A 1 238 ? 49.746 -6.083 48.368 1.00 44.47 238 LEU A CA 1
ATOM 1937 C C . LEU A 1 238 ? 48.786 -5.694 47.229 1.00 44.47 238 LEU A C 1
ATOM 1939 O O . LEU A 1 238 ? 49.165 -4.871 46.389 1.00 44.47 238 LEU A O 1
ATOM 1943 N N . PRO A 1 239 ? 47.539 -6.196 47.203 1.00 40.44 239 PRO A N 1
ATOM 1944 C CA . PRO A 1 239 ? 46.532 -5.653 46.313 1.00 40.44 239 PRO A CA 1
ATOM 1945 C C . PRO A 1 239 ? 46.170 -4.253 46.807 1.00 40.44 239 PRO A C 1
ATOM 1947 O O . PRO A 1 239 ? 45.651 -4.082 47.912 1.00 40.44 239 PRO A O 1
ATOM 1950 N N . GLN A 1 240 ? 46.442 -3.242 45.983 1.00 39.59 240 GLN A N 1
ATOM 1951 C CA . GLN A 1 240 ? 45.803 -1.944 46.141 1.00 39.59 240 GLN A CA 1
ATOM 1952 C C . GLN A 1 240 ? 44.288 -2.144 46.044 1.00 39.59 240 GLN A C 1
ATOM 1954 O O . GLN A 1 240 ? 43.790 -2.797 45.125 1.00 39.59 240 GLN A O 1
ATOM 1959 N N . ALA A 1 241 ? 43.569 -1.607 47.029 1.00 41.03 241 ALA A N 1
ATOM 1960 C CA . ALA A 1 241 ? 42.121 -1.656 47.100 1.00 41.03 241 ALA A CA 1
ATOM 1961 C C . ALA A 1 241 ? 41.511 -1.057 45.824 1.00 41.03 241 ALA A C 1
ATOM 1963 O O . ALA A 1 241 ? 41.611 0.144 45.573 1.00 41.03 241 ALA A O 1
ATOM 1964 N N . SER A 1 242 ? 40.859 -1.897 45.023 1.00 45.09 242 SER A N 1
ATOM 1965 C CA . SER A 1 242 ? 39.900 -1.417 44.034 1.00 45.09 242 SER A CA 1
ATOM 1966 C C . SER A 1 242 ? 38.660 -0.895 44.776 1.00 45.09 242 SER A C 1
ATOM 1968 O O . SER A 1 242 ? 38.256 -1.486 45.784 1.00 45.09 242 SER A O 1
ATOM 1970 N N . PRO A 1 243 ? 38.037 0.210 44.332 1.00 48.69 243 PRO A N 1
ATOM 1971 C CA . PRO A 1 243 ? 36.875 0.781 44.994 1.00 48.69 243 PRO A CA 1
ATOM 1972 C C . PRO A 1 243 ? 35.628 -0.003 44.576 1.00 48.69 243 PRO A C 1
ATOM 1974 O O . PRO A 1 243 ? 34.756 0.511 43.880 1.00 48.69 243 PRO A O 1
ATOM 1977 N N . PHE A 1 244 ? 35.539 -1.273 44.966 1.00 44.91 244 PHE A N 1
ATOM 1978 C CA . PHE A 1 244 ? 34.289 -2.006 44.833 1.00 44.91 244 PHE A CA 1
ATOM 1979 C C . PHE A 1 244 ? 33.288 -1.464 45.856 1.00 44.91 244 PHE A C 1
ATOM 1981 O O . PHE A 1 244 ? 33.551 -1.398 47.058 1.00 44.91 244 PHE A O 1
ATOM 1988 N N . VAL A 1 245 ? 32.131 -1.033 45.357 1.00 56.09 245 VAL A N 1
ATOM 1989 C CA . VAL A 1 245 ? 30.995 -0.628 46.185 1.00 56.09 245 VAL A CA 1
ATOM 1990 C C . VAL A 1 245 ? 30.502 -1.873 46.915 1.00 56.09 245 VAL A C 1
ATOM 1992 O O . VAL A 1 245 ? 29.991 -2.802 46.294 1.00 56.09 245 VAL A O 1
ATOM 1995 N N . THR A 1 246 ? 30.687 -1.907 48.234 1.00 65.38 246 THR A N 1
ATOM 1996 C CA . THR A 1 246 ? 30.174 -2.984 49.082 1.00 65.38 246 THR A CA 1
ATOM 1997 C C . THR A 1 246 ? 28.647 -3.015 49.040 1.00 65.38 246 THR A C 1
ATOM 1999 O O . THR A 1 246 ? 27.992 -1.989 48.838 1.00 65.38 246 THR A O 1
ATOM 2002 N N . GLU A 1 247 ? 28.055 -4.190 49.258 1.00 53.66 247 GLU A N 1
ATOM 2003 C CA . GLU A 1 247 ? 26.597 -4.358 49.319 1.00 53.66 247 GLU A CA 1
ATOM 2004 C C . GLU A 1 247 ? 25.953 -3.401 50.339 1.00 53.66 247 GLU A C 1
ATOM 2006 O O . GLU A 1 247 ? 24.871 -2.862 50.105 1.00 53.66 247 GLU A O 1
ATOM 2011 N N . ASP A 1 248 ? 26.672 -3.096 51.421 1.00 66.88 248 ASP A N 1
ATOM 2012 C CA . ASP A 1 248 ? 26.251 -2.130 52.433 1.00 66.88 248 ASP A CA 1
ATOM 2013 C C . ASP A 1 248 ? 26.243 -0.688 51.913 1.00 66.88 248 ASP A C 1
ATOM 2015 O O . ASP A 1 248 ? 25.315 0.063 52.216 1.00 66.88 248 ASP A O 1
ATOM 2019 N N . ARG A 1 249 ? 27.201 -0.302 51.056 1.00 60.31 249 ARG A N 1
ATOM 2020 C CA . ARG A 1 249 ? 27.177 1.001 50.370 1.00 60.31 249 ARG A CA 1
ATOM 2021 C C . ARG A 1 249 ? 26.036 1.094 49.361 1.00 60.31 249 ARG A C 1
ATOM 2023 O O . ARG A 1 249 ? 25.407 2.142 49.263 1.00 60.31 249 ARG A O 1
ATOM 2030 N N . LEU A 1 250 ? 25.721 0.008 48.654 1.00 58.75 250 LEU A N 1
ATOM 2031 C CA . LEU A 1 250 ? 24.587 -0.025 47.726 1.00 58.75 250 LEU A CA 1
ATOM 2032 C C . LEU A 1 250 ? 23.243 0.050 48.470 1.00 58.75 250 LEU A C 1
ATOM 2034 O O . LEU A 1 250 ? 22.320 0.730 48.019 1.00 58.75 250 LEU A O 1
ATOM 2038 N N . LYS A 1 251 ? 23.126 -0.614 49.627 1.00 67.94 251 LYS A N 1
ATOM 2039 C CA . LYS A 1 251 ? 21.946 -0.522 50.502 1.00 67.94 251 LYS A CA 1
ATOM 2040 C C . LYS A 1 251 ? 21.806 0.869 51.117 1.00 67.94 251 LYS A C 1
ATOM 2042 O O . LYS A 1 251 ? 20.692 1.388 51.156 1.00 67.94 251 LYS A O 1
ATOM 2047 N N . ALA A 1 252 ? 22.911 1.484 51.540 1.00 69.44 252 ALA A N 1
ATOM 2048 C CA . ALA A 1 252 ? 22.924 2.858 52.032 1.00 69.44 252 ALA A CA 1
ATOM 2049 C C . ALA A 1 252 ? 22.470 3.839 50.942 1.00 69.44 252 ALA A C 1
ATOM 2051 O O . ALA A 1 252 ? 21.533 4.595 51.176 1.00 69.44 252 ALA A O 1
ATOM 2052 N N . PHE A 1 253 ? 23.016 3.728 49.727 1.00 65.44 253 PHE A N 1
ATOM 2053 C CA . PHE A 1 253 ? 22.642 4.573 48.592 1.00 65.44 253 PHE A CA 1
ATOM 2054 C C . PHE A 1 253 ? 21.168 4.407 48.186 1.00 65.44 253 PHE A C 1
ATOM 2056 O O . PHE A 1 253 ? 20.461 5.389 47.984 1.00 65.44 253 PHE A O 1
ATOM 2063 N N . LYS A 1 254 ? 20.647 3.170 48.147 1.00 64.69 254 LYS A N 1
ATOM 2064 C CA . LYS A 1 254 ? 19.211 2.923 47.900 1.00 64.69 254 LYS A CA 1
ATOM 2065 C C . LYS A 1 254 ? 18.322 3.542 48.978 1.00 64.69 254 LYS A C 1
ATOM 2067 O O . LYS A 1 254 ? 17.229 4.015 48.671 1.00 64.69 254 LYS A O 1
ATOM 2072 N N . LYS A 1 255 ? 18.764 3.518 50.238 1.00 73.38 255 LYS A N 1
ATOM 2073 C CA . LYS A 1 255 ? 18.025 4.118 51.353 1.00 73.38 255 LYS A CA 1
ATOM 2074 C C . LYS A 1 255 ? 18.037 5.642 51.261 1.00 73.38 255 LYS A C 1
ATOM 2076 O O . LYS A 1 255 ? 16.989 6.240 51.475 1.00 73.38 255 LYS A O 1
ATOM 2081 N N . GLU A 1 256 ? 19.176 6.222 50.896 1.00 74.00 256 GLU A N 1
ATOM 2082 C CA . GLU A 1 256 ? 19.379 7.662 50.728 1.00 74.00 256 GLU A CA 1
ATOM 2083 C C . GLU A 1 256 ? 18.532 8.212 49.569 1.00 74.00 256 GLU A C 1
ATOM 2085 O O . GLU A 1 256 ? 17.725 9.118 49.779 1.00 74.00 256 GLU A O 1
ATOM 2090 N N . LEU A 1 257 ? 18.554 7.543 48.409 1.00 62.72 257 LEU A N 1
ATOM 2091 C CA . LEU A 1 257 ? 17.713 7.869 47.251 1.00 62.72 257 LEU A CA 1
ATOM 2092 C C . LEU A 1 257 ? 16.211 7.756 47.573 1.00 62.72 257 LEU A C 1
ATOM 2094 O O . LEU A 1 257 ? 15.406 8.596 47.176 1.00 62.72 257 LEU A O 1
ATOM 2098 N N . ALA A 1 258 ? 15.814 6.730 48.335 1.00 66.50 258 ALA A N 1
ATOM 2099 C CA . ALA A 1 258 ? 14.424 6.547 48.750 1.00 66.50 258 ALA A CA 1
ATOM 2100 C C . ALA A 1 258 ? 13.965 7.582 49.788 1.00 66.50 258 ALA A C 1
ATOM 2102 O O . ALA A 1 258 ? 12.764 7.854 49.874 1.00 66.50 258 ALA A O 1
ATOM 2103 N N . THR A 1 259 ? 14.879 8.128 50.599 1.00 69.44 259 THR A N 1
ATOM 2104 C CA . THR A 1 259 ? 14.584 9.249 51.501 1.00 69.44 259 THR A CA 1
ATOM 2105 C C . THR A 1 259 ? 14.510 10.572 50.756 1.00 69.44 259 THR A C 1
ATOM 2107 O O . THR A 1 259 ? 13.608 11.351 51.046 1.00 69.44 259 THR A O 1
ATOM 2110 N N . GLU A 1 260 ? 15.365 10.789 49.760 1.00 69.00 260 GLU A N 1
ATOM 2111 C CA . GLU A 1 260 ? 15.369 11.998 48.933 1.00 69.00 260 GLU A CA 1
ATOM 2112 C C . GLU A 1 260 ? 14.070 12.108 48.124 1.00 69.00 260 GLU A C 1
ATOM 2114 O O . GLU A 1 260 ? 13.333 13.083 48.275 1.00 69.00 260 GLU A O 1
ATOM 2119 N N . PHE A 1 261 ? 13.678 11.028 47.433 1.00 56.38 261 PHE A N 1
ATOM 2120 C CA . PHE A 1 261 ? 12.391 10.948 46.732 1.00 56.38 261 PHE A CA 1
ATOM 2121 C C . PHE A 1 261 ? 11.192 11.110 47.669 1.00 56.38 261 PHE A C 1
ATOM 2123 O O . PHE A 1 261 ? 10.193 11.720 47.296 1.00 56.38 261 PHE A O 1
ATOM 2130 N N . ARG A 1 262 ? 11.252 10.578 48.901 1.00 65.50 262 ARG A N 1
ATOM 2131 C CA . ARG A 1 262 ? 10.165 10.766 49.878 1.00 65.50 262 ARG A CA 1
ATOM 2132 C C . ARG A 1 262 ? 10.081 12.203 50.376 1.00 65.50 262 ARG A C 1
ATOM 2134 O O . ARG A 1 262 ? 8.971 12.691 50.565 1.00 65.50 262 ARG A O 1
ATOM 2141 N N . CYS A 1 263 ? 11.211 12.868 50.594 1.00 59.06 263 CYS A N 1
ATOM 2142 C CA . CYS A 1 263 ? 11.250 14.268 51.004 1.00 59.06 263 CYS A CA 1
ATOM 2143 C C . CYS A 1 263 ? 10.747 15.187 49.886 1.00 59.06 263 CYS A C 1
ATOM 2145 O O . CYS A 1 263 ? 9.953 16.083 50.160 1.00 59.06 263 CYS A O 1
ATOM 2147 N N . GLU A 1 264 ? 11.134 14.923 48.639 1.00 62.38 264 GLU A N 1
ATOM 2148 C CA . GLU A 1 264 ? 10.720 15.694 47.466 1.00 62.38 264 GLU A CA 1
ATOM 2149 C C . GLU A 1 264 ? 9.241 15.460 47.115 1.00 62.38 264 GLU A C 1
ATOM 2151 O O . GLU A 1 264 ? 8.491 16.403 46.859 1.00 62.38 264 GLU A O 1
ATOM 2156 N N . LEU A 1 265 ? 8.754 14.222 47.240 1.00 53.28 265 LEU A N 1
ATOM 2157 C CA . LEU A 1 265 ? 7.330 13.912 47.099 1.00 53.28 265 LEU A CA 1
ATOM 2158 C C . LEU A 1 265 ? 6.505 14.492 48.261 1.00 53.28 265 LEU A C 1
ATOM 2160 O O . LEU A 1 265 ? 5.399 14.980 48.059 1.00 53.28 265 LEU A O 1
ATOM 2164 N N . SER A 1 266 ? 7.033 14.495 49.489 1.00 60.56 266 SER A N 1
ATOM 2165 C CA . SER A 1 266 ? 6.356 15.089 50.651 1.00 60.56 266 SER A CA 1
ATOM 2166 C C . SER A 1 266 ? 6.332 16.619 50.597 1.00 60.56 266 SER A C 1
ATOM 2168 O O . SER A 1 266 ? 5.362 17.224 51.066 1.00 60.56 266 SER A O 1
ATOM 2170 N N . SER A 1 267 ? 7.373 17.260 50.057 1.00 65.19 267 SER A N 1
ATOM 2171 C CA . SER A 1 267 ? 7.432 18.716 49.896 1.00 65.19 267 SER A CA 1
ATOM 2172 C C . SER A 1 267 ? 6.493 19.171 48.782 1.00 65.19 267 SER A C 1
ATOM 2174 O O . SER A 1 267 ? 5.686 20.070 49.009 1.00 65.19 267 SER A O 1
ATOM 2176 N N . THR A 1 268 ? 6.492 18.483 47.638 1.00 60.09 268 THR A N 1
ATOM 2177 C CA . THR A 1 268 ? 5.574 18.747 46.520 1.00 60.09 268 THR A CA 1
ATOM 2178 C C . THR A 1 268 ? 4.122 18.458 46.896 1.00 60.09 268 THR A C 1
ATOM 2180 O O . THR A 1 268 ? 3.264 19.302 46.656 1.00 60.09 268 THR A O 1
ATOM 2183 N N . LEU A 1 269 ? 3.827 17.349 47.588 1.00 59.81 269 LEU A N 1
ATOM 2184 C CA . LEU A 1 269 ? 2.483 17.076 48.115 1.00 59.81 269 LEU A CA 1
ATOM 2185 C C . LEU A 1 269 ? 2.060 18.080 49.194 1.00 59.81 269 LEU A C 1
ATOM 2187 O O . LEU A 1 269 ? 0.881 18.412 49.275 1.00 59.81 269 LEU A O 1
ATOM 2191 N N . SER A 1 270 ? 2.985 18.604 50.006 1.00 61.91 270 SER A N 1
ATOM 2192 C CA . SER A 1 270 ? 2.675 19.667 50.975 1.00 61.91 270 SER A CA 1
ATOM 2193 C C . SER A 1 270 ? 2.428 21.019 50.304 1.00 61.91 270 SER A C 1
ATOM 2195 O O . SER A 1 270 ? 1.557 21.757 50.766 1.00 61.91 270 SER A O 1
ATOM 2197 N N . SER A 1 271 ? 3.143 21.334 49.221 1.00 63.88 271 SER A N 1
ATOM 2198 C CA . SER A 1 271 ? 2.909 22.526 48.397 1.00 63.88 271 SER A CA 1
ATOM 2199 C C . SER A 1 271 ? 1.573 22.433 47.665 1.00 63.88 271 SER A C 1
ATOM 2201 O O . SER A 1 271 ? 0.740 23.318 47.838 1.00 63.88 271 SER A O 1
ATOM 2203 N N . MET A 1 272 ? 1.292 21.306 47.002 1.00 56.84 272 MET A N 1
ATOM 2204 C CA . MET A 1 272 ? -0.003 21.037 46.367 1.00 56.84 272 MET A CA 1
ATOM 2205 C C . MET A 1 272 ? -1.148 21.040 47.388 1.00 56.84 272 MET A C 1
ATOM 2207 O O . MET A 1 272 ? -2.208 21.599 47.136 1.00 56.84 272 MET A O 1
ATOM 2211 N N . ARG A 1 273 ? -0.948 20.487 48.593 1.00 61.75 273 ARG A N 1
ATOM 2212 C CA . ARG A 1 273 ? -1.956 20.530 49.667 1.00 61.75 273 ARG A CA 1
ATOM 2213 C C . ARG A 1 273 ? -2.186 21.946 50.194 1.00 61.75 273 ARG A C 1
ATOM 2215 O O . ARG A 1 273 ? -3.305 22.245 50.600 1.00 61.75 273 ARG A O 1
ATOM 2222 N N . LYS A 1 274 ? -1.165 22.808 50.225 1.00 59.69 274 LYS A N 1
ATOM 2223 C CA . LYS A 1 274 ? -1.314 24.224 50.601 1.00 59.69 274 LYS A CA 1
ATOM 2224 C C . LYS A 1 274 ? -2.017 25.027 49.505 1.00 59.69 274 LYS A C 1
ATOM 2226 O O . LYS A 1 274 ? -2.872 25.831 49.857 1.00 59.69 274 LYS A O 1
ATOM 2231 N N . GLU A 1 275 ? -1.726 24.768 48.232 1.00 57.91 275 GLU A N 1
ATOM 2232 C CA . GLU A 1 275 ? -2.420 25.376 47.085 1.00 57.91 275 GLU A CA 1
ATOM 2233 C C . GLU A 1 275 ? -3.891 24.957 47.043 1.00 57.91 275 GLU A C 1
ATOM 2235 O O . GLU A 1 275 ? -4.761 25.816 47.115 1.00 57.91 275 GLU A O 1
ATOM 2240 N N . ILE A 1 276 ? -4.186 23.656 47.132 1.00 56.34 276 ILE A N 1
ATOM 2241 C CA . ILE A 1 276 ? -5.564 23.143 47.199 1.00 56.34 276 ILE A CA 1
ATOM 2242 C C . ILE A 1 276 ? -6.299 23.675 48.443 1.00 56.34 276 ILE A C 1
ATOM 2244 O O . ILE A 1 276 ? -7.488 23.964 48.385 1.00 56.34 276 ILE A O 1
ATOM 2248 N N . SER A 1 277 ? -5.619 23.829 49.586 1.00 54.84 277 SER A N 1
ATOM 2249 C CA . SER A 1 277 ? -6.224 24.382 50.811 1.00 54.84 277 SER A CA 1
ATOM 2250 C C . SER A 1 277 ? -6.492 25.890 50.716 1.00 54.84 277 SER A C 1
ATOM 2252 O O . SER A 1 277 ? -7.420 26.372 51.365 1.00 54.84 277 SER A O 1
ATOM 2254 N N . ASN A 1 278 ? -5.726 26.629 49.909 1.00 54.00 278 ASN A N 1
ATOM 2255 C CA . ASN A 1 278 ? -5.975 28.042 49.618 1.00 54.00 278 ASN A CA 1
ATOM 2256 C C . ASN A 1 278 ? -7.092 28.202 48.576 1.00 54.00 278 ASN A C 1
ATOM 2258 O O . ASN A 1 278 ? -8.020 28.963 48.829 1.00 54.00 278 ASN A O 1
ATOM 2262 N N . ASP A 1 279 ? -7.097 27.390 47.515 1.00 54.09 279 ASP A N 1
ATOM 2263 C CA . ASP A 1 279 ? -8.161 27.369 46.501 1.00 54.09 279 ASP A CA 1
ATOM 2264 C C . ASP A 1 279 ? -9.513 26.967 47.110 1.00 54.09 279 ASP A C 1
ATOM 2266 O O . ASP A 1 279 ? -10.546 27.581 46.847 1.00 54.09 279 ASP A O 1
ATOM 2270 N N . VAL A 1 280 ? -9.522 25.986 48.020 1.00 52.22 280 VAL A N 1
ATOM 2271 C CA . VAL A 1 280 ? -10.726 25.597 48.772 1.00 52.22 280 VAL A CA 1
ATOM 2272 C C . VAL A 1 280 ? -11.140 26.684 49.773 1.00 52.22 280 VAL A C 1
ATOM 2274 O O . VAL A 1 280 ? -12.330 26.847 50.031 1.00 52.22 280 VAL A O 1
ATOM 2277 N N . ARG A 1 281 ? -10.203 27.467 50.328 1.00 47.88 281 ARG A N 1
ATOM 2278 C CA . ARG A 1 281 ? -10.508 28.577 51.251 1.00 47.88 281 ARG A CA 1
ATOM 2279 C C . ARG A 1 281 ? -11.074 29.802 50.525 1.00 47.88 281 ARG A C 1
ATOM 2281 O O . ARG A 1 281 ? -11.915 30.486 51.110 1.00 47.88 281 ARG A O 1
ATOM 2288 N N . ASP A 1 282 ? -10.680 30.026 49.275 1.00 47.97 282 ASP A N 1
ATOM 2289 C CA . ASP A 1 282 ? -11.230 31.080 48.419 1.00 47.97 282 ASP A CA 1
ATOM 2290 C C . ASP A 1 282 ? -12.612 30.698 47.863 1.00 47.97 282 ASP A C 1
ATOM 2292 O O . ASP A 1 282 ? -13.522 31.525 47.875 1.00 47.97 282 ASP A O 1
ATOM 2296 N N . VAL A 1 283 ? -12.843 29.419 47.537 1.00 47.53 283 VAL A N 1
ATOM 2297 C CA . VAL A 1 283 ? -14.177 28.909 47.152 1.00 47.53 283 VAL A CA 1
ATOM 2298 C C . VAL A 1 283 ? -15.150 28.863 48.346 1.00 47.53 283 VAL A C 1
ATOM 2300 O O . VAL A 1 283 ? -16.347 29.095 48.190 1.00 47.53 283 VAL A O 1
ATOM 2303 N N . LEU A 1 284 ? -14.666 28.630 49.572 1.00 41.78 284 LEU A N 1
ATOM 2304 C CA . LEU A 1 284 ? -15.499 28.607 50.788 1.00 41.78 284 LEU A CA 1
ATOM 2305 C C . LEU A 1 284 ? -15.828 29.999 51.363 1.00 41.78 284 LEU A C 1
ATOM 2307 O O . LEU A 1 284 ? -16.567 30.086 52.349 1.00 41.78 284 LEU A O 1
ATOM 2311 N N . ARG A 1 285 ? -15.326 31.093 50.771 1.00 43.22 285 ARG A N 1
ATOM 2312 C CA . ARG A 1 285 ? -15.715 32.467 51.146 1.00 43.22 285 ARG A CA 1
ATOM 2313 C C . ARG A 1 285 ? -16.995 32.955 50.460 1.00 43.22 285 ARG A C 1
ATOM 2315 O O . ARG A 1 285 ? -17.594 33.914 50.942 1.00 43.22 285 ARG A O 1
ATOM 2322 N N . GLU A 1 286 ? -17.487 32.229 49.459 1.00 44.25 286 GLU A N 1
ATOM 2323 C CA . GLU A 1 286 ? -18.781 32.454 48.807 1.00 44.25 286 GLU A CA 1
ATOM 2324 C C . GLU A 1 286 ? -19.657 31.193 48.849 1.00 44.25 286 GLU A C 1
ATOM 2326 O O . GLU A 1 286 ? -19.940 30.581 47.829 1.00 44.25 286 GLU A O 1
ATOM 2331 N N . SER A 1 287 ? -20.096 30.778 50.043 1.00 37.22 287 SER A N 1
ATOM 2332 C CA . SER A 1 287 ? -21.403 30.126 50.272 1.00 37.22 287 SER A CA 1
ATOM 2333 C C . SER A 1 287 ? -21.551 29.716 51.737 1.00 37.22 287 SER A C 1
ATOM 2335 O O . SER A 1 287 ? -20.819 28.878 52.262 1.00 37.22 287 SER A O 1
ATOM 2337 N N . ARG A 1 288 ? -22.531 30.308 52.425 1.00 32.94 288 ARG A N 1
ATOM 2338 C CA . ARG A 1 288 ? -22.900 29.964 53.805 1.00 32.94 288 ARG A CA 1
ATOM 2339 C C . ARG A 1 288 ? -23.704 28.644 53.843 1.00 32.94 288 ARG A C 1
ATOM 2341 O O . ARG A 1 288 ? -24.875 28.678 53.500 1.00 32.94 288 ARG A O 1
ATOM 2348 N N . ASN A 1 289 ? -23.096 27.574 54.388 1.00 36.88 289 ASN A N 1
ATOM 2349 C CA . ASN A 1 289 ? -23.680 26.388 55.085 1.00 36.88 289 ASN A CA 1
ATOM 2350 C C . ASN A 1 289 ? -24.699 25.447 54.363 1.00 36.88 289 ASN A C 1
ATOM 2352 O O . ASN A 1 289 ? -25.445 25.894 53.505 1.00 36.88 289 ASN A O 1
ATOM 2356 N N . PRO A 1 290 ? -24.924 24.192 54.843 1.00 42.75 290 PRO A N 1
ATOM 2357 C CA . PRO A 1 290 ? -23.978 23.174 55.335 1.00 42.75 290 PRO A CA 1
ATOM 2358 C C . PRO A 1 290 ? -24.213 21.738 54.755 1.00 42.75 290 PRO A C 1
ATOM 2360 O O . PRO A 1 290 ? -25.311 21.380 54.351 1.00 42.75 290 PRO A O 1
ATOM 2363 N N . LYS A 1 291 ? -23.146 20.914 54.785 1.00 35.59 291 LYS A N 1
ATOM 2364 C CA . LYS A 1 291 ? -23.003 19.425 54.742 1.00 35.59 291 LYS A CA 1
ATOM 2365 C C . LYS A 1 291 ? -24.151 18.536 54.178 1.00 35.59 291 LYS A C 1
ATOM 2367 O O . LYS A 1 291 ? -25.238 18.526 54.752 1.00 35.59 291 LYS A O 1
ATOM 2372 N N . PRO A 1 292 ? -23.888 17.612 53.219 1.00 35.81 292 PRO A N 1
ATOM 2373 C CA . PRO A 1 292 ? -24.878 16.621 52.808 1.00 35.81 292 PRO A CA 1
ATOM 2374 C C . PRO A 1 292 ? -24.995 15.478 53.823 1.00 35.81 292 PRO A C 1
ATOM 2376 O O . PRO A 1 292 ? -24.050 14.736 54.095 1.00 35.81 292 PRO A O 1
ATOM 2379 N N . PHE A 1 293 ? -26.208 15.328 54.344 1.00 38.66 293 PHE A N 1
ATOM 2380 C CA . PHE A 1 293 ? -26.706 14.128 55.002 1.00 38.66 293 PHE A CA 1
ATOM 2381 C C . PHE A 1 293 ? -26.803 12.993 53.969 1.00 38.66 293 PHE A C 1
ATOM 2383 O O . PHE A 1 293 ? -27.310 13.193 52.865 1.00 38.66 293 PHE A O 1
ATOM 2390 N N . THR A 1 294 ? -26.365 11.787 54.323 1.00 46.72 294 THR A N 1
ATOM 2391 C CA . THR A 1 294 ? -26.535 10.572 53.512 1.00 46.72 294 THR A CA 1
ATOM 2392 C C . THR A 1 294 ? -28.000 10.121 53.531 1.00 46.72 294 THR A C 1
ATOM 2394 O O . THR A 1 294 ? -28.386 9.168 54.210 1.00 46.72 294 THR A O 1
ATOM 2397 N N . SER A 1 295 ? -28.856 10.831 52.792 1.00 56.16 295 SER A N 1
ATOM 2398 C CA . SER A 1 295 ? -30.250 10.436 52.600 1.00 56.16 295 SER A CA 1
ATOM 2399 C C . SER A 1 295 ? -30.325 9.194 51.712 1.00 56.16 295 SER A C 1
ATOM 2401 O O . SER A 1 295 ? -29.934 9.214 50.549 1.00 56.16 295 SER A O 1
ATOM 2403 N N . LYS A 1 296 ? -30.868 8.099 52.251 1.00 57.75 296 LYS A N 1
ATOM 2404 C CA . LYS A 1 296 ? -31.117 6.835 51.529 1.00 57.75 296 LYS A CA 1
ATOM 2405 C C . LYS A 1 296 ? -32.401 6.872 50.677 1.00 57.75 296 LYS A C 1
ATOM 2407 O O . LYS A 1 296 ? -32.873 5.817 50.249 1.00 57.75 296 LYS A O 1
ATOM 2412 N N . ARG A 1 297 ? -33.007 8.052 50.495 1.00 68.38 297 ARG A N 1
ATOM 2413 C CA . ARG A 1 297 ? -34.309 8.259 49.841 1.00 68.38 297 ARG A CA 1
ATOM 2414 C C . ARG A 1 297 ? -34.340 9.581 49.060 1.00 68.38 297 ARG A C 1
ATOM 2416 O O . ARG A 1 297 ? -33.672 10.538 49.453 1.00 68.38 297 ARG A O 1
ATOM 2423 N N . SER A 1 298 ? -35.101 9.626 47.967 1.00 72.81 298 SER A N 1
ATOM 2424 C CA . SER A 1 298 ? -35.359 10.844 47.183 1.00 72.81 298 SER A CA 1
ATOM 2425 C C . SER A 1 298 ? -36.310 11.805 47.920 1.00 72.81 298 SER A C 1
ATOM 2427 O O . SER A 1 298 ? -36.868 11.455 48.963 1.00 72.81 298 SER A O 1
ATOM 2429 N N . ARG A 1 299 ? -36.519 13.017 47.375 1.00 71.38 299 ARG A N 1
ATOM 2430 C CA . ARG A 1 299 ? -37.485 14.005 47.907 1.00 71.38 299 ARG A CA 1
ATOM 2431 C C . ARG A 1 299 ? -38.916 13.464 47.997 1.00 71.38 299 ARG A C 1
ATOM 2433 O O . ARG A 1 299 ? -39.629 13.847 48.914 1.00 71.38 299 ARG A O 1
ATOM 2440 N N . ASP A 1 300 ? -39.285 12.537 47.117 1.00 72.81 300 ASP A N 1
ATOM 2441 C CA . ASP A 1 300 ? -40.618 11.922 47.065 1.00 72.81 300 ASP A CA 1
ATOM 2442 C C . ASP A 1 300 ? -40.712 10.634 47.908 1.00 72.81 300 ASP A C 1
ATOM 2444 O O . ASP A 1 300 ? -41.636 9.838 47.769 1.00 72.81 300 ASP A O 1
ATOM 2448 N N . GLY A 1 301 ? -39.722 10.380 48.774 1.00 72.69 301 GLY A N 1
ATOM 2449 C CA . GLY A 1 301 ? -39.706 9.239 49.693 1.00 72.69 301 GLY A CA 1
ATOM 2450 C C . GLY A 1 301 ? -39.313 7.899 49.061 1.00 72.69 301 GLY A C 1
ATOM 2451 O O . GLY A 1 301 ? -39.230 6.891 49.778 1.00 72.69 301 GLY A O 1
ATOM 2452 N N . GLN A 1 302 ? -39.018 7.870 47.758 1.00 76.06 302 GLN A N 1
ATOM 2453 C CA . GLN A 1 302 ? -38.619 6.651 47.057 1.00 76.06 302 GLN A CA 1
ATOM 2454 C C . GLN A 1 302 ? -37.194 6.218 47.432 1.00 76.06 302 GLN A C 1
ATOM 2456 O O . GLN A 1 302 ? -36.315 7.065 47.621 1.00 76.06 302 GLN A O 1
ATOM 2461 N N . PRO A 1 303 ? -36.930 4.907 47.555 1.00 79.75 303 PRO A N 1
ATOM 2462 C CA . PRO A 1 303 ? -35.581 4.414 47.794 1.00 79.75 303 PRO A CA 1
ATOM 2463 C C . PRO A 1 303 ? -34.669 4.697 46.592 1.00 79.75 303 PRO A C 1
ATOM 2465 O O . PRO A 1 303 ? -35.109 4.616 45.449 1.00 79.75 303 PRO A O 1
ATOM 2468 N N . ILE A 1 304 ? -33.397 5.011 46.857 1.00 79.62 304 ILE A N 1
ATOM 2469 C CA . ILE A 1 304 ? -32.365 5.175 45.822 1.00 79.62 304 ILE A CA 1
ATOM 2470 C C . ILE A 1 304 ? -31.507 3.908 45.777 1.00 79.62 304 ILE A C 1
ATOM 2472 O O . ILE A 1 304 ? -30.993 3.451 46.807 1.00 79.62 304 ILE A O 1
ATOM 2476 N N . CYS A 1 305 ? -31.344 3.336 44.586 1.00 79.81 305 CYS A N 1
ATOM 2477 C CA . CYS A 1 305 ? -30.542 2.139 44.379 1.00 79.81 305 CYS A CA 1
ATOM 2478 C C . CYS A 1 305 ? -29.058 2.434 44.616 1.00 79.81 305 CYS A C 1
ATOM 2480 O O . CYS A 1 305 ? -28.491 3.343 44.023 1.00 79.81 305 CYS A O 1
ATOM 2482 N N . ARG A 1 306 ? -28.390 1.633 45.452 1.00 76.56 306 ARG A N 1
ATOM 2483 C CA . ARG A 1 306 ? -26.962 1.828 45.770 1.00 76.56 306 ARG A CA 1
ATOM 2484 C C . ARG A 1 306 ? -26.003 1.381 44.663 1.00 76.56 306 ARG A C 1
ATOM 2486 O O . ARG A 1 306 ? -24.811 1.615 44.790 1.00 76.56 306 ARG A O 1
ATOM 2493 N N . GLN A 1 307 ? -26.517 0.699 43.639 1.00 67.81 307 GLN A N 1
ATOM 2494 C CA . GLN A 1 307 ? -25.721 0.179 42.529 1.00 67.81 307 GLN A CA 1
ATOM 2495 C C . GLN A 1 307 ? -25.750 1.144 41.337 1.00 67.81 307 GLN A C 1
ATOM 2497 O O . GLN A 1 307 ? -24.701 1.552 40.856 1.00 67.81 307 GLN A O 1
ATOM 2502 N N . CYS A 1 308 ? -26.944 1.547 40.888 1.00 78.50 308 CYS A N 1
ATOM 2503 C CA . CYS A 1 308 ? -27.121 2.409 39.713 1.00 78.50 308 CYS A CA 1
ATOM 2504 C C . CYS A 1 308 ? -27.475 3.869 40.051 1.00 78.50 308 CYS A C 1
ATOM 2506 O O . CYS A 1 308 ? -27.619 4.683 39.146 1.00 78.50 308 CYS A O 1
ATOM 2508 N N . HIS A 1 309 ? -27.635 4.203 41.339 1.00 76.44 309 HIS A N 1
ATOM 2509 C CA . HIS A 1 309 ? -27.977 5.541 41.848 1.00 76.44 309 HIS A CA 1
ATOM 2510 C C . HIS A 1 309 ? -29.309 6.132 41.348 1.00 76.44 309 HIS A C 1
ATOM 2512 O O . HIS A 1 309 ? -29.589 7.302 41.598 1.00 76.44 309 HIS A O 1
ATOM 2518 N N . GLN A 1 310 ? -30.170 5.325 40.718 1.00 78.50 310 GLN A N 1
ATOM 2519 C CA . GLN A 1 310 ? -31.508 5.742 40.291 1.00 78.50 310 GLN A CA 1
ATOM 2520 C C . GLN A 1 310 ? -32.546 5.581 41.424 1.00 78.50 310 GLN A C 1
ATOM 2522 O O . GLN A 1 310 ? -32.475 4.607 42.188 1.00 78.50 310 GLN A O 1
ATOM 2527 N N . PRO A 1 311 ? -33.506 6.517 41.566 1.00 78.75 311 PRO A N 1
ATOM 2528 C CA . PRO A 1 311 ? -34.626 6.390 42.497 1.00 78.75 311 PRO A CA 1
ATOM 2529 C C . PRO A 1 311 ? -35.654 5.350 42.014 1.00 78.75 311 PRO A C 1
ATOM 2531 O O . PRO A 1 311 ? -35.758 5.070 40.824 1.00 78.75 311 PRO A O 1
ATOM 2534 N N . GLY A 1 312 ? -36.419 4.774 42.944 1.00 79.31 312 GLY A N 1
ATOM 2535 C CA . GLY A 1 312 ? -37.571 3.907 42.654 1.00 79.31 312 GLY A CA 1
ATOM 2536 C C . GLY A 1 312 ? -37.377 2.421 42.969 1.00 79.31 312 GLY A C 1
ATOM 2537 O O . GLY A 1 312 ? -38.363 1.702 43.081 1.00 79.31 312 GLY A O 1
ATOM 2538 N N . HIS A 1 313 ? -36.144 1.960 43.196 1.00 80.94 313 HIS A N 1
ATOM 2539 C CA . HIS A 1 313 ? -35.839 0.574 43.573 1.00 80.94 313 HIS A CA 1
ATOM 2540 C C . HIS A 1 313 ? -34.605 0.504 44.486 1.00 80.94 313 HIS A C 1
ATOM 2542 O O . HIS A 1 313 ? -33.843 1.462 44.626 1.00 80.94 313 HIS A O 1
ATOM 2548 N N . ILE A 1 314 ? -34.384 -0.641 45.129 1.00 78.62 314 ILE A N 1
ATOM 2549 C CA . ILE A 1 314 ? -33.169 -0.918 45.913 1.00 78.62 314 ILE A CA 1
ATOM 2550 C C . ILE A 1 314 ? -32.269 -1.917 45.189 1.00 78.62 314 ILE A C 1
ATOM 2552 O O . ILE A 1 314 ? -32.720 -2.643 44.318 1.00 78.62 314 ILE A O 1
ATOM 2556 N N . ALA A 1 315 ? -30.990 -2.002 45.574 1.00 71.31 315 ALA A N 1
ATOM 2557 C CA . ALA A 1 315 ? -29.975 -2.802 44.867 1.00 71.31 315 ALA A CA 1
ATOM 2558 C C . ALA A 1 315 ? -30.352 -4.282 44.626 1.00 71.31 315 ALA A C 1
ATOM 2560 O O . ALA A 1 315 ? -29.843 -4.899 43.696 1.00 71.31 315 ALA A O 1
ATOM 2561 N N . ARG A 1 316 ? -31.250 -4.855 45.441 1.00 66.19 316 ARG A N 1
ATOM 2562 C CA . ARG A 1 316 ? -31.761 -6.223 45.255 1.00 66.19 316 ARG A CA 1
ATOM 2563 C C . ARG A 1 316 ? -32.775 -6.376 44.110 1.00 66.19 316 ARG A C 1
ATOM 2565 O O . ARG A 1 316 ? -32.910 -7.480 43.608 1.00 66.19 316 ARG A O 1
ATOM 2572 N N . GLU A 1 317 ? -33.431 -5.290 43.716 1.00 67.00 317 GLU A N 1
ATOM 2573 C CA . GLU A 1 317 ? -34.488 -5.180 42.695 1.00 67.00 317 GLU A CA 1
ATOM 2574 C C . GLU A 1 317 ? -33.981 -4.410 41.455 1.00 67.00 317 GLU A C 1
ATOM 2576 O O . GLU A 1 317 ? -34.763 -3.886 40.674 1.00 67.00 317 GLU A O 1
ATOM 2581 N N . CYS A 1 318 ? -32.658 -4.275 41.301 1.00 70.81 318 CYS A N 1
ATOM 2582 C CA . CYS A 1 318 ? -32.048 -3.599 40.158 1.00 70.81 318 CYS A CA 1
ATOM 2583 C C . CYS A 1 318 ? -31.958 -4.563 38.968 1.00 70.81 318 CYS A C 1
ATOM 2585 O O . CYS A 1 318 ? -31.240 -5.560 39.049 1.00 70.81 318 CYS A O 1
ATOM 2587 N N . ASP A 1 319 ? -32.617 -4.249 37.853 1.00 66.31 319 ASP A N 1
ATOM 2588 C CA . ASP A 1 319 ? -32.613 -5.088 36.643 1.00 66.31 319 ASP A CA 1
ATOM 2589 C C . ASP A 1 319 ? -31.217 -5.246 36.013 1.00 66.31 319 ASP A C 1
ATOM 2591 O O . ASP A 1 319 ? -30.944 -6.249 35.355 1.00 66.31 319 ASP A O 1
ATOM 2595 N N . GLN A 1 320 ? -30.272 -4.345 36.320 1.00 59.75 320 GLN A N 1
ATOM 2596 C CA . GLN A 1 320 ? -28.854 -4.495 35.946 1.00 59.75 320 GLN A CA 1
ATOM 2597 C C . GLN A 1 320 ? -28.178 -5.710 36.614 1.00 59.75 320 GLN A C 1
ATOM 2599 O O . GLN A 1 320 ? -27.062 -6.076 36.253 1.00 59.75 320 GLN A O 1
ATOM 2604 N N . ARG A 1 321 ? -28.837 -6.352 37.588 1.00 48.53 321 ARG A N 1
ATOM 2605 C CA . ARG A 1 321 ? -28.372 -7.578 38.251 1.00 48.53 321 ARG A CA 1
ATOM 2606 C C . ARG A 1 321 ? -28.698 -8.849 37.450 1.00 48.53 321 ARG A C 1
ATOM 2608 O O . ARG A 1 321 ? -28.077 -9.878 37.699 1.00 48.53 321 ARG A O 1
ATOM 2615 N N . ASN A 1 322 ? -29.632 -8.783 36.494 1.00 46.41 322 ASN A N 1
ATOM 2616 C CA . ASN A 1 322 ? -30.158 -9.948 35.768 1.00 46.41 322 ASN A CA 1
ATOM 2617 C C . ASN A 1 322 ? -29.480 -10.247 34.417 1.00 46.41 322 ASN A C 1
ATOM 2619 O O . ASN A 1 322 ? -29.700 -11.328 33.873 1.00 46.41 322 ASN A O 1
ATOM 2623 N N . GLU A 1 323 ? -28.614 -9.371 33.901 1.00 40.78 323 GLU A N 1
ATOM 2624 C CA . GLU A 1 323 ? -27.830 -9.650 32.680 1.00 40.78 323 GLU A CA 1
ATOM 2625 C C . GLU A 1 323 ? -26.667 -10.633 32.933 1.00 40.78 323 GLU A C 1
ATOM 2627 O O . GLU A 1 323 ? -26.303 -11.418 32.063 1.00 40.78 323 GLU A O 1
ATOM 2632 N N . ALA A 1 324 ? -26.137 -10.701 34.160 1.00 38.62 324 ALA A N 1
ATOM 2633 C CA . ALA A 1 324 ? -25.004 -11.575 34.491 1.00 38.62 324 ALA A CA 1
ATOM 2634 C C . ALA A 1 324 ? -25.377 -13.055 34.742 1.00 38.62 324 ALA A C 1
ATOM 2636 O O . ALA A 1 324 ? -24.487 -13.892 34.876 1.00 38.62 324 ALA A O 1
ATOM 2637 N N . VAL A 1 325 ? -26.671 -13.405 34.812 1.00 38.56 325 VAL A N 1
ATOM 2638 C CA . VAL A 1 325 ? -27.134 -14.761 35.196 1.00 38.56 325 VAL A CA 1
ATOM 2639 C C . VAL A 1 325 ? -27.806 -15.522 34.039 1.00 38.56 325 VAL A C 1
ATOM 2641 O O . VAL A 1 325 ? -28.022 -16.727 34.136 1.00 38.56 325 VAL A O 1
ATOM 2644 N N . LYS A 1 326 ? -28.050 -14.889 32.882 1.00 34.88 326 LYS A N 1
ATOM 2645 C CA . LYS A 1 326 ? -28.624 -15.574 31.704 1.00 34.88 326 LYS A CA 1
ATOM 2646 C C . LYS A 1 326 ? -27.613 -16.304 30.806 1.00 34.88 326 LYS A C 1
ATOM 2648 O O . LYS A 1 326 ? -28.036 -17.019 29.904 1.00 34.88 326 LYS A O 1
ATOM 2653 N N . LEU A 1 327 ? -26.309 -16.209 31.077 1.00 35.53 327 LEU A N 1
ATOM 2654 C CA . LEU A 1 327 ? -25.268 -16.885 30.284 1.00 35.53 327 LEU A CA 1
ATOM 2655 C C . LEU A 1 327 ? -24.859 -18.277 30.813 1.00 35.53 327 LEU A C 1
ATOM 2657 O O . LEU A 1 327 ? -24.142 -19.001 30.130 1.00 35.53 327 LEU A O 1
ATOM 2661 N N . ALA A 1 328 ? -25.309 -18.675 32.009 1.00 31.36 328 ALA A N 1
ATOM 2662 C CA . ALA A 1 328 ? -24.838 -19.898 32.671 1.00 31.36 328 ALA A CA 1
ATOM 2663 C C . ALA A 1 328 ? -25.695 -21.158 32.410 1.00 31.36 328 ALA A C 1
ATOM 2665 O O . ALA A 1 328 ? -25.267 -22.258 32.740 1.00 31.36 328 ALA A O 1
ATOM 2666 N N . ALA A 1 329 ? -26.883 -21.041 31.801 1.00 29.73 329 ALA A N 1
ATOM 2667 C CA . ALA A 1 329 ? -27.840 -22.155 31.695 1.00 29.73 329 ALA A CA 1
ATOM 2668 C C . ALA A 1 329 ? -27.795 -22.958 30.373 1.00 29.73 329 ALA A C 1
ATOM 2670 O O . ALA A 1 329 ? -28.655 -23.805 30.152 1.00 29.73 329 ALA A O 1
ATOM 2671 N N . VAL A 1 330 ? -26.811 -22.727 29.494 1.00 33.00 330 VAL A N 1
ATOM 2672 C CA . VAL A 1 330 ? -26.670 -23.465 28.212 1.00 33.00 330 VAL A CA 1
ATOM 2673 C C . VAL A 1 330 ? -25.470 -24.434 28.216 1.00 33.00 330 VAL A C 1
ATOM 2675 O O . VAL A 1 330 ? -25.261 -25.169 27.259 1.00 33.00 330 VAL A O 1
ATOM 2678 N N . VAL A 1 331 ? -24.698 -24.510 29.308 1.00 31.47 331 VAL A N 1
ATOM 2679 C CA . VAL A 1 331 ? -23.443 -25.298 29.363 1.00 31.47 331 VAL A CA 1
ATOM 2680 C C . VAL A 1 331 ? -23.622 -26.726 29.909 1.00 31.47 331 VAL A C 1
ATOM 2682 O O . VAL A 1 331 ? -22.680 -27.513 29.911 1.00 31.47 331 VAL A O 1
ATOM 2685 N N . GLU A 1 332 ? -24.831 -27.151 30.276 1.00 32.81 332 GLU A N 1
ATOM 2686 C CA . GLU A 1 332 ? -25.075 -28.545 30.674 1.00 32.81 332 GLU A CA 1
ATOM 2687 C C . GLU A 1 332 ? -25.799 -29.334 29.580 1.00 32.81 332 GLU A C 1
ATOM 2689 O O . GLU A 1 332 ? -27.011 -29.534 29.643 1.00 32.81 332 GLU A O 1
ATOM 2694 N N . ARG A 1 333 ? -25.030 -29.783 28.574 1.00 27.89 333 ARG A N 1
ATOM 2695 C CA . ARG A 1 333 ? -25.148 -31.100 27.905 1.00 27.89 333 ARG A CA 1
ATOM 2696 C C . ARG A 1 333 ? -24.097 -31.253 26.789 1.00 27.89 333 ARG A C 1
ATOM 2698 O O . ARG A 1 333 ? -24.322 -30.864 25.655 1.00 27.89 333 ARG A O 1
ATOM 2705 N N . GLY A 1 334 ? -22.976 -31.880 27.150 1.00 26.34 334 GLY A N 1
ATOM 2706 C CA . GLY A 1 334 ? -22.292 -32.921 26.366 1.00 26.34 334 GLY A CA 1
ATOM 2707 C C . GLY A 1 334 ? -21.676 -32.592 24.997 1.00 26.34 334 GLY A C 1
ATOM 2708 O O . GLY A 1 334 ? -22.367 -32.623 23.990 1.00 26.34 334 GLY A O 1
ATOM 2709 N N . ASN A 1 335 ? -20.340 -32.483 24.995 1.00 30.11 335 ASN A N 1
ATOM 2710 C CA . ASN A 1 335 ? -19.376 -33.023 24.018 1.00 30.11 335 ASN A CA 1
ATOM 2711 C C . ASN A 1 335 ? -19.665 -32.912 22.507 1.00 30.11 335 ASN A C 1
ATOM 2713 O O . ASN A 1 335 ? -20.353 -33.769 21.969 1.00 30.11 335 ASN A O 1
ATOM 2717 N N . THR A 1 336 ? -18.899 -32.060 21.813 1.00 28.88 336 THR A N 1
ATOM 2718 C CA . THR A 1 336 ? -17.982 -32.486 20.730 1.00 28.88 336 THR A CA 1
ATOM 2719 C C . THR A 1 336 ? -16.864 -31.456 20.531 1.00 28.88 336 THR A C 1
ATOM 2721 O O . THR A 1 336 ? -17.041 -30.259 20.731 1.00 28.88 336 THR A O 1
ATOM 2724 N N . THR A 1 337 ? -15.689 -31.966 20.191 1.00 34.44 337 THR A N 1
ATOM 2725 C CA . THR A 1 337 ? -14.379 -31.320 20.089 1.00 34.44 337 THR A CA 1
ATOM 2726 C C . THR A 1 337 ? -14.234 -30.396 18.878 1.00 34.44 337 THR A C 1
ATOM 2728 O O . THR A 1 337 ? -13.643 -30.799 17.882 1.00 34.44 337 THR A O 1
ATOM 2731 N N . ASP A 1 338 ? -14.680 -29.150 18.992 1.00 29.75 338 ASP A N 1
ATOM 2732 C CA . ASP A 1 338 ? -14.194 -28.067 18.136 1.00 29.75 338 ASP A CA 1
ATOM 2733 C C . ASP A 1 338 ? -13.689 -26.933 19.023 1.00 29.75 338 ASP A C 1
ATOM 2735 O O . ASP A 1 338 ? -14.385 -26.453 19.920 1.00 29.75 338 ASP A O 1
ATOM 2739 N N . SER A 1 339 ? -12.446 -26.512 18.799 1.00 27.92 339 SER A N 1
ATOM 2740 C CA . SER A 1 339 ? -11.904 -25.286 19.369 1.00 27.92 339 SER A CA 1
ATOM 2741 C C . SER A 1 339 ? -12.700 -24.107 18.814 1.00 27.92 339 SER A C 1
ATOM 2743 O O . SER A 1 339 ? -12.362 -23.548 17.769 1.00 27.92 339 SER A O 1
ATOM 2745 N N . VAL A 1 340 ? -13.780 -23.750 19.506 1.00 28.50 340 VAL A N 1
ATOM 2746 C CA . VAL A 1 340 ? -14.525 -22.516 19.284 1.00 28.50 340 VAL A CA 1
ATOM 2747 C C . VAL A 1 340 ? -13.574 -21.371 19.618 1.00 28.50 340 VAL A C 1
ATOM 2749 O O . VAL A 1 340 ? -13.424 -20.969 20.770 1.00 28.50 340 VAL A O 1
ATOM 2752 N N . PHE A 1 341 ? -12.888 -20.856 18.598 1.00 26.12 341 PHE A N 1
ATOM 2753 C CA . PHE A 1 341 ? -12.385 -19.494 18.630 1.00 26.12 341 PHE A CA 1
ATOM 2754 C C . PHE A 1 341 ? -13.607 -18.594 18.793 1.00 26.12 341 PHE A C 1
ATOM 2756 O O . PHE A 1 341 ? -14.294 -18.265 17.828 1.00 26.12 341 PHE A O 1
ATOM 2763 N N . SER A 1 342 ? -13.915 -18.230 20.033 1.00 26.34 342 SER A N 1
ATOM 2764 C CA . SER A 1 342 ? -14.859 -17.163 20.322 1.00 26.34 342 SER A CA 1
ATOM 2765 C C . SER A 1 342 ? -14.248 -15.873 19.785 1.00 26.34 342 SER A C 1
ATOM 2767 O O . SER A 1 342 ? -13.413 -15.249 20.441 1.00 26.34 342 SER A O 1
ATOM 2769 N N . ILE A 1 343 ? -14.619 -15.506 18.557 1.00 29.36 343 ILE A N 1
ATOM 2770 C CA . ILE A 1 343 ? -14.367 -14.181 17.989 1.00 29.36 343 ILE A CA 1
ATOM 2771 C C . ILE A 1 343 ? -14.888 -13.173 19.030 1.00 29.36 343 ILE A C 1
ATOM 2773 O O . ILE A 1 343 ? -16.052 -13.291 19.428 1.00 29.36 343 ILE A O 1
ATOM 2777 N N . PRO A 1 344 ? -14.067 -12.226 19.528 1.00 32.97 344 PRO A N 1
ATOM 2778 C CA . PRO A 1 344 ? -14.551 -11.194 20.438 1.00 32.97 344 PRO A CA 1
ATOM 2779 C C . PRO A 1 344 ? -15.754 -10.507 19.791 1.00 32.97 344 PRO A C 1
ATOM 2781 O O . PRO A 1 344 ? -15.672 -10.144 18.616 1.00 32.97 344 PRO A O 1
ATOM 2784 N N . GLN A 1 345 ? -16.869 -10.363 20.516 1.00 40.88 345 GLN A N 1
ATOM 2785 C CA . GLN A 1 345 ? -18.048 -9.672 19.990 1.00 40.88 345 GLN A CA 1
ATOM 2786 C C . GLN A 1 345 ? -17.618 -8.324 19.397 1.00 40.88 345 GLN A C 1
ATOM 2788 O O . GLN A 1 345 ? -16.962 -7.533 20.078 1.00 40.88 345 GLN A O 1
ATOM 2793 N N . LEU A 1 346 ? -17.926 -8.103 18.113 1.00 53.44 346 LEU A N 1
ATOM 2794 C CA . LEU A 1 346 ? -17.527 -6.890 17.406 1.00 53.44 346 LEU A CA 1
ATOM 2795 C C . LEU A 1 346 ? -18.126 -5.680 18.134 1.00 53.44 346 LEU A C 1
ATOM 2797 O O . LEU A 1 346 ? -19.342 -5.579 18.291 1.00 53.44 346 LEU A O 1
ATOM 2801 N N . ASP A 1 347 ? -17.263 -4.782 18.605 1.00 61.97 347 ASP A N 1
ATOM 2802 C CA . ASP A 1 347 ? -17.661 -3.577 19.327 1.00 61.97 347 ASP A CA 1
ATOM 2803 C C . ASP A 1 347 ? -18.336 -2.591 18.364 1.00 61.97 347 ASP A C 1
ATOM 2805 O O . ASP A 1 347 ? -17.685 -1.834 17.640 1.00 61.97 347 ASP A O 1
ATOM 2809 N N . ARG A 1 348 ? -19.670 -2.642 18.339 1.00 68.94 348 ARG A N 1
ATOM 2810 C CA . ARG A 1 348 ? -20.527 -1.873 17.426 1.00 68.94 348 ARG A CA 1
ATOM 2811 C C . ARG A 1 348 ? -20.397 -0.361 17.615 1.00 68.94 348 ARG A C 1
ATOM 2813 O O . ARG A 1 348 ? -20.691 0.370 16.677 1.00 68.94 348 ARG A O 1
ATOM 2820 N N . THR A 1 349 ? -19.918 0.101 18.775 1.00 68.44 349 THR A N 1
ATOM 2821 C CA . THR A 1 349 ? -19.712 1.535 19.065 1.00 68.44 349 THR A CA 1
ATOM 2822 C C . THR A 1 349 ? -18.649 2.173 18.167 1.00 68.44 349 THR A C 1
ATOM 2824 O O . THR A 1 349 ? -18.628 3.387 17.987 1.00 68.44 349 THR A O 1
ATOM 2827 N N . LYS A 1 350 ? -17.790 1.351 17.550 1.00 74.50 350 LYS A N 1
ATOM 2828 C CA . LYS A 1 350 ? -16.712 1.791 16.655 1.00 74.50 350 LYS A CA 1
ATOM 2829 C C . LYS A 1 350 ? -17.117 1.857 15.185 1.00 74.50 350 LYS A C 1
ATOM 2831 O O . LYS A 1 350 ? -16.279 2.186 14.349 1.00 74.50 350 LYS A O 1
ATOM 2836 N N . LEU A 1 351 ? -18.362 1.515 14.855 1.00 82.69 351 LEU A N 1
ATOM 2837 C CA . LEU A 1 351 ? -18.864 1.503 13.484 1.00 82.69 351 LEU A CA 1
ATOM 2838 C C . LEU A 1 351 ? -19.816 2.671 13.242 1.00 82.69 351 LEU A C 1
ATOM 2840 O O . LEU A 1 351 ? -20.621 3.033 14.099 1.00 82.69 351 LEU A O 1
ATOM 2844 N N . VAL A 1 352 ? -19.763 3.220 12.030 1.00 88.94 352 VAL A N 1
ATOM 2845 C CA . VAL A 1 352 ? -20.789 4.139 11.535 1.00 88.94 352 VAL A CA 1
ATOM 2846 C C . VAL A 1 352 ? -21.881 3.294 10.895 1.00 88.94 352 VAL A C 1
ATOM 2848 O O . VAL A 1 352 ? -21.646 2.632 9.884 1.00 88.94 352 VAL A O 1
ATOM 2851 N N . LEU A 1 353 ? -23.062 3.288 11.505 1.00 89.38 353 LEU A N 1
ATOM 2852 C CA . LEU A 1 353 ? -24.195 2.476 11.071 1.00 89.38 353 LEU A CA 1
ATOM 2853 C C . LEU A 1 353 ? -25.312 3.373 10.537 1.00 89.38 353 LEU A C 1
ATOM 2855 O O . LEU A 1 353 ? -25.577 4.450 11.074 1.00 89.38 353 LEU A O 1
ATOM 2859 N N . LYS A 1 354 ? -25.984 2.925 9.476 1.00 91.44 354 LYS A N 1
ATOM 2860 C CA . LYS A 1 354 ? -27.129 3.622 8.887 1.00 91.44 354 LYS A CA 1
ATOM 2861 C C . LYS A 1 354 ? -28.226 2.633 8.525 1.00 91.44 354 LYS A C 1
ATOM 2863 O O . LYS A 1 354 ? -27.962 1.605 7.913 1.00 91.44 354 LYS A O 1
ATOM 2868 N N . ASN A 1 355 ? -29.467 2.967 8.865 1.00 91.56 355 ASN A N 1
ATOM 2869 C CA . ASN A 1 355 ? -30.619 2.199 8.408 1.00 91.56 355 ASN A CA 1
ATOM 2870 C C . ASN A 1 355 ? -30.884 2.478 6.928 1.00 91.56 355 ASN A C 1
ATOM 2872 O O . ASN A 1 355 ? -30.975 3.630 6.504 1.00 91.56 355 ASN A O 1
ATOM 2876 N N . VAL A 1 356 ? -31.030 1.401 6.169 1.00 93.25 356 VAL A N 1
ATOM 2877 C CA . VAL A 1 356 ? -31.265 1.387 4.731 1.00 93.25 356 VAL A CA 1
ATOM 2878 C C . VAL A 1 356 ? -32.535 0.598 4.468 1.00 93.25 356 VAL A C 1
ATOM 2880 O O . VAL A 1 356 ? -32.683 -0.529 4.938 1.00 93.25 356 VAL A O 1
ATOM 2883 N N . LEU A 1 357 ? -33.455 1.164 3.698 1.00 93.56 357 LEU A N 1
ATOM 2884 C CA . LEU A 1 357 ? -34.625 0.430 3.245 1.00 93.56 357 LEU A CA 1
ATOM 2885 C C . LEU A 1 357 ? -34.249 -0.382 2.002 1.00 93.56 357 LEU A C 1
ATOM 2887 O O . LEU A 1 357 ? -33.860 0.177 0.977 1.00 93.56 357 LEU A O 1
ATOM 2891 N N . PHE A 1 358 ? -34.389 -1.700 2.094 1.00 94.12 358 PHE A N 1
ATOM 2892 C CA . PHE A 1 358 ? -34.135 -2.636 1.006 1.00 94.12 358 PHE A CA 1
ATOM 2893 C C . PHE A 1 358 ? -35.243 -3.683 0.941 1.00 94.12 358 PHE A C 1
ATOM 2895 O O . PHE A 1 358 ? -35.538 -4.334 1.943 1.00 94.12 358 PHE A O 1
ATOM 2902 N N . SER A 1 359 ? -35.875 -3.863 -0.224 1.00 86.25 359 SER A N 1
ATOM 2903 C CA . SER A 1 359 ? -36.988 -4.819 -0.397 1.00 86.25 359 SER A CA 1
ATOM 2904 C C . SER A 1 359 ? -38.075 -4.693 0.693 1.00 86.25 359 SER A C 1
ATOM 2906 O O . SER A 1 359 ? -38.532 -5.689 1.254 1.00 86.25 359 SER A O 1
ATOM 2908 N N . ASN A 1 360 ? -38.460 -3.455 1.032 1.00 82.00 360 ASN A N 1
ATOM 2909 C CA . ASN A 1 360 ? -39.417 -3.107 2.097 1.00 82.00 360 ASN A CA 1
ATOM 2910 C C . ASN A 1 360 ? -39.015 -3.523 3.525 1.00 82.00 360 ASN A C 1
ATOM 2912 O O . ASN A 1 360 ? -39.868 -3.596 4.411 1.00 82.00 360 ASN A O 1
ATOM 2916 N N . ARG A 1 361 ? -37.729 -3.781 3.781 1.00 85.88 361 ARG A N 1
ATOM 2917 C CA . ARG A 1 361 ? -37.196 -4.019 5.127 1.00 85.88 361 ARG A CA 1
ATOM 2918 C C . ARG A 1 361 ? -36.124 -3.002 5.471 1.00 85.88 361 ARG A C 1
ATOM 2920 O O . ARG A 1 361 ? -35.309 -2.657 4.623 1.00 85.88 361 ARG A O 1
ATOM 2927 N N . ASN A 1 362 ? -36.111 -2.560 6.723 1.00 88.12 362 ASN A N 1
ATOM 2928 C CA . ASN A 1 362 ? -34.979 -1.810 7.249 1.00 88.12 362 ASN A CA 1
ATOM 2929 C C . ASN A 1 362 ? -33.838 -2.784 7.536 1.00 88.12 362 ASN A C 1
ATOM 2931 O O . ASN A 1 362 ? -33.987 -3.708 8.336 1.00 88.12 362 ASN A O 1
ATOM 2935 N N . VAL A 1 363 ? -32.724 -2.565 6.854 1.00 91.00 363 VAL A N 1
ATOM 2936 C CA . VAL A 1 363 ? -31.459 -3.266 7.020 1.00 91.00 363 VAL A CA 1
ATOM 2937 C C . VAL A 1 363 ? -30.468 -2.254 7.565 1.00 91.00 363 VAL A C 1
ATOM 2939 O O . VAL A 1 363 ? -30.318 -1.163 7.021 1.00 91.00 363 VAL A O 1
ATOM 2942 N N . GLU A 1 364 ? -29.795 -2.598 8.650 1.00 90.75 364 GLU A N 1
ATOM 2943 C CA . GLU A 1 364 ? -28.719 -1.766 9.165 1.00 90.75 364 GLU A CA 1
ATOM 2944 C C . GLU A 1 364 ? -27.443 -2.036 8.361 1.00 90.75 364 GLU A C 1
ATOM 2946 O O . GLU A 1 364 ? -27.024 -3.184 8.199 1.00 90.75 364 GLU A O 1
ATOM 2951 N N . ALA A 1 365 ? -26.842 -0.973 7.842 1.00 93.62 365 ALA A N 1
ATOM 2952 C CA . ALA A 1 365 ? -25.665 -1.038 7.000 1.00 93.62 365 ALA A CA 1
ATOM 2953 C C . ALA A 1 365 ? -24.466 -0.364 7.661 1.00 93.62 365 ALA A C 1
ATOM 2955 O O . ALA A 1 365 ? -24.599 0.697 8.276 1.00 93.62 365 ALA A O 1
ATOM 2956 N N . ILE A 1 366 ? -23.284 -0.946 7.470 1.00 93.25 366 ILE A N 1
ATOM 2957 C CA . ILE A 1 366 ? -22.013 -0.293 7.782 1.00 93.25 366 ILE A CA 1
ATOM 2958 C C . ILE A 1 366 ? -21.730 0.745 6.701 1.00 93.25 366 ILE A C 1
ATOM 2960 O O . ILE A 1 366 ? -21.796 0.440 5.512 1.00 93.25 366 ILE A O 1
ATOM 2964 N N . VAL A 1 367 ? -21.382 1.960 7.106 1.00 92.62 367 VAL A N 1
ATOM 2965 C CA . VAL A 1 367 ? -20.883 2.993 6.199 1.00 92.62 367 VAL A CA 1
ATOM 2966 C C . VAL A 1 367 ? -19.363 2.908 6.162 1.00 92.62 367 VAL A C 1
ATOM 2968 O O . VAL A 1 367 ? -18.708 3.175 7.168 1.00 92.62 367 VAL A O 1
ATOM 2971 N N . ASP A 1 368 ? -18.806 2.547 5.006 1.00 90.56 368 ASP A N 1
ATOM 2972 C CA . ASP A 1 368 ? -17.367 2.355 4.840 1.00 90.56 368 ASP A CA 1
ATOM 2973 C C . ASP A 1 368 ? -16.830 3.173 3.659 1.00 90.56 368 ASP A C 1
ATOM 2975 O O . ASP A 1 368 ? -16.925 2.792 2.490 1.00 90.56 368 ASP A O 1
ATOM 2979 N N . THR A 1 369 ? -16.216 4.313 3.977 1.00 84.50 369 THR A N 1
ATOM 2980 C CA . THR A 1 369 ? -15.558 5.182 2.991 1.00 84.50 369 THR A CA 1
ATOM 2981 C C . THR A 1 369 ? -14.265 4.578 2.433 1.00 84.50 369 THR A C 1
ATOM 2983 O O . THR A 1 369 ? -13.775 5.044 1.400 1.00 84.50 369 THR A O 1
ATOM 2986 N N . GLY A 1 370 ? -13.716 3.541 3.076 1.00 81.12 370 GLY A N 1
ATOM 2987 C CA . GLY A 1 370 ? -12.565 2.773 2.606 1.00 81.12 370 GLY A CA 1
ATOM 2988 C C . GLY A 1 370 ? -12.921 1.727 1.548 1.00 81.12 370 GLY A C 1
ATOM 2989 O O . GLY A 1 370 ? -12.033 1.271 0.826 1.00 81.12 370 GLY A O 1
ATOM 2990 N N . SER A 1 371 ? -14.203 1.385 1.395 1.00 84.75 371 SER A N 1
ATOM 2991 C CA . SER A 1 371 ? -14.655 0.444 0.372 1.00 84.75 371 SER A CA 1
ATOM 2992 C C . SER A 1 371 ? -15.017 1.152 -0.933 1.00 84.75 371 SER A C 1
ATOM 2994 O O . SER A 1 371 ? -15.772 2.125 -0.968 1.00 84.75 371 SER A O 1
ATOM 2996 N N . GLY A 1 372 ? -14.507 0.643 -2.055 1.00 81.50 372 GLY A N 1
ATOM 2997 C CA . GLY A 1 372 ? -14.899 1.112 -3.388 1.00 81.50 372 GLY A CA 1
ATOM 2998 C C . GLY A 1 372 ? -16.287 0.635 -3.826 1.00 81.50 372 GLY A C 1
ATOM 2999 O O . GLY A 1 372 ? -16.898 1.271 -4.680 1.00 81.50 372 GLY A O 1
ATOM 3000 N N . VAL A 1 373 ? -16.772 -0.465 -3.246 1.00 88.12 373 VAL A N 1
ATOM 3001 C CA . VAL A 1 373 ? -17.959 -1.199 -3.703 1.00 88.12 373 VAL A CA 1
ATOM 3002 C C . VAL A 1 373 ? -18.897 -1.528 -2.548 1.00 88.12 373 VAL A C 1
ATOM 3004 O O . VAL A 1 373 ? -18.462 -1.743 -1.415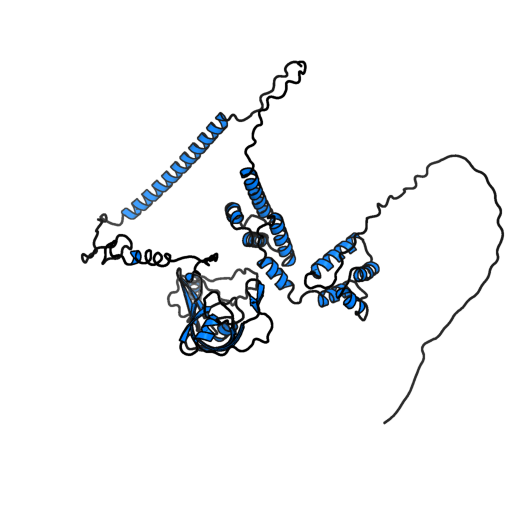 1.00 88.12 373 VAL A O 1
ATOM 3007 N N . THR A 1 374 ? -20.187 -1.602 -2.845 1.00 94.25 374 THR A N 1
ATOM 3008 C CA . THR A 1 374 ? -21.219 -2.010 -1.895 1.00 94.25 374 THR A CA 1
ATOM 3009 C C . THR A 1 374 ? -21.313 -3.530 -1.838 1.00 94.25 374 THR A C 1
ATOM 3011 O O . THR A 1 374 ? -21.260 -4.222 -2.859 1.00 94.25 374 THR A O 1
ATOM 3014 N N . VAL A 1 375 ? -21.435 -4.061 -0.624 1.00 94.62 375 VAL A N 1
ATOM 3015 C CA . VAL A 1 375 ? -21.366 -5.496 -0.343 1.00 94.62 375 VAL A CA 1
ATOM 3016 C C . VAL A 1 375 ? -22.590 -5.929 0.450 1.00 94.62 375 VAL A C 1
ATOM 3018 O O . VAL A 1 375 ? -22.966 -5.274 1.419 1.00 94.62 375 VAL A O 1
ATOM 3021 N N . ILE A 1 376 ? -23.192 -7.051 0.060 1.00 93.88 376 ILE A N 1
ATOM 3022 C CA . ILE A 1 376 ? -24.358 -7.645 0.714 1.00 93.88 376 ILE A CA 1
ATOM 3023 C C . ILE A 1 376 ? -24.073 -9.083 1.153 1.00 93.88 376 ILE A C 1
ATOM 3025 O O . ILE A 1 376 ? -23.439 -9.859 0.431 1.00 93.88 376 ILE A O 1
ATOM 3029 N N . SER A 1 377 ? -24.573 -9.460 2.331 1.00 92.00 377 SER A N 1
ATOM 3030 C CA . SER A 1 377 ? -24.388 -10.810 2.852 1.00 92.00 377 SER A CA 1
ATOM 3031 C C . SER A 1 377 ? -25.198 -11.848 2.050 1.00 92.00 377 SER A C 1
ATOM 3033 O O . SER A 1 377 ? -26.329 -11.587 1.614 1.00 92.00 377 SER A O 1
ATOM 3035 N N . PRO A 1 378 ? -24.674 -13.076 1.873 1.00 88.25 378 PRO A N 1
ATOM 3036 C CA . PRO A 1 378 ? -25.432 -14.175 1.271 1.00 88.25 378 PRO A CA 1
ATOM 3037 C C . PRO A 1 378 ? -26.675 -14.538 2.094 1.00 88.25 378 PRO A C 1
ATOM 3039 O O . PRO A 1 378 ? -27.698 -14.949 1.540 1.00 88.25 378 PRO A O 1
ATOM 3042 N N . ASN A 1 379 ? -26.591 -14.369 3.417 1.00 85.88 379 ASN A N 1
ATOM 3043 C CA . ASN A 1 379 ? -27.679 -14.644 4.349 1.00 85.88 379 ASN A CA 1
ATOM 3044 C C . ASN A 1 379 ? -28.849 -13.687 4.126 1.00 85.88 379 ASN A C 1
ATOM 3046 O O . ASN A 1 379 ? -29.987 -14.145 4.025 1.00 85.88 379 ASN A O 1
ATOM 3050 N N . LEU A 1 380 ? -28.578 -12.389 3.953 1.00 88.75 380 LEU A N 1
ATOM 3051 C CA . LEU A 1 380 ? -29.609 -11.402 3.651 1.00 88.75 380 LEU A CA 1
ATOM 3052 C C . LEU A 1 380 ? -30.267 -11.684 2.295 1.00 88.75 380 LEU A C 1
ATOM 3054 O O . LEU A 1 380 ? -31.495 -11.669 2.198 1.00 88.75 380 LEU A O 1
ATOM 3058 N N . CYS A 1 381 ? -29.480 -12.026 1.269 1.00 91.44 381 CYS A N 1
ATOM 3059 C CA . CYS A 1 381 ? -30.019 -12.422 -0.038 1.00 91.44 381 CYS A CA 1
ATOM 3060 C C . CYS A 1 381 ? -30.968 -13.624 0.088 1.00 91.44 381 CYS A C 1
ATOM 3062 O O . CYS A 1 381 ? -32.066 -13.618 -0.468 1.00 91.44 381 CYS A O 1
ATOM 3064 N N . THR A 1 382 ? -30.574 -14.631 0.872 1.00 90.38 382 THR A N 1
ATOM 3065 C CA . THR A 1 382 ? -31.380 -15.834 1.124 1.00 90.38 382 THR A CA 1
ATOM 3066 C C . THR A 1 382 ? -32.662 -15.499 1.891 1.00 90.38 382 THR A C 1
ATOM 3068 O O . THR A 1 382 ? -33.747 -15.929 1.500 1.00 90.38 382 THR A O 1
ATOM 3071 N N . ALA A 1 383 ? -32.563 -14.682 2.944 1.00 85.81 383 ALA A N 1
ATOM 3072 C CA . ALA A 1 383 ? -33.697 -14.263 3.767 1.00 85.81 383 ALA A CA 1
ATOM 3073 C C . ALA A 1 383 ? -34.725 -13.432 2.981 1.00 85.81 383 ALA A C 1
ATOM 3075 O O . ALA A 1 383 ? -35.930 -13.544 3.223 1.00 85.81 383 ALA A O 1
ATOM 3076 N N . LEU A 1 384 ? -34.257 -12.625 2.027 1.00 88.06 384 LEU A N 1
ATOM 3077 C CA . LEU A 1 384 ? -35.091 -11.825 1.128 1.00 88.06 384 LEU A CA 1
ATOM 3078 C C . LEU A 1 384 ? -35.497 -12.569 -0.153 1.00 88.06 384 LEU A C 1
ATOM 3080 O O . LEU A 1 384 ? -36.261 -12.028 -0.947 1.00 88.06 384 LEU A O 1
ATOM 3084 N N . LYS A 1 385 ? -35.030 -13.812 -0.344 1.00 92.38 385 LYS A N 1
ATOM 3085 C CA . LYS A 1 385 ? -35.265 -14.636 -1.543 1.00 92.38 385 L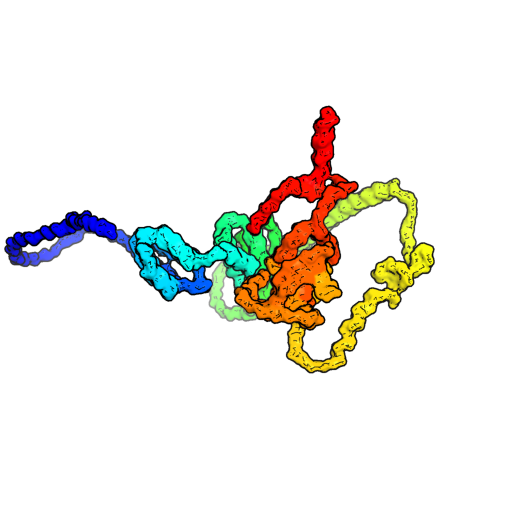YS A CA 1
ATOM 3086 C C . LYS A 1 385 ? -34.840 -13.939 -2.844 1.00 92.38 385 LYS A C 1
ATOM 3088 O O . LYS A 1 385 ? -35.501 -14.070 -3.873 1.00 92.38 385 LYS A O 1
ATOM 3093 N N . ILE A 1 386 ? -33.730 -13.208 -2.795 1.00 91.50 386 ILE A N 1
ATOM 3094 C CA . ILE A 1 386 ? -33.175 -12.489 -3.942 1.00 91.50 386 ILE A CA 1
ATOM 3095 C C . ILE A 1 386 ? -32.255 -13.434 -4.727 1.00 91.50 386 ILE A C 1
ATOM 3097 O O . ILE A 1 386 ? -31.344 -14.025 -4.140 1.00 91.50 386 ILE A O 1
ATOM 3101 N N . PRO A 1 387 ? -32.457 -13.593 -6.047 1.00 91.69 387 PRO A N 1
ATOM 3102 C CA . PRO A 1 387 ? -31.595 -14.431 -6.866 1.00 91.69 387 PRO A CA 1
ATOM 3103 C C . PRO A 1 387 ? -30.209 -13.795 -7.034 1.00 91.69 387 PRO A C 1
ATOM 3105 O O . PRO A 1 387 ? -30.076 -12.661 -7.492 1.00 91.69 387 PRO A O 1
ATOM 3108 N N . ILE A 1 388 ? -29.165 -14.555 -6.704 1.00 93.88 388 ILE A N 1
ATOM 3109 C CA . ILE A 1 388 ? -27.772 -14.122 -6.850 1.00 93.88 388 ILE A CA 1
ATOM 3110 C C . ILE A 1 388 ? -27.309 -14.386 -8.287 1.00 93.88 388 ILE A C 1
ATOM 3112 O O . ILE A 1 388 ? -27.333 -15.524 -8.761 1.00 93.88 388 ILE A O 1
ATOM 3116 N N . ARG A 1 389 ? -26.847 -13.342 -8.984 1.00 94.50 389 ARG A N 1
ATOM 3117 C CA . ARG A 1 389 ? -26.256 -13.460 -10.324 1.00 94.50 389 ARG A CA 1
ATOM 3118 C C . ARG A 1 389 ? -24.802 -13.906 -10.212 1.00 94.50 389 ARG A C 1
ATOM 3120 O O . ARG A 1 389 ? -24.072 -13.503 -9.307 1.00 94.50 389 ARG A O 1
ATOM 3127 N N . ARG A 1 390 ? -24.350 -14.725 -11.164 1.00 91.31 390 ARG A N 1
ATOM 3128 C CA . ARG A 1 390 ? -22.959 -15.192 -11.202 1.00 91.31 390 ARG A CA 1
ATOM 3129 C C . ARG A 1 390 ? -22.005 -14.022 -11.449 1.00 91.31 390 ARG A C 1
ATOM 3131 O O . ARG A 1 390 ? -22.177 -13.273 -12.405 1.00 91.31 390 ARG A O 1
ATOM 3138 N N . TRP A 1 391 ? -20.956 -13.928 -10.635 1.00 89.06 391 TRP A N 1
ATOM 3139 C CA . TRP A 1 391 ? -19.878 -12.963 -10.839 1.00 89.06 391 TRP A CA 1
ATOM 3140 C C . TRP A 1 391 ? -18.931 -13.395 -11.970 1.00 89.06 391 TRP A C 1
ATOM 3142 O O . TRP A 1 391 ? -18.316 -14.470 -11.919 1.00 89.06 391 TRP A O 1
ATOM 3152 N N . THR A 1 392 ? -18.803 -12.542 -12.988 1.00 83.25 392 THR A N 1
ATOM 3153 C CA . THR A 1 392 ? -17.943 -12.753 -14.168 1.00 83.25 392 THR A CA 1
ATOM 3154 C C . THR A 1 392 ? -16.737 -11.815 -14.228 1.00 83.25 392 THR A C 1
ATOM 3156 O O . THR A 1 392 ? -15.935 -11.939 -15.149 1.00 83.25 392 THR A O 1
ATOM 3159 N N . GLY A 1 393 ? -16.603 -10.883 -13.282 1.00 78.75 393 GLY A N 1
ATOM 3160 C CA . GLY A 1 393 ? -15.460 -9.974 -13.211 1.00 78.75 393 GLY A CA 1
ATOM 3161 C C . GLY A 1 393 ? -14.229 -10.594 -12.539 1.00 78.75 393 GLY A C 1
ATOM 3162 O O . GLY A 1 393 ? -14.198 -11.786 -12.225 1.00 78.75 393 GLY A O 1
ATOM 3163 N N . GLN A 1 394 ? -13.209 -9.762 -12.321 1.00 78.12 394 GLN A N 1
ATOM 3164 C CA . GLN A 1 394 ? -11.969 -10.149 -11.638 1.00 78.12 394 GLN A CA 1
ATOM 3165 C C . GLN A 1 394 ? -12.184 -10.375 -10.133 1.00 78.12 394 GLN A C 1
ATOM 3167 O O . GLN A 1 394 ? -13.220 -10.003 -9.580 1.00 78.12 394 GLN A O 1
ATOM 3172 N N . ASP A 1 395 ? -11.207 -10.994 -9.471 1.00 82.12 395 ASP A N 1
ATOM 3173 C CA . ASP A 1 395 ? -11.226 -11.154 -8.017 1.00 82.12 395 ASP A CA 1
ATOM 3174 C C . ASP A 1 395 ? -11.127 -9.799 -7.312 1.00 82.12 395 ASP A C 1
ATOM 3176 O O . ASP A 1 395 ? -10.439 -8.883 -7.769 1.00 82.12 395 ASP A O 1
ATOM 3180 N N . VAL A 1 396 ? -11.809 -9.689 -6.175 1.00 79.19 396 VAL A N 1
ATOM 3181 C CA . VAL A 1 396 ? -11.859 -8.465 -5.378 1.00 79.19 396 VAL A CA 1
ATOM 3182 C C . VAL A 1 396 ? -10.725 -8.489 -4.367 1.00 79.19 396 VAL A C 1
ATOM 3184 O O . VAL A 1 396 ? -10.477 -9.511 -3.726 1.00 79.19 396 VAL A O 1
ATOM 3187 N N . VAL A 1 397 ? -10.031 -7.362 -4.233 1.00 77.88 397 VAL A N 1
ATOM 3188 C CA . VAL A 1 397 ? -8.989 -7.164 -3.221 1.00 77.88 397 VAL A CA 1
ATOM 3189 C C . VAL A 1 397 ? -9.658 -6.648 -1.952 1.00 77.88 397 VAL A C 1
ATOM 3191 O O . VAL A 1 397 ? -10.311 -5.607 -1.975 1.00 77.88 397 VAL A O 1
ATOM 3194 N N . LEU A 1 398 ? -9.524 -7.393 -0.861 1.00 75.19 398 LEU A N 1
ATOM 3195 C CA . LEU A 1 398 ? -9.997 -6.987 0.457 1.00 75.19 398 LEU A CA 1
ATOM 3196 C C . LEU A 1 398 ? -9.010 -6.006 1.107 1.00 75.19 398 LEU A C 1
ATOM 3198 O O . LEU A 1 398 ? -7.871 -5.863 0.665 1.00 75.19 398 LEU A O 1
ATOM 3202 N N . ALA A 1 399 ? -9.434 -5.345 2.185 1.00 62.03 399 ALA A N 1
ATOM 3203 C CA . ALA A 1 399 ? -8.604 -4.371 2.899 1.00 62.03 399 ALA A CA 1
ATOM 3204 C C . ALA A 1 399 ? -7.305 -4.969 3.488 1.00 62.03 399 ALA A C 1
ATOM 3206 O O . ALA A 1 399 ? -6.342 -4.240 3.707 1.00 62.03 399 ALA A O 1
ATOM 3207 N N . ASP A 1 400 ? -7.259 -6.285 3.714 1.00 62.56 400 ASP A N 1
ATOM 3208 C CA . ASP A 1 400 ? -6.064 -7.027 4.143 1.00 62.56 400 ASP A CA 1
ATOM 3209 C C . ASP A 1 400 ? -5.108 -7.379 2.979 1.00 62.56 400 ASP A C 1
ATOM 3211 O O . ASP A 1 400 ? -4.070 -8.003 3.191 1.00 62.56 400 ASP A O 1
ATOM 3215 N N . GLY A 1 401 ? -5.450 -6.992 1.745 1.00 61.84 401 GLY A N 1
ATOM 3216 C CA . GLY A 1 401 ? -4.702 -7.299 0.525 1.00 61.84 401 GLY A CA 1
ATOM 3217 C C . GLY A 1 401 ? -5.031 -8.662 -0.093 1.00 61.84 401 GLY A C 1
ATOM 3218 O O . GLY A 1 401 ? -4.549 -8.972 -1.186 1.00 61.84 401 GLY A O 1
ATOM 3219 N N . LYS A 1 402 ? -5.874 -9.482 0.547 1.00 72.38 402 LYS A N 1
ATOM 3220 C CA . LYS A 1 402 ? -6.260 -10.795 0.029 1.00 72.38 402 LYS A CA 1
ATOM 3221 C C . LYS A 1 402 ? -7.193 -10.650 -1.168 1.00 72.38 402 LYS A C 1
ATOM 3223 O O . LYS A 1 402 ? -8.202 -9.948 -1.121 1.00 72.38 402 LYS A O 1
ATOM 3228 N N . ARG A 1 403 ? -6.901 -11.395 -2.234 1.00 78.38 403 ARG A N 1
ATOM 3229 C CA . ARG A 1 403 ? -7.796 -11.536 -3.388 1.00 78.38 403 ARG A CA 1
ATOM 3230 C C . ARG A 1 403 ? -8.803 -12.641 -3.129 1.00 78.38 403 ARG A C 1
ATOM 3232 O O . ARG A 1 403 ? -8.420 -13.773 -2.840 1.00 78.38 403 ARG A O 1
ATOM 3239 N N . THR A 1 404 ? -10.082 -12.310 -3.230 1.00 77.81 404 THR A N 1
ATOM 3240 C CA . THR A 1 404 ? -11.168 -13.270 -3.042 1.00 77.81 404 THR A CA 1
ATOM 3241 C C . THR A 1 404 ? -12.235 -13.073 -4.103 1.00 77.81 404 THR A C 1
ATOM 3243 O O . THR A 1 404 ? -12.584 -11.949 -4.470 1.00 77.81 404 THR A O 1
ATOM 3246 N N . ARG A 1 405 ? -12.788 -14.184 -4.589 1.00 85.81 405 ARG A N 1
ATOM 3247 C CA . ARG A 1 405 ? -13.885 -14.156 -5.546 1.00 85.81 405 ARG A CA 1
ATOM 3248 C C . ARG A 1 405 ? -15.231 -14.011 -4.823 1.00 85.81 405 ARG A C 1
ATOM 3250 O O . ARG A 1 405 ? -15.514 -14.824 -3.942 1.00 85.81 405 ARG A O 1
ATOM 3257 N N . PRO A 1 406 ? -16.078 -13.034 -5.193 1.00 88.69 406 PRO A N 1
ATOM 3258 C CA . PRO A 1 406 ? -17.432 -12.931 -4.657 1.00 88.69 406 PRO A CA 1
ATOM 3259 C C . PRO A 1 406 ? -18.268 -14.172 -4.964 1.00 88.69 406 PRO A C 1
ATOM 3261 O O . PRO A 1 406 ? -18.112 -14.795 -6.019 1.00 88.69 406 PRO A O 1
ATOM 3264 N N . LYS A 1 407 ? -19.219 -14.488 -4.078 1.00 88.75 407 LYS A N 1
ATOM 3265 C CA . LYS A 1 407 ? -20.207 -15.557 -4.312 1.00 88.75 407 LYS A CA 1
ATOM 3266 C C . LYS A 1 407 ? -21.114 -15.227 -5.502 1.00 88.75 407 LYS A C 1
ATOM 3268 O O . LYS A 1 407 ? -21.609 -16.122 -6.181 1.00 88.75 407 LYS A O 1
ATOM 3273 N N . GLY A 1 408 ? -21.289 -13.941 -5.782 1.00 92.81 408 GLY A N 1
ATOM 3274 C CA . GLY A 1 408 ? -22.015 -13.431 -6.931 1.00 92.81 408 GLY A CA 1
ATOM 3275 C C . GLY A 1 408 ? -22.209 -11.927 -6.827 1.00 92.81 408 GLY A C 1
ATOM 3276 O O . GLY A 1 408 ? -21.475 -11.251 -6.109 1.00 92.81 408 GLY A O 1
ATOM 3277 N N . MET A 1 409 ? -23.208 -11.417 -7.533 1.00 94.38 409 MET A N 1
ATOM 3278 C CA . MET A 1 409 ? -23.655 -10.032 -7.431 1.00 94.38 409 MET A CA 1
ATOM 3279 C C . MET A 1 409 ? -25.176 -9.951 -7.531 1.00 94.38 409 MET A C 1
ATOM 3281 O O . MET A 1 409 ? -25.820 -10.869 -8.046 1.00 94.38 409 MET A O 1
ATOM 3285 N N . ILE A 1 410 ? -25.735 -8.837 -7.081 1.00 95.06 410 ILE A N 1
ATOM 3286 C CA . ILE A 1 410 ? -27.129 -8.469 -7.306 1.00 95.06 410 ILE A CA 1
ATOM 3287 C C . ILE A 1 410 ? -27.190 -7.020 -7.775 1.00 95.06 410 ILE A C 1
ATOM 3289 O O . ILE A 1 410 ? -26.358 -6.207 -7.384 1.00 95.06 410 ILE A O 1
ATOM 3293 N N . ASP A 1 411 ? -28.196 -6.694 -8.573 1.00 93.44 411 ASP A N 1
ATOM 3294 C CA . ASP A 1 411 ? -28.558 -5.302 -8.815 1.00 93.44 411 ASP A CA 1
ATOM 3295 C C . ASP A 1 411 ? -29.574 -4.912 -7.737 1.00 93.44 411 ASP A C 1
ATOM 3297 O O . ASP A 1 411 ? -30.611 -5.564 -7.588 1.00 93.44 411 ASP A O 1
ATOM 3301 N N . ALA A 1 412 ? -29.229 -3.916 -6.926 1.00 93.12 412 ALA A N 1
ATOM 3302 C CA . ALA A 1 412 ? -29.979 -3.514 -5.747 1.00 93.12 412 ALA A CA 1
ATOM 3303 C C . ALA A 1 412 ? -30.384 -2.042 -5.840 1.00 93.12 412 ALA A C 1
ATOM 3305 O O . ALA A 1 412 ? -29.588 -1.180 -6.214 1.00 93.12 412 ALA A O 1
ATOM 3306 N N . GLU A 1 413 ? -31.627 -1.769 -5.453 1.00 95.94 413 GLU A N 1
ATOM 3307 C CA . GLU A 1 413 ? -32.132 -0.425 -5.205 1.00 95.94 413 GLU A CA 1
ATOM 3308 C C . GLU A 1 413 ? -32.347 -0.267 -3.701 1.00 95.94 413 GLU A C 1
ATOM 3310 O O . GLU A 1 413 ? -33.145 -0.981 -3.086 1.00 95.94 413 GLU A O 1
ATOM 3315 N N . PHE A 1 414 ? -31.589 0.644 -3.108 1.00 95.44 414 PHE A N 1
ATOM 3316 C CA . PHE A 1 414 ? -31.673 0.985 -1.699 1.00 95.44 414 PHE A CA 1
ATOM 3317 C C . PHE A 1 414 ? -32.316 2.357 -1.546 1.00 95.44 414 PHE A C 1
ATOM 3319 O O . PHE A 1 414 ? -32.088 3.242 -2.364 1.00 95.44 414 PHE A O 1
ATOM 3326 N N . THR A 1 415 ? -33.049 2.570 -0.458 1.00 94.25 415 THR A N 1
ATOM 3327 C CA . THR A 1 415 ? -33.519 3.906 -0.077 1.00 94.25 415 THR A CA 1
ATOM 3328 C C . THR A 1 415 ? -32.904 4.297 1.257 1.00 94.25 415 THR A C 1
ATOM 3330 O O . THR A 1 415 ? -33.118 3.628 2.269 1.00 94.25 415 THR A O 1
ATOM 3333 N N . ILE A 1 416 ? -32.144 5.392 1.264 1.00 92.44 416 ILE A N 1
ATOM 3334 C CA . ILE A 1 416 ? -31.432 5.908 2.438 1.00 92.44 416 ILE A CA 1
ATOM 3335 C C . ILE A 1 416 ? -31.910 7.340 2.679 1.00 92.44 416 ILE A C 1
ATOM 3337 O O . ILE A 1 416 ? -31.760 8.183 1.801 1.00 92.44 416 ILE A O 1
ATOM 3341 N N . ASP A 1 417 ? -32.539 7.611 3.827 1.00 86.94 417 ASP A N 1
ATOM 3342 C CA . ASP A 1 417 ? -33.180 8.904 4.147 1.00 86.94 417 ASP A CA 1
ATOM 3343 C C . ASP A 1 417 ? -34.012 9.476 2.979 1.00 86.94 417 ASP A C 1
ATOM 3345 O O . ASP A 1 417 ? -33.845 10.620 2.560 1.00 86.94 417 ASP A O 1
ATOM 3349 N N . HIS A 1 418 ? -34.903 8.650 2.420 1.00 86.06 418 HIS A N 1
ATOM 3350 C CA . HIS A 1 418 ? -35.774 8.984 1.279 1.00 86.06 418 HIS A CA 1
ATOM 3351 C C . HIS A 1 418 ? -35.064 9.215 -0.065 1.00 86.06 418 HIS A C 1
ATOM 3353 O O . HIS A 1 418 ? -35.725 9.561 -1.044 1.00 86.06 418 HIS A O 1
ATOM 3359 N N . ARG A 1 419 ? -33.749 8.988 -0.151 1.00 88.12 419 ARG A N 1
ATOM 3360 C CA . ARG A 1 419 ? -33.000 9.036 -1.410 1.00 88.12 419 ARG A CA 1
ATOM 3361 C C . ARG A 1 419 ? -32.820 7.626 -1.974 1.00 88.12 419 ARG A C 1
ATOM 3363 O O . ARG A 1 419 ? -32.191 6.803 -1.303 1.00 88.12 419 ARG A O 1
ATOM 3370 N N . PRO A 1 420 ? -33.355 7.331 -3.170 1.00 92.56 420 PRO A N 1
ATOM 3371 C CA . PRO A 1 420 ? -33.084 6.071 -3.841 1.00 92.56 420 PRO A CA 1
ATOM 3372 C C . PRO A 1 420 ? -31.657 6.074 -4.402 1.00 92.56 420 PRO A C 1
ATOM 3374 O O . PRO A 1 420 ? -31.198 7.071 -4.962 1.00 92.56 420 PRO A O 1
ATOM 3377 N N . VAL A 1 421 ? -30.962 4.952 -4.257 1.00 93.62 421 VAL A N 1
ATOM 3378 C CA . VAL A 1 421 ? -29.632 4.695 -4.814 1.00 93.62 421 VAL A CA 1
ATOM 3379 C C . VAL A 1 421 ? -29.630 3.320 -5.462 1.00 93.62 421 VAL A C 1
ATOM 3381 O O . VAL A 1 421 ? -30.188 2.364 -4.922 1.00 93.62 421 VAL A O 1
ATOM 3384 N N . THR A 1 422 ? -29.007 3.217 -6.631 1.00 94.50 422 THR A N 1
ATOM 3385 C CA . THR A 1 422 ? -28.958 1.965 -7.398 1.00 94.50 422 THR A CA 1
ATOM 3386 C C . THR A 1 422 ? -27.516 1.525 -7.564 1.00 94.50 422 THR A C 1
ATOM 3388 O O . THR A 1 422 ? -26.655 2.323 -7.941 1.00 94.50 422 THR A O 1
ATOM 3391 N N . VAL A 1 423 ? -27.230 0.265 -7.240 1.00 95.12 423 VAL A N 1
ATOM 3392 C CA . VAL A 1 423 ? -25.872 -0.291 -7.274 1.00 95.12 423 VAL A CA 1
ATOM 3393 C C . VAL A 1 423 ? -25.877 -1.765 -7.657 1.00 95.12 423 VAL A C 1
ATOM 3395 O O . VAL A 1 423 ? -26.803 -2.505 -7.329 1.00 95.12 423 VAL A O 1
ATOM 3398 N N . SER A 1 424 ? -24.801 -2.215 -8.298 1.00 93.56 424 SER A N 1
ATOM 3399 C CA . SER A 1 424 ? -24.515 -3.644 -8.453 1.00 93.56 424 SER A CA 1
ATOM 3400 C C . SER A 1 424 ? -23.707 -4.119 -7.242 1.00 93.56 424 SER A C 1
ATOM 3402 O O . SER A 1 424 ? -22.478 -4.055 -7.236 1.00 93.56 424 SER A O 1
ATOM 3404 N N . ALA A 1 425 ? -24.405 -4.560 -6.195 1.00 94.44 425 ALA A N 1
ATOM 3405 C CA . ALA A 1 425 ? -23.799 -4.991 -4.941 1.00 94.44 425 ALA A CA 1
ATOM 3406 C C . ALA A 1 425 ? -23.173 -6.388 -5.066 1.00 94.44 425 ALA A C 1
ATOM 3408 O O . ALA A 1 425 ? -23.772 -7.325 -5.607 1.00 94.44 425 ALA A O 1
ATOM 3409 N N . LEU A 1 426 ? -21.969 -6.552 -4.521 1.00 93.81 426 LEU A N 1
ATOM 3410 C CA . LEU A 1 426 ? -21.281 -7.839 -4.490 1.00 93.81 426 LEU A CA 1
ATOM 3411 C C . LEU A 1 426 ? -21.780 -8.700 -3.337 1.00 93.81 426 LEU A C 1
ATOM 3413 O O . LEU A 1 426 ? -21.929 -8.226 -2.215 1.00 93.81 426 LEU A O 1
ATOM 3417 N N . VAL A 1 427 ? -21.980 -9.990 -3.596 1.00 93.56 427 VAL A N 1
ATOM 3418 C CA . VAL A 1 427 ? -22.404 -10.941 -2.568 1.00 93.56 427 VAL A CA 1
ATOM 3419 C C . VAL A 1 427 ? -21.177 -11.544 -1.891 1.00 93.56 427 VAL A C 1
ATOM 3421 O O . VAL A 1 427 ? -20.434 -12.322 -2.504 1.00 93.56 427 VAL A O 1
ATOM 3424 N N . PHE A 1 428 ? -20.969 -11.183 -0.627 1.00 85.62 428 PHE A N 1
ATOM 3425 C CA . PHE A 1 428 ? -19.775 -11.516 0.152 1.00 85.62 428 PHE A CA 1
ATOM 3426 C C . PHE A 1 428 ? -20.111 -11.617 1.649 1.00 85.62 428 PHE A C 1
ATOM 3428 O O . PHE A 1 428 ? -20.988 -10.905 2.127 1.00 85.62 428 PHE A O 1
ATOM 3435 N N . ASP A 1 429 ? -19.438 -12.490 2.405 1.00 79.44 429 ASP A N 1
ATOM 3436 C CA . ASP A 1 429 ? -19.663 -12.600 3.856 1.00 79.44 429 ASP A CA 1
ATOM 3437 C C . ASP A 1 429 ? -19.005 -11.432 4.609 1.00 79.44 429 ASP A C 1
ATOM 3439 O O . ASP A 1 429 ? -17.818 -11.170 4.430 1.00 79.44 429 ASP A O 1
ATOM 3443 N N . ILE A 1 430 ? -19.762 -10.753 5.479 1.00 78.69 430 ILE A N 1
ATOM 3444 C CA . ILE A 1 430 ? -19.326 -9.524 6.169 1.00 78.69 430 ILE A CA 1
ATOM 3445 C C . ILE A 1 430 ? -19.296 -9.733 7.690 1.00 78.69 430 ILE A C 1
ATOM 3447 O O . ILE A 1 430 ? -19.959 -9.020 8.431 1.00 78.69 430 ILE A O 1
ATOM 3451 N N . ASN A 1 431 ? -18.575 -10.745 8.184 1.00 72.69 431 ASN A N 1
ATOM 3452 C CA . ASN A 1 431 ? -18.367 -10.988 9.627 1.00 72.69 431 ASN A CA 1
ATOM 3453 C C . ASN A 1 431 ? -19.637 -10.861 10.507 1.00 72.69 431 ASN A C 1
ATOM 3455 O O . ASN A 1 431 ? -19.593 -10.295 11.597 1.00 72.69 431 ASN A O 1
ATOM 3459 N N . GLY A 1 432 ? -20.777 -11.375 10.031 1.00 71.75 432 GLY A N 1
ATOM 3460 C CA . GLY A 1 432 ? -22.057 -11.334 10.752 1.00 71.75 432 GLY A CA 1
ATOM 3461 C C . GLY A 1 432 ? -22.934 -10.100 10.497 1.00 71.75 432 GLY A C 1
ATOM 3462 O O . GLY A 1 432 ? -24.015 -10.021 11.071 1.00 71.75 432 GLY A O 1
ATOM 3463 N N . TYR A 1 433 ? -22.511 -9.174 9.635 1.00 83.50 433 TYR A N 1
ATOM 3464 C CA . TYR A 1 433 ? -23.319 -8.053 9.151 1.00 83.50 433 TYR A CA 1
ATOM 3465 C C . TYR A 1 433 ? -23.939 -8.358 7.791 1.00 83.50 433 TYR A C 1
ATOM 3467 O O . TYR A 1 433 ? -23.437 -9.182 7.021 1.00 83.50 433 TYR A O 1
ATOM 3475 N N . ASP A 1 434 ? -25.027 -7.653 7.495 1.00 88.94 434 ASP A N 1
ATOM 3476 C CA . ASP A 1 434 ? -25.835 -7.909 6.310 1.00 88.94 434 ASP A CA 1
ATOM 3477 C C . ASP A 1 434 ? -25.540 -6.985 5.130 1.00 88.94 434 ASP A C 1
ATOM 3479 O O . ASP A 1 434 ? -25.707 -7.398 3.980 1.00 88.94 434 ASP A O 1
ATOM 3483 N N . LEU A 1 435 ? -25.089 -5.757 5.392 1.00 93.69 435 LEU A N 1
ATOM 3484 C CA . LEU A 1 435 ? -24.886 -4.744 4.362 1.00 93.69 435 LEU A CA 1
ATOM 3485 C C . LEU A 1 435 ? -23.717 -3.816 4.716 1.00 93.69 435 LEU A C 1
ATOM 3487 O O . LEU A 1 435 ? -23.599 -3.345 5.848 1.00 93.69 435 LEU A O 1
ATOM 3491 N N . LEU A 1 436 ? -22.872 -3.532 3.729 1.00 95.38 436 LEU A N 1
ATOM 3492 C CA . LEU A 1 436 ? -21.804 -2.536 3.793 1.00 95.38 436 LEU A CA 1
ATOM 3493 C C . LEU A 1 436 ? -21.922 -1.612 2.583 1.00 95.38 436 LEU A C 1
ATOM 3495 O O . LEU A 1 436 ? -21.892 -2.072 1.442 1.00 95.38 436 LEU A O 1
ATOM 3499 N N . LEU A 1 437 ? -22.049 -0.312 2.838 1.00 94.62 437 LEU A N 1
ATOM 3500 C CA . LEU A 1 437 ? -22.157 0.729 1.822 1.00 94.62 437 LEU A CA 1
ATOM 3501 C C . LEU A 1 437 ? -20.768 1.252 1.467 1.00 94.62 437 LEU A C 1
ATOM 3503 O O . LEU A 1 437 ? -20.101 1.863 2.303 1.00 94.62 437 LEU A O 1
ATOM 3507 N N . GLY A 1 438 ? -20.367 1.024 0.218 1.00 90.94 438 GLY A N 1
ATOM 3508 C CA . GLY A 1 438 ? -19.129 1.546 -0.345 1.00 90.94 438 GLY A CA 1
ATOM 3509 C C . GLY A 1 438 ? -19.333 2.850 -1.111 1.00 90.94 438 GLY A C 1
ATOM 3510 O O . GLY A 1 438 ? -20.436 3.389 -1.230 1.00 90.94 438 GLY A O 1
ATOM 3511 N N . ASN A 1 439 ? -18.242 3.364 -1.669 1.00 88.44 439 ASN A N 1
ATOM 3512 C CA . ASN A 1 439 ? -18.214 4.646 -2.368 1.00 88.44 439 ASN A CA 1
ATOM 3513 C C . ASN A 1 439 ? -19.108 4.714 -3.622 1.00 88.44 439 ASN A C 1
ATOM 3515 O O . ASN A 1 439 ? -19.510 5.809 -4.012 1.00 88.44 439 ASN A O 1
ATOM 3519 N N . ASP A 1 440 ? -19.436 3.583 -4.244 1.00 88.25 440 ASP A N 1
ATOM 3520 C CA . ASP A 1 440 ? -20.432 3.472 -5.318 1.00 88.25 440 ASP A CA 1
ATOM 3521 C C . ASP A 1 440 ? -21.845 3.891 -4.871 1.00 88.25 440 ASP A C 1
ATOM 3523 O O . ASP A 1 440 ? -22.557 4.561 -5.623 1.00 88.25 440 ASP A O 1
ATOM 3527 N N . THR A 1 441 ? -22.216 3.578 -3.627 1.00 93.06 441 THR A N 1
ATOM 3528 C CA . THR A 1 441 ? -23.441 4.068 -2.985 1.00 93.06 441 THR A CA 1
ATOM 3529 C C . THR A 1 441 ? -23.254 5.491 -2.463 1.00 93.06 441 THR A C 1
ATOM 3531 O O . THR A 1 441 ? -24.051 6.379 -2.769 1.00 93.06 441 THR A O 1
ATOM 3534 N N . LEU A 1 442 ? -22.191 5.743 -1.689 1.00 91.12 442 LEU A N 1
ATOM 3535 C CA . LEU A 1 442 ? -22.029 7.006 -0.955 1.00 91.12 442 LEU A CA 1
ATOM 3536 C C . LEU A 1 442 ? -21.950 8.229 -1.882 1.00 91.12 442 LEU A C 1
ATOM 3538 O O . LEU A 1 442 ? -22.496 9.281 -1.559 1.00 91.12 442 LEU A O 1
ATOM 3542 N N . ARG A 1 443 ? -21.351 8.097 -3.072 1.00 86.81 443 ARG A N 1
ATOM 3543 C CA . ARG A 1 443 ? -21.284 9.191 -4.059 1.00 86.81 443 ARG A CA 1
ATOM 3544 C C . ARG A 1 443 ? -22.656 9.622 -4.588 1.00 86.81 443 ARG A C 1
ATOM 3546 O O . ARG A 1 443 ? -22.802 10.776 -4.982 1.00 86.81 443 ARG A O 1
ATOM 3553 N N . GLN A 1 444 ? -23.656 8.739 -4.578 1.00 89.94 444 GLN A N 1
ATOM 3554 C CA . GLN A 1 444 ? -25.021 9.058 -5.020 1.00 89.94 444 GLN A CA 1
ATOM 3555 C C . GLN A 1 444 ? -25.795 9.872 -3.973 1.00 89.94 444 GLN A C 1
ATOM 3557 O O . GLN A 1 444 ? -26.731 10.592 -4.313 1.00 89.94 444 GLN A O 1
ATOM 3562 N N . LEU A 1 445 ? -25.370 9.825 -2.706 1.00 86.00 445 LEU A N 1
ATOM 3563 C CA . LEU A 1 445 ? -25.973 10.596 -1.615 1.00 86.00 445 LEU A CA 1
ATOM 3564 C C . LEU A 1 445 ? -25.551 12.076 -1.623 1.00 86.00 445 LEU A C 1
ATOM 3566 O O . LEU A 1 445 ? -26.152 12.879 -0.908 1.00 86.00 445 LEU A O 1
ATOM 3570 N N . GLN A 1 446 ? -24.595 12.447 -2.485 1.00 78.62 446 GLN A N 1
ATOM 3571 C CA . GLN A 1 446 ? -24.005 13.781 -2.651 1.00 78.62 446 GLN A CA 1
ATOM 3572 C C . GLN A 1 446 ? -23.244 14.272 -1.415 1.00 78.62 446 GLN A C 1
ATOM 3574 O O . GLN A 1 446 ? -22.020 14.176 -1.373 1.00 78.62 446 GLN A O 1
ATOM 3579 N N . SER A 1 447 ? -23.962 14.805 -0.427 1.00 80.31 447 SER A N 1
ATOM 3580 C CA . SER A 1 447 ? -23.396 15.387 0.786 1.00 80.31 447 SER A CA 1
ATOM 3581 C C . SER A 1 447 ? -23.777 14.533 1.987 1.00 80.31 447 SER A C 1
ATOM 3583 O O . SER A 1 447 ? -24.951 14.217 2.200 1.00 80.31 447 SER A O 1
ATOM 3585 N N . ILE A 1 448 ? -22.759 14.146 2.751 1.00 83.00 448 ILE A N 1
ATOM 3586 C CA . ILE A 1 448 ? -22.869 13.285 3.922 1.00 83.00 448 ILE A CA 1
ATOM 3587 C C . ILE A 1 448 ? -22.124 13.965 5.070 1.00 83.00 448 ILE A C 1
ATOM 3589 O O . ILE A 1 448 ? -20.953 14.321 4.928 1.00 83.00 448 ILE A O 1
ATOM 3593 N N . GLN A 1 449 ? -22.791 14.107 6.210 1.00 83.25 449 GLN A N 1
ATOM 3594 C CA . GLN A 1 449 ? -22.199 14.525 7.475 1.00 83.25 449 GLN A CA 1
ATOM 3595 C C . GLN A 1 449 ? -22.111 13.318 8.407 1.00 83.25 449 GLN A C 1
ATOM 3597 O O . GLN A 1 449 ? -23.074 12.564 8.532 1.00 83.25 449 GLN A O 1
ATOM 3602 N N . VAL A 1 450 ? -20.956 13.140 9.051 1.00 85.00 450 VAL A N 1
ATOM 3603 C CA . VAL A 1 450 ? -20.751 12.115 10.079 1.00 85.00 450 VAL A CA 1
ATOM 3604 C C . VAL A 1 450 ? -20.325 12.798 11.366 1.00 85.00 450 VAL A C 1
ATOM 3606 O O . VAL A 1 450 ? -19.252 13.399 11.415 1.00 85.00 450 VAL A O 1
ATOM 3609 N N . ASP A 1 451 ? -21.148 12.668 12.400 1.00 79.88 451 ASP A N 1
ATOM 3610 C CA . ASP A 1 451 ? -20.863 13.194 13.732 1.00 79.88 451 ASP A CA 1
ATOM 3611 C C . ASP A 1 451 ? -20.527 12.037 14.675 1.00 79.88 451 ASP A C 1
ATOM 3613 O O . ASP A 1 451 ? -21.311 11.098 14.827 1.00 79.88 451 ASP A O 1
ATOM 3617 N N . TYR A 1 452 ? -19.358 12.106 15.313 1.00 79.62 452 TYR A N 1
ATOM 3618 C CA . TYR A 1 452 ? -18.904 11.116 16.289 1.00 79.62 452 TYR A CA 1
ATOM 3619 C C . TYR A 1 452 ? -19.208 11.596 17.710 1.00 79.62 452 TYR A C 1
ATOM 3621 O O . TYR A 1 452 ? -18.737 12.651 18.137 1.00 79.62 452 TYR A O 1
ATOM 3629 N N . PHE A 1 453 ? -19.958 10.791 18.452 1.00 75.81 453 PHE A N 1
ATOM 3630 C CA . PHE A 1 453 ? -20.245 10.955 19.873 1.00 75.81 453 PHE A CA 1
ATOM 3631 C C . PHE A 1 453 ? -19.515 9.865 20.675 1.00 75.81 453 PHE A C 1
ATOM 3633 O O . PHE A 1 453 ? -19.100 8.864 20.090 1.00 75.81 453 PHE A O 1
ATOM 3640 N N . PRO A 1 454 ? -19.356 10.017 22.004 1.00 73.12 454 PRO A N 1
ATOM 3641 C CA . PRO A 1 454 ? -18.617 9.056 22.829 1.00 73.12 454 PRO A CA 1
ATOM 3642 C C . PRO A 1 454 ? -19.057 7.594 22.668 1.00 73.12 454 PRO A C 1
ATOM 3644 O O . PRO A 1 454 ? -18.207 6.710 22.698 1.00 73.12 454 PRO A O 1
ATOM 3647 N N . ASP A 1 455 ? -20.353 7.358 22.442 1.00 77.06 455 ASP A N 1
ATOM 3648 C CA . ASP A 1 455 ? -20.936 6.010 22.405 1.00 77.06 455 ASP A CA 1
ATOM 3649 C C . ASP A 1 455 ? -21.532 5.626 21.037 1.00 77.06 455 ASP A C 1
ATOM 3651 O O . ASP A 1 455 ? -22.012 4.504 20.863 1.00 77.06 455 ASP A O 1
ATOM 3655 N N . MET A 1 456 ? -21.550 6.542 20.060 1.00 75.12 456 MET A N 1
ATOM 3656 C CA . MET A 1 456 ? -22.150 6.296 18.743 1.00 75.12 456 MET A CA 1
ATOM 3657 C C . MET A 1 456 ? -21.665 7.278 17.677 1.00 75.12 456 MET A C 1
ATOM 3659 O O . MET A 1 456 ? -21.306 8.411 17.980 1.00 75.12 456 MET A O 1
ATOM 3663 N N . ALA A 1 457 ? -21.754 6.886 16.411 1.00 83.44 457 ALA A N 1
ATOM 3664 C CA . ALA A 1 457 ? -21.670 7.811 15.288 1.00 83.44 457 ALA A CA 1
ATOM 3665 C C . ALA A 1 457 ? -23.060 8.023 14.676 1.00 83.44 457 ALA A C 1
ATOM 3667 O O . ALA A 1 457 ? -23.870 7.096 14.620 1.00 83.44 457 ALA A O 1
ATOM 3668 N N . SER A 1 458 ? -23.334 9.235 14.202 1.00 82.88 458 SER A N 1
ATOM 3669 C CA . SER A 1 458 ? -24.540 9.550 13.435 1.00 82.88 458 SER A CA 1
ATOM 3670 C C . SER A 1 458 ? -24.169 9.985 12.023 1.00 82.88 458 SER A C 1
ATOM 3672 O O . SER A 1 458 ? -23.138 10.625 11.828 1.00 82.88 458 SER A O 1
ATOM 3674 N N . LEU A 1 459 ? -25.001 9.616 11.047 1.00 85.06 459 LEU A N 1
ATOM 3675 C CA . LEU A 1 459 ? -24.822 9.978 9.644 1.00 85.06 459 LEU A CA 1
ATOM 3676 C C . LEU A 1 459 ? -26.075 10.667 9.101 1.00 85.06 459 LEU A C 1
ATOM 3678 O O . LEU A 1 459 ? -27.173 10.095 9.126 1.00 85.06 459 LEU A O 1
ATOM 3682 N N . THR A 1 460 ? -25.879 11.872 8.577 1.00 84.44 460 THR A N 1
ATOM 3683 C CA . THR A 1 460 ? -26.914 12.763 8.041 1.00 84.44 460 THR A CA 1
ATOM 3684 C C . THR A 1 460 ? -26.653 13.016 6.561 1.00 84.44 460 THR A C 1
ATOM 3686 O O . THR A 1 460 ? -25.517 13.273 6.163 1.00 84.44 460 THR A O 1
ATOM 3689 N N . ILE A 1 461 ? -27.696 12.932 5.734 1.00 82.06 461 ILE A N 1
ATOM 3690 C CA . ILE A 1 461 ? -27.602 13.107 4.280 1.00 82.06 461 ILE A CA 1
ATOM 3691 C C . ILE A 1 461 ? -28.281 14.420 3.890 1.00 82.06 461 ILE A C 1
ATOM 3693 O O . ILE A 1 461 ? -29.446 14.635 4.218 1.00 82.06 461 ILE A O 1
ATOM 3697 N N . GLY A 1 462 ? -27.575 15.285 3.163 1.00 66.69 462 GLY A N 1
ATOM 3698 C CA . GLY A 1 462 ? -28.094 16.588 2.745 1.00 66.69 462 GLY A CA 1
ATOM 3699 C C . GLY A 1 462 ? -27.041 17.688 2.739 1.00 66.69 462 GLY A C 1
ATOM 3700 O O . GLY A 1 462 ? -25.915 17.492 3.205 1.00 66.69 462 GLY A O 1
ATOM 3701 N N . ASP A 1 463 ? -27.408 18.843 2.182 1.00 55.44 463 ASP A N 1
ATOM 3702 C CA . ASP A 1 463 ? -26.579 20.039 2.298 1.00 55.44 463 ASP A CA 1
ATOM 3703 C C . ASP A 1 463 ? -26.493 20.411 3.781 1.00 55.44 463 ASP A C 1
ATOM 3705 O O . ASP A 1 463 ? -27.535 20.545 4.430 1.00 55.44 463 ASP A O 1
ATOM 3709 N N . PRO A 1 464 ? -25.286 20.545 4.353 1.00 53.44 464 PRO A N 1
ATOM 3710 C CA . PRO A 1 464 ? -25.157 21.016 5.716 1.00 53.44 464 PRO A CA 1
ATOM 3711 C C . PRO A 1 464 ? -25.756 22.421 5.782 1.00 53.44 464 PRO A C 1
ATOM 3713 O O . PRO A 1 464 ? -25.218 23.360 5.188 1.00 53.44 464 PRO A O 1
ATOM 3716 N N . ASP A 1 465 ? -26.867 22.571 6.504 1.00 45.03 465 ASP A N 1
ATOM 3717 C CA . ASP A 1 465 ? -27.390 23.878 6.878 1.00 45.03 465 ASP A CA 1
ATOM 3718 C C . ASP A 1 465 ? -26.315 24.579 7.719 1.00 45.03 465 ASP A C 1
ATOM 3720 O O . ASP A 1 465 ? -26.233 24.440 8.939 1.00 45.03 465 ASP A O 1
ATOM 3724 N N . PHE A 1 466 ? -25.477 25.390 7.072 1.00 46.50 466 PHE A N 1
ATOM 3725 C CA . PHE A 1 466 ? -24.523 26.281 7.738 1.00 46.50 466 PHE A CA 1
ATOM 3726 C C . PHE A 1 466 ? -25.227 27.457 8.448 1.00 46.50 466 PHE A C 1
ATOM 3728 O O . PHE A 1 466 ? -24.628 28.505 8.689 1.00 46.50 466 PHE A O 1
ATOM 3735 N N . MET A 1 467 ? -26.493 27.301 8.837 1.00 42.75 467 MET A N 1
ATOM 3736 C CA . MET A 1 467 ? -27.213 28.231 9.705 1.00 42.75 467 MET A CA 1
ATOM 3737 C C . MET A 1 467 ? -26.940 27.880 11.173 1.00 42.75 467 MET A C 1
ATOM 3739 O O . MET A 1 467 ? -27.827 27.525 11.944 1.00 42.75 467 MET A O 1
ATOM 3743 N N . CYS A 1 468 ? -25.672 27.975 11.580 1.00 40.31 468 CYS A N 1
ATOM 3744 C CA . CYS A 1 468 ? -25.288 27.795 12.976 1.00 40.31 468 CYS A CA 1
ATOM 3745 C C . CYS A 1 468 ? -25.560 29.084 13.773 1.00 40.31 468 CYS A C 1
ATOM 3747 O O . CYS A 1 468 ? -24.801 30.056 13.713 1.00 40.31 468 CYS A O 1
ATOM 3749 N N . ASN A 1 469 ? -26.640 29.066 14.556 1.00 41.12 469 ASN A N 1
ATOM 3750 C CA . ASN A 1 469 ? -27.046 30.133 15.478 1.00 41.12 469 ASN A CA 1
ATOM 3751 C C . ASN A 1 469 ? -26.260 30.165 16.810 1.00 41.12 469 ASN A C 1
ATOM 3753 O O . ASN A 1 469 ? -26.669 30.864 17.728 1.00 41.12 469 ASN A O 1
ATOM 3757 N N . ASN A 1 470 ? -25.114 29.480 16.932 1.00 45.81 470 ASN A N 1
ATOM 3758 C CA . ASN A 1 470 ? -24.254 29.552 18.124 1.00 45.81 470 ASN A CA 1
ATOM 3759 C C . ASN A 1 470 ? -22.775 29.713 17.734 1.00 45.81 470 ASN A C 1
ATOM 3761 O O . ASN A 1 470 ? -22.056 28.752 17.471 1.00 45.81 470 ASN A O 1
ATOM 3765 N N . LYS A 1 471 ? -22.322 30.969 17.669 1.00 47.56 471 LYS A N 1
ATOM 3766 C CA . LYS A 1 471 ? -21.071 31.401 17.018 1.00 47.56 471 LYS A CA 1
ATOM 3767 C C . LYS A 1 471 ? -19.800 31.367 17.878 1.00 47.56 471 LYS A C 1
ATOM 3769 O O . LYS A 1 471 ? -18.874 32.105 17.553 1.00 47.56 471 LYS A O 1
ATOM 3774 N N . ASP A 1 472 ? -19.679 30.526 18.906 1.00 49.06 472 ASP A N 1
ATOM 3775 C CA . ASP A 1 472 ? -18.572 30.727 19.863 1.00 49.06 472 ASP A CA 1
ATO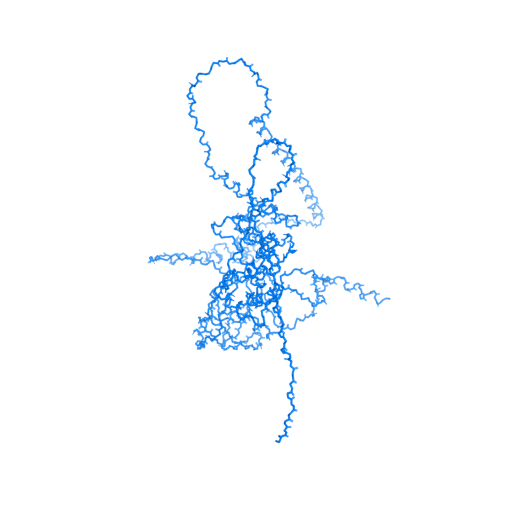M 3776 C C . ASP A 1 472 ? -17.445 29.688 19.924 1.00 49.06 472 ASP A C 1
ATOM 3778 O O . ASP A 1 472 ? -16.415 30.023 20.506 1.00 49.06 472 ASP A O 1
ATOM 3782 N N . ASN A 1 473 ? -17.519 28.518 19.271 1.00 53.81 473 ASN A N 1
ATOM 3783 C CA . ASN A 1 473 ? -16.459 27.491 19.405 1.00 53.81 473 ASN A CA 1
ATOM 3784 C C . ASN A 1 473 ? -16.271 26.568 18.180 1.00 53.81 473 ASN A C 1
ATOM 3786 O O . ASN A 1 473 ? -16.047 25.371 18.325 1.00 53.81 473 ASN A O 1
ATOM 3790 N N . TYR A 1 474 ? -16.340 27.105 16.958 1.00 53.59 474 TYR A N 1
ATOM 3791 C CA . TYR A 1 474 ? -16.092 26.304 15.751 1.00 53.59 474 TYR A CA 1
ATOM 3792 C C . TYR A 1 474 ? -14.755 26.624 15.088 1.00 53.59 474 TYR A C 1
ATOM 3794 O O . TYR A 1 474 ? -14.346 27.785 14.946 1.00 53.59 474 TYR A O 1
ATOM 3802 N N . VAL A 1 475 ? -14.114 25.545 14.648 1.00 59.50 475 VAL A N 1
ATOM 3803 C CA . VAL A 1 475 ? -12.920 25.512 13.818 1.00 59.50 475 VAL A CA 1
ATOM 3804 C C . VAL A 1 475 ? -13.368 25.075 12.430 1.00 59.50 475 VAL A C 1
ATOM 3806 O O . VAL A 1 475 ? -13.856 23.963 12.268 1.00 59.50 475 VAL A O 1
ATOM 3809 N N . PHE A 1 476 ? -13.236 25.940 11.429 1.00 63.34 476 PHE A N 1
ATOM 3810 C CA . PHE A 1 476 ? -13.641 25.605 10.063 1.00 63.34 476 PHE A CA 1
ATOM 3811 C C . PHE A 1 476 ? -12.506 25.838 9.070 1.00 63.34 476 PHE A C 1
ATOM 3813 O O . PHE A 1 476 ? -11.726 26.791 9.187 1.00 63.34 476 PHE A O 1
ATOM 3820 N N . CYS A 1 477 ? -12.421 24.956 8.075 1.00 65.62 477 CYS A N 1
ATOM 3821 C CA . CYS A 1 477 ? -11.538 25.123 6.933 1.00 65.62 477 CYS A CA 1
ATOM 3822 C C . CYS A 1 477 ? -12.265 25.931 5.851 1.00 65.62 477 CYS A C 1
ATOM 3824 O O . CYS A 1 477 ? -13.281 25.504 5.318 1.00 65.62 477 CYS A O 1
ATOM 3826 N N . ASN A 1 478 ? -11.759 27.120 5.522 1.00 59.53 478 ASN A N 1
ATOM 3827 C CA . ASN A 1 478 ? -12.411 28.037 4.576 1.00 59.53 478 ASN A CA 1
ATOM 3828 C C . ASN A 1 478 ? -12.058 27.757 3.100 1.00 59.53 478 ASN A C 1
ATOM 3830 O O . ASN A 1 478 ? -12.338 28.587 2.235 1.00 59.53 478 ASN A O 1
ATOM 3834 N N . LYS A 1 479 ? -11.340 26.669 2.812 1.00 58.19 479 LYS A N 1
ATOM 3835 C CA . LYS A 1 479 ? -10.916 26.292 1.461 1.00 58.19 479 LYS A CA 1
ATOM 3836 C C . LYS A 1 479 ? -11.010 24.782 1.318 1.00 58.19 479 LYS A C 1
ATOM 3838 O O . LYS A 1 479 ? -10.570 24.064 2.206 1.00 58.19 479 LYS A O 1
ATOM 3843 N N . SER A 1 480 ? -11.512 24.311 0.184 1.00 54.91 480 SER A N 1
ATOM 3844 C CA . SER A 1 480 ? -11.407 22.899 -0.179 1.00 54.91 480 SER A CA 1
ATOM 3845 C C . SER A 1 480 ? -9.934 22.488 -0.155 1.00 54.91 480 SER A C 1
ATOM 3847 O O . SER A 1 480 ? -9.098 23.147 -0.778 1.00 54.91 480 SER A O 1
ATOM 3849 N N . CYS A 1 481 ? -9.612 21.436 0.592 1.00 55.25 481 CYS A N 1
ATOM 3850 C CA . CYS A 1 481 ? -8.264 20.893 0.667 1.00 55.25 481 CYS A CA 1
ATOM 3851 C C . CYS A 1 481 ? -8.258 19.498 0.048 1.00 55.25 481 CYS A C 1
ATOM 3853 O O . CYS A 1 481 ? -9.106 18.660 0.343 1.00 55.25 481 CYS A O 1
ATOM 3855 N N . MET A 1 482 ? -7.312 19.272 -0.855 1.00 47.69 482 MET A N 1
ATOM 3856 C CA . MET A 1 482 ? -6.998 17.937 -1.328 1.00 47.69 482 MET A CA 1
ATOM 3857 C C . MET A 1 482 ? -5.863 17.450 -0.444 1.00 47.69 482 MET A C 1
ATOM 3859 O O . MET A 1 482 ? -4.809 18.082 -0.418 1.00 47.69 482 MET A O 1
ATOM 3863 N N . VAL A 1 483 ? -6.104 16.383 0.311 1.00 58.62 483 VAL A N 1
ATOM 3864 C CA . VAL A 1 483 ? -5.050 15.651 1.010 1.00 58.62 483 VAL A CA 1
ATOM 3865 C C . VAL A 1 483 ? -4.614 14.562 0.039 1.00 58.62 483 VAL A C 1
ATOM 3867 O O . VAL A 1 483 ? -5.390 13.627 -0.181 1.00 58.62 483 VAL A O 1
ATOM 3870 N N . PRO A 1 484 ? -3.445 14.680 -0.618 1.00 44.22 484 PRO A N 1
ATOM 3871 C CA . PRO A 1 484 ? -2.907 13.564 -1.373 1.00 44.22 484 PRO A CA 1
ATOM 3872 C C . PRO A 1 484 ? -2.856 12.344 -0.465 1.00 44.22 484 PRO A C 1
ATOM 3874 O O . PRO A 1 484 ? -2.542 12.467 0.727 1.00 44.22 484 PRO A O 1
ATOM 3877 N N . ALA A 1 485 ? -3.175 11.179 -1.021 1.00 32.19 485 ALA A N 1
ATOM 3878 C CA . ALA A 1 485 ? -3.049 9.944 -0.275 1.00 32.19 485 ALA A CA 1
ATOM 3879 C C . ALA A 1 485 ? -1.643 9.897 0.355 1.00 32.19 485 ALA A C 1
ATOM 3881 O O . ALA A 1 485 ? -0.665 10.260 -0.298 1.00 32.19 485 ALA A O 1
ATOM 3882 N N . HIS A 1 486 ? -1.568 9.501 1.631 1.00 37.62 486 HIS A N 1
ATOM 3883 C CA . HIS A 1 486 ? -0.291 9.250 2.323 1.00 37.62 486 HIS A CA 1
ATOM 3884 C C . HIS A 1 486 ? 0.478 10.498 2.763 1.00 37.62 486 HIS A C 1
ATOM 3886 O O . HIS A 1 486 ? 1.682 10.447 2.991 1.00 37.62 486 HIS A O 1
ATOM 3892 N N . THR A 1 487 ? -0.227 11.616 2.951 1.00 36.81 487 THR A N 1
ATOM 3893 C CA . THR A 1 487 ? 0.359 12.861 3.463 1.00 36.81 487 THR A CA 1
ATOM 3894 C C . THR A 1 487 ? -0.421 13.402 4.661 1.00 36.81 487 THR A C 1
ATOM 3896 O O . THR A 1 487 ? -1.626 13.184 4.786 1.00 36.81 487 THR A O 1
ATOM 3899 N N . MET A 1 488 ? 0.265 14.131 5.545 1.00 42.91 488 MET A N 1
ATOM 3900 C CA . MET A 1 488 ? -0.382 15.037 6.494 1.00 42.91 488 MET A CA 1
ATOM 3901 C C . MET A 1 488 ? -0.184 16.464 6.003 1.00 42.91 488 MET A C 1
ATOM 3903 O O . MET A 1 488 ? 0.948 16.910 5.823 1.00 42.91 488 MET A O 1
ATOM 3907 N N . ILE A 1 489 ? -1.284 17.181 5.785 1.00 51.72 489 ILE A N 1
ATOM 3908 C CA . ILE A 1 489 ? -1.245 18.592 5.400 1.00 51.72 489 ILE A CA 1
ATOM 3909 C C . ILE A 1 489 ? -1.700 19.459 6.573 1.00 51.72 489 ILE A C 1
ATOM 3911 O O . ILE A 1 489 ? -2.670 19.144 7.262 1.00 51.72 489 ILE A O 1
ATOM 3915 N N . VAL A 1 490 ? -1.013 20.580 6.794 1.00 62.88 490 VAL A N 1
ATOM 3916 C CA . VAL A 1 490 ? -1.464 21.595 7.751 1.00 62.88 490 VAL A CA 1
ATOM 3917 C C . VAL A 1 490 ? -2.602 22.366 7.103 1.00 62.88 490 VAL A C 1
ATOM 3919 O O . VAL A 1 490 ? -2.398 23.164 6.187 1.00 62.88 490 VAL A O 1
ATOM 3922 N N . ILE A 1 491 ? -3.820 22.111 7.569 1.00 64.81 491 ILE A N 1
ATOM 3923 C CA . ILE A 1 491 ? -5.005 22.797 7.071 1.00 64.81 491 ILE A CA 1
ATOM 3924 C C . ILE A 1 491 ? -5.151 24.118 7.837 1.00 64.81 491 ILE A C 1
ATOM 3926 O O . ILE A 1 491 ? -5.327 24.095 9.057 1.00 64.81 491 ILE A O 1
ATOM 3930 N N . PRO A 1 492 ? -5.111 25.284 7.163 1.00 62.25 492 PRO A N 1
ATOM 3931 C CA . PRO A 1 492 ? -5.335 26.558 7.824 1.00 62.25 492 PRO A CA 1
ATOM 3932 C C . PRO A 1 492 ? -6.799 26.648 8.251 1.00 62.25 492 PRO A C 1
ATOM 3934 O O . PRO A 1 492 ? -7.706 26.897 7.451 1.00 62.25 492 PRO A O 1
ATOM 3937 N N . ILE A 1 493 ? -7.014 26.440 9.541 1.00 64.62 493 ILE A N 1
ATOM 3938 C CA . ILE A 1 493 ? -8.310 26.545 10.187 1.00 64.62 493 ILE A CA 1
ATOM 3939 C C . ILE A 1 493 ? -8.534 27.962 10.717 1.00 64.62 493 ILE A C 1
ATOM 3941 O O . ILE A 1 493 ? -7.607 28.638 11.168 1.00 64.62 493 ILE A O 1
ATOM 3945 N N . LYS A 1 494 ? -9.778 28.440 10.670 1.00 64.12 494 LYS A N 1
ATOM 3946 C CA . LYS A 1 494 ? -10.169 29.689 11.332 1.00 64.12 494 LYS A CA 1
ATOM 3947 C C . LYS A 1 494 ? -11.018 29.369 12.549 1.00 64.12 494 LYS A C 1
ATOM 3949 O O . LYS A 1 494 ? -11.980 28.615 12.458 1.00 64.12 494 LYS A O 1
ATOM 3954 N N . HIS A 1 495 ? -10.674 30.001 13.666 1.00 58.50 495 HIS A N 1
ATOM 3955 C CA . HIS A 1 495 ? -11.528 30.041 14.842 1.00 58.50 495 HIS A CA 1
ATOM 3956 C C . HIS A 1 495 ? -12.513 31.210 14.708 1.00 58.50 495 HIS A C 1
ATOM 3958 O O . HIS A 1 495 ? -12.099 32.350 14.455 1.00 58.50 495 HIS A O 1
ATOM 3964 N N . ALA A 1 496 ? -13.808 30.945 14.889 1.00 57.50 496 ALA A N 1
ATOM 3965 C CA . ALA A 1 496 ? -14.884 31.919 14.671 1.00 57.50 496 ALA A CA 1
ATOM 3966 C C . ALA A 1 496 ? -14.717 33.247 15.452 1.00 57.50 496 ALA A C 1
ATOM 3968 O O . ALA A 1 496 ? -15.150 34.297 14.968 1.00 57.50 496 ALA A O 1
ATOM 3969 N N . ARG A 1 497 ? -13.981 33.257 16.580 1.00 53.19 497 ARG A N 1
ATOM 3970 C CA . ARG A 1 497 ? -13.691 34.477 17.373 1.00 53.19 497 ARG A CA 1
ATOM 3971 C C . ARG A 1 497 ? -13.025 35.620 16.582 1.00 53.19 497 ARG A C 1
ATOM 3973 O O . ARG A 1 497 ? -13.188 36.780 16.955 1.00 53.19 497 ARG A O 1
ATOM 3980 N N . ASN A 1 498 ? -12.302 35.338 15.491 1.00 47.47 498 ASN A N 1
ATOM 3981 C CA . ASN A 1 498 ? -11.540 36.356 14.744 1.00 47.47 498 ASN A CA 1
ATOM 3982 C C . ASN A 1 498 ? -12.253 36.938 13.511 1.00 47.47 498 ASN A C 1
ATOM 3984 O O . ASN A 1 498 ? -11.734 37.872 12.896 1.00 47.47 498 ASN A O 1
ATOM 3988 N N . VAL A 1 499 ? -13.437 36.440 13.144 1.00 47.91 499 VAL A N 1
ATOM 3989 C CA . VAL A 1 499 ? -14.172 36.953 11.972 1.00 47.91 499 VAL A CA 1
ATOM 3990 C C . VAL A 1 499 ? -14.966 38.218 12.326 1.00 47.91 499 VAL A C 1
ATOM 3992 O O . VAL A 1 499 ? -14.960 39.183 11.562 1.00 47.91 499 VAL A O 1
ATOM 3995 N N . LEU A 1 500 ? -15.540 38.288 13.532 1.00 42.44 500 LEU A N 1
ATOM 3996 C CA . LEU A 1 500 ? -16.331 39.442 13.987 1.00 42.44 500 LEU A CA 1
ATOM 3997 C C . LEU A 1 500 ? -15.504 40.727 14.177 1.00 42.44 500 LEU A C 1
ATOM 3999 O O . LEU A 1 500 ? -15.994 41.817 13.889 1.00 42.44 500 LEU A O 1
ATOM 4003 N N . LYS A 1 501 ? -14.224 40.630 14.566 1.00 42.53 501 LYS A N 1
ATOM 4004 C CA . LYS A 1 501 ? -13.360 41.817 14.736 1.00 42.53 501 LYS A CA 1
ATOM 4005 C C . LYS A 1 501 ? -12.952 42.480 13.418 1.00 42.53 501 LYS A C 1
ATOM 4007 O O . LYS A 1 501 ? -12.661 43.672 13.416 1.00 42.53 501 LYS A O 1
ATOM 4012 N N . ARG A 1 502 ? -12.915 41.736 12.305 1.00 42.00 502 ARG A N 1
ATOM 4013 C CA . ARG A 1 502 ? -12.507 42.274 10.994 1.00 42.00 502 ARG A CA 1
ATOM 4014 C C . ARG A 1 502 ? -13.671 42.898 10.225 1.00 42.00 502 ARG A C 1
ATOM 4016 O O . ARG A 1 502 ? -13.455 43.876 9.525 1.00 42.00 502 ARG A O 1
ATOM 4023 N N . VAL A 1 503 ? -14.892 42.396 10.417 1.00 42.88 503 VAL A N 1
ATOM 4024 C CA . VAL A 1 503 ? -16.101 42.987 9.817 1.00 42.88 503 VAL A CA 1
ATOM 4025 C C . VAL A 1 503 ? -16.499 44.287 10.530 1.00 42.88 503 VAL A C 1
ATOM 4027 O O . VAL A 1 503 ? -16.865 45.252 9.871 1.00 42.88 503 VAL A O 1
ATOM 4030 N N . LEU A 1 504 ? -16.312 44.380 11.853 1.00 42.56 504 LEU A N 1
ATOM 4031 C CA . LEU A 1 504 ? -16.607 45.604 12.617 1.00 42.56 504 LEU A CA 1
ATOM 4032 C C . LEU A 1 504 ? -15.559 46.725 12.470 1.00 42.56 504 LEU A C 1
ATOM 4034 O O . LEU A 1 504 ? -15.830 47.855 12.864 1.00 42.56 504 LEU A O 1
ATOM 4038 N N . LYS A 1 505 ? -14.374 46.447 11.906 1.00 40.81 505 LYS A N 1
ATOM 4039 C CA . LYS A 1 505 ? -13.342 47.473 11.648 1.00 40.81 505 LYS A CA 1
ATOM 4040 C C . LYS A 1 505 ? -13.483 48.169 10.291 1.00 40.81 505 LYS A C 1
ATOM 4042 O O . LYS A 1 505 ? -12.869 49.207 10.104 1.00 40.81 505 LYS A O 1
ATOM 4047 N N . ASN A 1 506 ? -14.297 47.620 9.388 1.00 41.25 506 ASN A N 1
ATOM 4048 C CA . ASN A 1 506 ? -14.590 48.202 8.073 1.00 41.25 506 ASN A CA 1
ATOM 4049 C C . ASN A 1 506 ? -15.958 48.916 8.035 1.00 41.25 506 ASN A C 1
ATOM 4051 O O . ASN A 1 506 ? -16.447 49.249 6.961 1.00 41.25 506 ASN A O 1
ATOM 4055 N N . LEU A 1 507 ? -16.580 49.123 9.201 1.00 42.75 507 LEU A N 1
ATOM 4056 C CA . LEU A 1 507 ? -17.847 49.842 9.388 1.00 42.75 507 LEU A CA 1
ATOM 4057 C C . LEU A 1 507 ? -17.717 50.980 10.424 1.00 42.75 507 LEU A C 1
ATOM 4059 O O . LEU A 1 507 ? -18.695 51.344 11.073 1.00 42.75 507 LEU A O 1
ATOM 4063 N N . LYS A 1 508 ? -16.513 51.535 10.598 1.00 36.09 508 LYS A N 1
ATOM 4064 C CA . LYS A 1 508 ? -16.293 52.790 11.327 1.00 36.09 508 LYS A CA 1
ATOM 4065 C C . LYS A 1 508 ? -15.484 53.756 10.490 1.00 36.09 508 LYS A C 1
ATOM 4067 O O . LYS A 1 508 ? -14.482 53.288 9.906 1.00 36.09 508 LYS A O 1
#

Foldseek 3Di:
DDDDDDDDDDDDDDDDDDDDDDDDDDDDDDDDDDDDDDDPPPPPPPVPPDQDAQAADALDPPDALVVSVVSLVVSCVVNVPDFVRSLVSVLVRYHHPRNVVQVPDPPHDPGVVVVVVVSCVVRVDPCNLVVLVLCLVLQAADPPHDLVVSLVVNVVSQCVNPVPDDFLVSVVSSLVRYDPVLNVQQVVVDDSVPDGSVNSVVSSVVVVVVVVVVPDDPPPPPPPPPDDPDDPDDDDDDDDDDPDQDPVNVVVVVVVVVVVVVVVVVVVVVVVVVVVVVVVVVVVVPDDDDDDDPDQADPVRFGAAPPPRHTHDYVVPDCVVVVVPVVPPPPPDDDDDDPPPPDPPPQCLPFAWFFKQWLNDTFIETEDAPAAAKAFEPVVCVVSVPDFAADPDAFDQDPSRDTHRFPGWDFTWIAGPNDIATHTHTHDHDPPGGIYDYPSRVVSLPDWDWDRDPRHIYIDGDDPPPPDPPQAFDWDQPDDDDDPPPDDDDGDTDRSVPPVVVVVVVVD